Protein AF-A0AB74U335-F1 (afdb_monomer_lite)

Sequence (495 aa):
MAEVTFPAAYGGDGQTYSDDADPNTGLDGIGYMTRFVPCLSGAVSMAAYAKGRADAAQQFAAACETLRDEAAASRNAAATSANRAASSQQATADALAEANARIGSSQALIDARDSAAADAQATAADRVQTGQDATAASDSAAAAKASEDAAKASETSAADSADSATSAKDLAVNSASAAARSADLSKGSETKAVNSADAARDSHTAAQASATSAGNSASAAADSASAAANSAAQMNAADIMHRRGSGLPNEVGTAATRNVGTAAGELLEAGAFGIGSAGSQIITEPANLPEYGTFFQFNGANTEGLPGSSNYYGGIALTRKSGSLINAVWIVPDSTALYTLRKTADGGIEALTFVNNKNMVGSVGAGLPGVIESGENSNGRYIKYADGSLVMTFEAMAVRSSSSERYLQFRWTYPHAVINPRPLATMEYANNYVPGGSDKKLYPSYDKDGVQVALISKSSNQHVFVDIFKTDISAPFFEENAAAYVFLQAIGRWK

Radius of gyration: 90.97 Å; chains: 1; bounding box: 190×61×277 Å

Foldseek 3Di:
DDKDAQCVVLQAPRDIADCDPPPPRHCPDCNVVPCVVSVVVSVVRSVVSVVVVVVVVVVVVVVVVVVVVVVVVVVVVVVVVVVVVVVVVVVVVVVVVVVVVVVVVVVVVVVVVVVVVVVVVVVVVVVVVVVVVVVVVVVVVVVVVVVVVVVVVVVVVVVVVVVVVVVVVVVVVVVVVVVVVVVVVVVVVVVVVVVVVVVVVVVVVVVVVVVVVVVVVVVVVVVVVVVVVVVVVPDDPQPDADDPPPPGHHHDDPLVPAAEDDDPRHNDDPDPDDDDDPDQDADAEPLDDDPDDDWHKYPQPDYDPDPDHDDIFGWDWDWDDDPLWIFTQIAGDDVAWGWGWTQDSVRDIDIDTDDDPRHFDADPDDPGFGFPDWDADPLFIWTATNVQKIKTKDKDWFWDDPPDQWKGKDKRFTPDFFDDDFWFKWKDWPPWTDTRDQDQDFDFDADPVRWTKTWGWHTDRTIIIIMIGTPDPPDGPDDPDDIIIMMMMIMGGPD

Organism: NCBI:txid1949083

pLDDT: mean 77.33, std 16.09, range [42.56, 98.25]

Structure (mmCIF, N/CA/C/O backbone):
data_AF-A0AB74U335-F1
#
_entry.id   AF-A0AB74U335-F1
#
loop_
_atom_site.group_PDB
_atom_site.id
_atom_site.type_symbol
_atom_site.label_atom_id
_atom_site.label_alt_id
_atom_site.label_comp_id
_atom_site.label_asym_id
_atom_site.label_entity_id
_atom_site.label_seq_id
_atom_site.pdbx_PDB_ins_code
_atom_site.Cartn_x
_atom_site.Cartn_y
_atom_site.Cartn_z
_atom_site.occupancy
_atom_site.B_iso_or_equiv
_atom_site.auth_seq_id
_atom_site.auth_comp_id
_atom_site.auth_asym_id
_atom_site.auth_atom_id
_atom_site.pdbx_PDB_model_num
ATOM 1 N N . MET A 1 1 ? -99.202 -9.672 163.070 1.00 60.38 1 MET A N 1
ATOM 2 C CA . MET A 1 1 ? -99.272 -11.019 162.477 1.00 60.38 1 MET A CA 1
ATOM 3 C C . MET A 1 1 ? -98.424 -11.020 161.227 1.00 60.38 1 MET A C 1
ATOM 5 O O . MET A 1 1 ? -98.439 -10.018 160.522 1.00 60.38 1 MET A O 1
ATOM 9 N N . ALA A 1 2 ? -97.634 -12.070 161.016 1.00 78.19 2 ALA A N 1
ATOM 10 C CA . ALA A 1 2 ? -96.881 -12.247 159.783 1.00 78.19 2 ALA A CA 1
ATOM 11 C C . ALA A 1 2 ? -97.725 -13.076 158.810 1.00 78.19 2 ALA A C 1
ATOM 13 O O . ALA A 1 2 ? -98.287 -14.101 159.194 1.00 78.19 2 ALA A O 1
ATOM 14 N N . GLU A 1 3 ? -97.817 -12.611 157.570 1.00 83.81 3 GLU A N 1
ATOM 15 C CA . GLU A 1 3 ? -98.563 -13.259 156.496 1.00 83.81 3 GLU A CA 1
ATOM 16 C C . GLU A 1 3 ? -97.631 -13.383 155.293 1.00 83.81 3 GLU A C 1
ATOM 18 O O . GLU A 1 3 ? -96.910 -12.437 154.959 1.00 83.81 3 GLU A O 1
ATOM 23 N N . VAL A 1 4 ? -97.632 -14.539 154.637 1.00 84.44 4 VAL A N 1
ATOM 24 C CA . VAL A 1 4 ? -96.861 -14.763 153.413 1.00 84.44 4 VAL A CA 1
ATOM 25 C C . VAL A 1 4 ? -97.810 -15.212 152.322 1.00 84.44 4 VAL A C 1
ATOM 27 O O . VAL A 1 4 ? -98.487 -16.226 152.451 1.00 84.44 4 VAL A O 1
ATOM 30 N N . THR A 1 5 ? -97.842 -14.450 151.234 1.00 86.69 5 THR A N 1
ATOM 31 C CA . THR A 1 5 ? -98.558 -14.824 150.014 1.00 86.69 5 THR A CA 1
ATOM 32 C C . THR A 1 5 ? -97.554 -15.323 148.989 1.00 86.69 5 THR A C 1
ATOM 34 O O . THR A 1 5 ? -96.511 -14.690 148.819 1.00 86.69 5 THR A O 1
ATOM 37 N N . PHE A 1 6 ? -97.870 -16.405 148.277 1.00 88.25 6 PHE A N 1
ATOM 38 C CA . PHE A 1 6 ? -97.052 -16.916 147.173 1.00 88.25 6 PHE A CA 1
ATOM 39 C C . PHE A 1 6 ? -97.757 -16.661 145.835 1.00 88.25 6 PHE A C 1
ATOM 41 O O . PHE A 1 6 ? -98.544 -17.492 145.390 1.00 88.25 6 PHE A O 1
ATOM 48 N N . PRO A 1 7 ? -97.518 -15.527 145.149 1.00 87.56 7 PRO A N 1
ATOM 49 C CA . PRO A 1 7 ? -98.260 -15.178 143.943 1.00 87.56 7 PRO A CA 1
ATOM 50 C C . PRO A 1 7 ? -97.983 -16.145 142.786 1.00 87.56 7 PRO A C 1
ATOM 52 O O . PRO A 1 7 ? -96.826 -16.422 142.456 1.00 87.56 7 PRO A O 1
ATOM 55 N N . ALA A 1 8 ? -99.035 -16.562 142.078 1.00 83.56 8 ALA A N 1
ATOM 56 C CA . ALA A 1 8 ? -98.912 -17.430 140.904 1.00 83.56 8 ALA A CA 1
ATOM 57 C C . ALA A 1 8 ? -98.053 -16.822 139.777 1.00 83.56 8 ALA A C 1
ATOM 59 O O . ALA A 1 8 ? -97.349 -17.542 139.071 1.00 83.56 8 ALA A O 1
ATOM 60 N N . ALA A 1 9 ? -98.026 -15.488 139.650 1.00 83.81 9 ALA A N 1
ATOM 61 C CA . ALA A 1 9 ? -97.194 -14.777 138.671 1.00 83.81 9 ALA A CA 1
ATOM 62 C C . ALA A 1 9 ? -95.677 -15.001 138.857 1.00 83.81 9 ALA A C 1
ATOM 64 O O . ALA A 1 9 ? -94.902 -14.766 137.927 1.00 83.81 9 ALA A O 1
ATOM 65 N N . TYR A 1 10 ? -95.259 -15.467 140.038 1.00 84.25 10 TYR A N 1
ATOM 66 C CA . TYR A 1 10 ? -93.872 -15.807 140.359 1.00 84.25 10 TYR A CA 1
ATOM 67 C C . TYR A 1 10 ? -93.677 -17.302 140.629 1.00 84.25 10 TYR A C 1
ATOM 69 O O . TYR A 1 10 ? -92.677 -17.682 141.224 1.00 84.25 10 TYR A O 1
ATOM 77 N N . GLY A 1 11 ? -94.619 -18.148 140.199 1.00 82.94 11 GLY A N 1
ATOM 78 C CA . GLY A 1 11 ? -94.564 -19.598 140.383 1.00 82.94 11 GLY A CA 1
ATOM 79 C C . GLY A 1 11 ? -95.116 -20.103 141.718 1.00 82.94 11 GLY A C 1
ATOM 80 O O . GLY A 1 11 ? -94.989 -21.290 141.985 1.00 82.94 11 GLY A O 1
ATOM 81 N N . GLY A 1 12 ? -95.713 -19.246 142.553 1.00 83.25 12 GLY A N 1
ATOM 82 C CA . GLY A 1 12 ? -96.417 -19.663 143.772 1.00 83.25 12 GLY A CA 1
ATOM 83 C C . GLY A 1 12 ? -97.785 -20.310 143.505 1.00 83.25 12 GLY A C 1
ATOM 84 O O . GLY A 1 12 ? -98.243 -20.378 142.367 1.00 83.25 12 GLY A O 1
ATOM 85 N N . ASP A 1 13 ? -98.466 -20.764 144.557 1.00 84.69 13 ASP A N 1
ATOM 86 C CA . ASP A 1 13 ? -99.792 -21.406 144.485 1.00 84.69 13 ASP A CA 1
ATOM 87 C C . ASP A 1 13 ? -100.972 -20.412 144.555 1.00 84.69 13 ASP A C 1
ATOM 89 O O . ASP A 1 13 ? -102.130 -20.798 144.401 1.00 84.69 13 ASP A O 1
ATOM 93 N N . GLY A 1 14 ? -100.683 -19.125 144.760 1.00 84.81 14 GLY A N 1
ATOM 94 C CA . GLY A 1 14 ? -101.657 -18.046 144.905 1.00 84.81 14 GLY A CA 1
ATOM 95 C C . GLY A 1 14 ? -102.245 -17.908 146.309 1.00 84.81 14 GLY A C 1
ATOM 96 O O . GLY A 1 14 ? -103.117 -17.063 146.494 1.00 84.81 14 GLY A O 1
ATOM 97 N N . GLN A 1 15 ? -101.792 -18.708 147.278 1.00 83.25 15 GLN A N 1
ATOM 98 C CA . GLN A 1 15 ? -102.355 -18.740 148.626 1.00 83.25 15 GLN A CA 1
ATOM 99 C C . GLN A 1 15 ? -101.598 -17.830 149.596 1.00 83.25 15 GLN A C 1
ATOM 101 O O . GLN A 1 15 ? -100.414 -17.527 149.405 1.00 83.25 15 GLN A O 1
ATOM 106 N N . THR A 1 16 ? -102.300 -17.420 150.656 1.00 85.38 16 THR A N 1
ATOM 107 C CA . THR A 1 16 ? -101.764 -16.640 151.777 1.00 85.38 16 THR A CA 1
ATOM 108 C C . THR A 1 16 ? -101.793 -17.485 153.044 1.00 85.38 16 THR A C 1
ATOM 110 O O . THR A 1 16 ? -102.834 -18.016 153.422 1.00 85.38 16 THR A O 1
ATOM 113 N N . TYR A 1 17 ? -100.643 -17.600 153.699 1.00 86.06 17 TYR A N 1
ATOM 114 C CA . TYR A 1 17 ? -100.459 -18.349 154.937 1.00 86.06 17 TYR A CA 1
ATOM 115 C C . TYR A 1 17 ? -100.149 -17.367 156.073 1.00 86.06 17 TYR A C 1
ATOM 117 O O . TYR A 1 17 ? -99.249 -16.534 155.931 1.00 86.06 17 TYR A O 1
ATOM 125 N N . SER A 1 18 ? -100.890 -17.452 157.179 1.00 83.94 18 SER A N 1
ATOM 126 C CA . SER A 1 18 ? -100.785 -16.564 158.346 1.00 83.94 18 SER A CA 1
ATOM 127 C C . SER A 1 18 ? -100.329 -17.323 159.596 1.00 83.94 18 SER A C 1
ATOM 129 O O . SER A 1 18 ? -100.589 -18.513 159.754 1.00 83.94 18 SER A O 1
ATOM 131 N N . ASP A 1 19 ? -99.623 -16.644 160.499 1.00 83.62 19 ASP A N 1
ATOM 132 C CA . ASP A 1 19 ? -99.144 -17.203 161.777 1.00 83.62 19 ASP A CA 1
ATOM 133 C C . ASP A 1 19 ? -100.174 -17.038 162.916 1.00 83.62 19 ASP A C 1
ATOM 135 O O . ASP A 1 19 ? -99.876 -16.504 163.981 1.00 83.62 19 ASP A O 1
ATOM 139 N N . ASP A 1 20 ? -101.434 -17.389 162.661 1.00 79.12 20 ASP A N 1
ATOM 140 C CA . ASP A 1 20 ? -102.535 -17.279 163.623 1.00 79.12 20 ASP A CA 1
ATOM 141 C C . ASP A 1 20 ? -103.398 -18.543 163.671 1.00 79.12 20 ASP A C 1
ATOM 143 O O . ASP A 1 20 ? -103.112 -19.541 163.008 1.00 79.12 20 ASP A O 1
ATOM 147 N N . ALA A 1 21 ? -104.443 -18.521 164.502 1.00 77.69 21 ALA A N 1
ATOM 148 C CA . ALA A 1 21 ? -105.369 -19.637 164.673 1.00 77.69 21 ALA A CA 1
ATOM 149 C C . ALA A 1 21 ? -106.510 -19.640 163.634 1.00 77.69 21 ALA A C 1
ATOM 151 O O . ALA A 1 21 ? -107.509 -20.338 163.841 1.00 77.69 21 ALA A O 1
ATOM 152 N N . ASP A 1 22 ? -106.405 -18.857 162.546 1.00 77.62 22 ASP A N 1
ATOM 153 C CA . ASP A 1 22 ? -107.438 -18.824 161.510 1.00 77.62 22 ASP A CA 1
ATOM 154 C C . ASP A 1 22 ? -107.608 -20.231 160.905 1.00 77.62 22 ASP A C 1
ATOM 156 O O . ASP A 1 22 ? -106.649 -20.846 160.420 1.00 77.62 22 ASP A O 1
ATOM 160 N N . PRO A 1 23 ? -108.830 -20.785 160.917 1.00 76.88 23 PRO A N 1
ATOM 161 C CA . PRO A 1 23 ? -109.058 -22.151 160.489 1.00 76.88 23 PRO A CA 1
ATOM 162 C C . PRO A 1 23 ? -108.873 -22.366 158.987 1.00 76.88 23 PRO A C 1
ATOM 164 O O . PRO A 1 23 ? -108.931 -23.524 158.595 1.00 76.88 23 PRO A O 1
ATOM 167 N N . ASN A 1 24 ? -108.636 -21.339 158.164 1.00 76.19 24 ASN A N 1
ATOM 168 C CA . ASN A 1 24 ? -108.422 -21.409 156.716 1.00 76.19 24 ASN A CA 1
ATOM 169 C C . ASN A 1 24 ? -107.001 -21.008 156.280 1.00 76.19 24 ASN A C 1
ATOM 171 O O . ASN A 1 24 ? -106.484 -21.630 155.351 1.00 76.19 24 ASN A O 1
ATOM 175 N N . THR A 1 25 ? -106.358 -20.042 156.942 1.00 80.44 25 THR A N 1
ATOM 176 C CA . THR A 1 25 ? -105.018 -19.531 156.558 1.00 80.44 25 THR A CA 1
ATOM 177 C C . THR A 1 25 ? -103.939 -19.748 157.621 1.00 80.44 25 THR A C 1
ATOM 179 O O . THR A 1 25 ? -102.750 -19.749 157.293 1.00 80.44 25 THR A O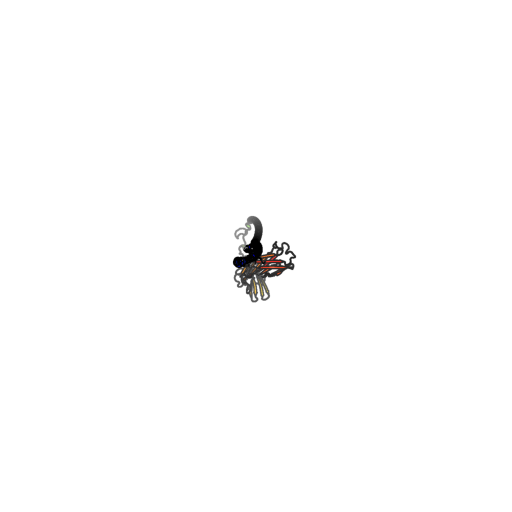 1
ATOM 182 N N . GLY A 1 26 ? -104.355 -19.984 158.867 1.00 78.06 26 GLY A N 1
ATOM 183 C CA . GLY A 1 26 ? -103.516 -20.021 160.055 1.00 78.06 26 GLY A CA 1
ATOM 184 C C . GLY A 1 26 ? -102.658 -21.278 160.201 1.00 78.06 26 GLY A C 1
ATOM 185 O O . GLY A 1 26 ? -103.105 -22.400 159.914 1.00 78.06 26 GLY A O 1
ATOM 186 N N . LEU A 1 27 ? -101.417 -21.085 160.654 1.00 80.62 27 LEU A N 1
ATOM 187 C CA . LEU A 1 27 ? -100.448 -22.134 160.980 1.00 80.62 27 LEU A CA 1
ATOM 188 C C . LEU A 1 27 ? -100.419 -22.491 162.479 1.00 80.62 27 LEU A C 1
ATOM 190 O O . LEU A 1 27 ? -99.893 -23.553 162.815 1.00 80.62 27 LEU A O 1
ATOM 194 N N . ASP A 1 28 ? -101.007 -21.683 163.365 1.00 78.00 28 ASP A N 1
ATOM 195 C CA . ASP A 1 28 ? -101.027 -21.940 164.813 1.00 78.00 28 ASP A CA 1
ATOM 196 C C . ASP A 1 28 ? -101.974 -23.111 165.187 1.00 78.00 28 ASP A C 1
ATOM 198 O O . ASP A 1 28 ? -102.777 -23.607 164.384 1.00 78.00 28 ASP A O 1
ATOM 202 N N . GLY A 1 29 ? -101.875 -23.613 166.420 1.00 77.81 29 GLY A N 1
ATOM 203 C CA . GLY A 1 29 ? -102.682 -24.724 166.926 1.00 77.81 29 GLY A CA 1
ATOM 204 C C . GLY A 1 29 ? -102.400 -26.033 166.185 1.00 77.81 29 GLY A C 1
ATOM 205 O O . GLY A 1 29 ? -101.328 -26.603 166.330 1.00 77.81 29 GLY A O 1
ATOM 206 N N . ILE A 1 30 ? -103.370 -26.541 165.415 1.00 76.94 30 ILE A N 1
ATOM 207 C CA . ILE A 1 30 ? -103.226 -27.748 164.568 1.00 76.94 30 ILE A CA 1
ATOM 208 C C . ILE A 1 30 ? -103.064 -27.420 163.071 1.00 76.94 30 ILE A C 1
ATOM 210 O O . ILE A 1 30 ? -102.882 -28.329 162.258 1.00 76.94 30 ILE A O 1
ATOM 214 N N . GLY A 1 31 ? -103.119 -26.137 162.688 1.00 74.25 31 GLY A N 1
ATOM 215 C CA . GLY A 1 31 ? -103.066 -25.687 161.292 1.00 74.25 31 GLY A CA 1
ATOM 216 C C . GLY A 1 31 ? -101.763 -26.066 160.578 1.00 74.25 31 GLY A C 1
ATOM 217 O O . GLY A 1 31 ? -101.796 -26.515 159.426 1.00 74.25 31 GLY A O 1
ATOM 218 N N . TYR A 1 32 ? -100.622 -26.008 161.280 1.00 78.12 32 TYR A N 1
ATOM 219 C CA . TYR A 1 32 ? -99.311 -26.396 160.742 1.00 78.12 32 TYR A CA 1
ATOM 220 C C . TYR A 1 32 ? -99.279 -27.828 160.185 1.00 78.12 32 TYR A C 1
ATOM 222 O O . TYR A 1 32 ? -98.589 -28.074 159.196 1.00 78.12 32 TYR A O 1
ATOM 230 N N . MET A 1 33 ? -100.057 -28.765 160.749 1.00 77.81 33 MET A N 1
ATOM 231 C CA . MET A 1 33 ? -100.074 -30.166 160.298 1.00 77.81 33 MET A CA 1
ATOM 232 C C . MET A 1 33 ? -100.620 -30.322 158.874 1.00 77.81 33 MET A C 1
ATOM 234 O O . MET A 1 33 ? -100.313 -31.306 158.207 1.00 77.81 33 MET A O 1
ATOM 238 N N . THR A 1 34 ? -101.419 -29.362 158.399 1.00 80.12 34 THR A N 1
ATOM 239 C CA . THR A 1 34 ? -102.059 -29.422 157.074 1.00 80.12 34 THR A CA 1
ATOM 240 C C . THR A 1 34 ? -101.534 -28.371 156.098 1.00 80.12 34 THR A C 1
ATOM 242 O O . THR A 1 34 ? -101.546 -28.612 154.893 1.00 80.12 34 THR A O 1
ATOM 245 N N . ARG A 1 35 ? -101.032 -27.228 156.588 1.00 83.94 35 ARG A N 1
ATOM 246 C CA . ARG A 1 35 ? -100.689 -26.060 155.750 1.00 83.94 35 ARG A CA 1
ATOM 247 C C . ARG A 1 35 ? -99.210 -25.701 155.694 1.00 83.94 35 ARG A C 1
ATOM 249 O O . ARG A 1 35 ? -98.803 -24.993 154.777 1.00 83.94 35 ARG A O 1
ATOM 256 N N . PHE A 1 36 ? -98.386 -26.221 156.606 1.00 82.94 36 PHE A N 1
ATOM 257 C CA . PHE A 1 36 ? -96.951 -25.927 156.598 1.00 82.94 36 PHE A CA 1
ATOM 258 C C . PHE A 1 36 ? -96.256 -26.463 155.337 1.00 82.94 36 PHE A C 1
ATOM 260 O O . PHE A 1 36 ? -95.443 -25.771 154.729 1.00 82.94 36 PHE A O 1
ATOM 267 N N . VAL A 1 37 ? -96.615 -27.674 154.899 1.00 83.25 37 VAL A N 1
ATOM 268 C CA . VAL A 1 37 ? -96.046 -28.294 153.691 1.00 83.25 37 VAL A CA 1
ATOM 269 C C . VAL A 1 37 ? -96.441 -27.534 152.409 1.00 83.25 37 VAL A C 1
ATOM 271 O O . VAL A 1 37 ? -95.541 -27.226 151.627 1.00 83.25 37 VAL A O 1
ATOM 274 N N . PRO A 1 38 ? -97.720 -27.158 152.189 1.00 83.75 38 PRO A N 1
ATOM 275 C CA . PRO A 1 38 ? -98.105 -26.246 151.106 1.00 83.75 38 PRO A CA 1
ATOM 276 C C . PRO A 1 38 ? -97.355 -24.904 151.113 1.00 83.75 38 PRO A C 1
ATOM 278 O O . PRO A 1 38 ? -96.822 -24.503 150.079 1.00 83.75 38 PRO A O 1
ATOM 281 N N . CYS A 1 39 ? -97.211 -24.264 152.280 1.00 83.06 39 CYS A N 1
ATOM 282 C CA . CYS A 1 39 ? -96.441 -23.024 152.431 1.00 83.06 39 CYS A CA 1
ATOM 283 C C . CYS A 1 39 ? -94.970 -23.203 151.999 1.00 83.06 39 CYS A C 1
ATOM 285 O O . CYS A 1 39 ? -94.444 -22.426 151.199 1.00 83.06 39 CYS A O 1
ATOM 287 N N . LEU A 1 40 ? -94.315 -24.287 152.438 1.00 84.44 40 LEU A N 1
ATOM 288 C CA . LEU A 1 40 ? -92.947 -24.617 152.023 1.00 84.44 40 LEU A CA 1
ATOM 289 C C . LEU A 1 40 ? -92.853 -24.879 150.506 1.00 84.44 40 LEU A C 1
ATOM 291 O O . LEU A 1 40 ? -91.899 -24.453 149.854 1.00 84.44 40 LEU A O 1
ATOM 295 N N . SER A 1 41 ? -93.857 -25.543 149.928 1.00 85.19 41 SER A N 1
ATOM 296 C CA . SER A 1 41 ? -93.950 -25.803 148.486 1.00 85.19 41 SER A CA 1
ATOM 297 C C . SER A 1 41 ? -94.076 -24.512 147.669 1.00 85.19 41 SER A C 1
ATOM 299 O O . SER A 1 41 ? -93.460 -24.399 146.605 1.00 85.19 41 SER A O 1
ATOM 301 N N . GLY A 1 42 ? -94.818 -23.516 148.165 1.00 82.00 42 GLY A N 1
ATOM 302 C CA . GLY A 1 42 ? -94.915 -22.187 147.552 1.00 82.00 42 GLY A CA 1
ATOM 303 C C . GLY A 1 42 ? -93.558 -21.480 147.477 1.00 82.00 42 GLY A C 1
ATOM 304 O O . GLY A 1 42 ? -93.179 -20.974 146.417 1.00 82.00 42 GLY A O 1
ATOM 305 N N . ALA A 1 43 ? -92.770 -21.535 148.557 1.00 83.19 43 ALA A N 1
ATOM 306 C CA . ALA A 1 43 ? -91.421 -20.965 148.595 1.00 83.19 43 ALA A CA 1
ATOM 307 C C . ALA A 1 43 ? -90.461 -21.653 147.607 1.00 83.19 43 ALA A C 1
ATOM 309 O O . ALA A 1 43 ? -89.727 -20.981 146.878 1.00 83.19 43 ALA A O 1
ATOM 310 N N . VAL A 1 44 ? -90.493 -22.990 147.534 1.00 85.81 44 VAL A N 1
ATOM 311 C CA . VAL A 1 44 ? -89.678 -23.768 146.583 1.00 85.81 44 VAL A CA 1
ATOM 312 C C . VAL A 1 44 ? -90.070 -23.465 145.136 1.00 85.81 44 VAL A C 1
ATOM 314 O O . VAL A 1 44 ? -89.197 -23.304 144.282 1.00 85.81 44 VAL A O 1
ATOM 317 N N . SER A 1 45 ? -91.364 -23.329 144.854 1.00 84.50 45 SER A N 1
ATOM 318 C CA . SER A 1 45 ? -91.853 -23.055 143.498 1.00 84.50 45 SER A CA 1
ATOM 319 C C . SER A 1 45 ? -91.460 -21.651 143.025 1.00 84.50 45 SER A C 1
ATOM 321 O O . SER A 1 45 ? -91.026 -21.475 141.885 1.00 84.50 45 SER A O 1
ATOM 323 N N . MET A 1 46 ? -91.478 -20.665 143.927 1.00 82.81 46 MET A N 1
ATOM 324 C CA . MET A 1 46 ? -90.948 -19.331 143.643 1.00 82.81 46 MET A CA 1
ATOM 325 C C . MET A 1 46 ? -89.427 -19.314 143.425 1.00 82.81 46 MET A C 1
ATOM 327 O O . MET A 1 46 ? -88.941 -18.629 142.521 1.00 82.81 46 MET A O 1
ATOM 331 N N . ALA A 1 47 ? -88.662 -20.095 144.194 1.00 84.06 47 ALA A N 1
ATOM 332 C CA . ALA A 1 47 ? -87.224 -20.249 143.970 1.00 84.06 47 ALA A CA 1
ATOM 333 C C . ALA A 1 47 ? -86.923 -20.918 142.613 1.00 84.06 47 ALA A C 1
ATOM 335 O O . ALA A 1 47 ? -86.016 -20.491 141.895 1.00 84.06 47 ALA A O 1
ATOM 336 N N . ALA A 1 48 ? -87.718 -21.918 142.221 1.00 84.75 48 ALA A N 1
ATOM 337 C CA . ALA A 1 48 ? -87.618 -22.565 140.915 1.00 84.75 48 ALA A CA 1
ATOM 338 C C . ALA A 1 48 ? -87.940 -21.598 139.762 1.00 84.75 48 ALA A C 1
ATOM 340 O O . ALA A 1 48 ? -87.234 -21.592 138.753 1.00 84.75 48 ALA A O 1
ATOM 341 N N . TYR A 1 49 ? -88.943 -20.730 139.920 1.00 87.38 49 TYR A N 1
ATOM 342 C CA . TYR A 1 49 ? -89.264 -19.687 138.942 1.00 87.38 49 TYR A CA 1
ATOM 343 C C . TYR A 1 49 ? -88.140 -18.652 138.803 1.00 87.38 49 TYR A C 1
ATOM 345 O O . TYR A 1 49 ? -87.739 -18.322 137.684 1.00 87.38 49 TYR A O 1
ATOM 353 N N . ALA A 1 50 ? -87.587 -18.171 139.922 1.00 85.38 50 ALA A N 1
ATOM 354 C CA . ALA A 1 50 ? -86.456 -17.244 139.919 1.00 85.38 50 ALA A CA 1
ATOM 355 C C . ALA A 1 50 ? -85.224 -17.859 139.234 1.00 85.38 50 ALA A C 1
ATOM 357 O O . ALA A 1 50 ? -84.601 -17.208 138.393 1.00 85.38 50 ALA A O 1
ATOM 358 N N . LYS A 1 51 ? -84.930 -19.137 139.513 1.00 86.88 51 LYS A N 1
ATOM 359 C CA . LYS A 1 51 ? -83.890 -19.894 138.806 1.00 86.88 51 LYS A CA 1
ATOM 360 C C . LYS A 1 51 ? -84.186 -19.988 137.307 1.00 86.88 51 LYS A C 1
ATOM 362 O O . LYS A 1 51 ? -83.311 -19.686 136.508 1.00 86.88 51 LYS A O 1
ATOM 367 N N . GLY A 1 52 ? -85.414 -20.330 136.913 1.00 85.31 52 GLY A N 1
ATOM 368 C CA . GLY A 1 52 ? -85.805 -20.407 135.501 1.00 85.31 52 GLY A CA 1
ATOM 369 C C . GLY A 1 52 ? -85.662 -19.073 134.759 1.00 85.31 52 GLY A C 1
ATOM 370 O O . GLY A 1 52 ? -85.250 -19.045 133.601 1.00 85.31 52 GLY A O 1
ATOM 371 N N . ARG A 1 53 ? -85.937 -17.945 135.427 1.00 87.12 53 ARG A N 1
ATOM 372 C CA . ARG A 1 53 ? -85.711 -16.602 134.868 1.00 87.12 53 ARG A CA 1
ATOM 373 C C . ARG A 1 53 ? -84.230 -16.246 134.763 1.00 87.12 53 ARG A C 1
ATOM 375 O O . ARG A 1 53 ? -83.844 -15.638 133.768 1.00 87.12 53 ARG A O 1
ATOM 382 N N . ALA A 1 54 ? -83.412 -16.643 135.736 1.00 85.12 54 ALA A N 1
ATOM 383 C CA . ALA A 1 54 ? -81.961 -16.482 135.668 1.00 85.12 54 ALA A CA 1
ATOM 384 C C . ALA A 1 54 ? -81.347 -17.331 134.538 1.00 85.12 54 ALA A C 1
ATOM 386 O O . ALA A 1 54 ? -80.559 -16.810 133.751 1.00 85.12 54 ALA A O 1
ATOM 387 N N . ASP A 1 55 ? -81.784 -18.586 134.388 1.00 86.81 55 ASP A N 1
ATOM 388 C CA . ASP A 1 55 ? -81.366 -19.477 133.298 1.00 86.81 55 ASP A CA 1
ATOM 389 C C . ASP A 1 55 ? -81.758 -18.885 131.926 1.00 86.81 55 ASP A C 1
ATOM 391 O O . ASP A 1 55 ? -80.948 -18.864 130.998 1.00 86.81 55 ASP A O 1
ATOM 395 N N . ALA A 1 56 ? -82.968 -18.323 131.797 1.00 84.31 56 ALA A N 1
ATOM 396 C CA . ALA A 1 56 ? -83.411 -17.648 130.573 1.00 84.31 56 ALA A CA 1
ATOM 397 C C . ALA A 1 56 ? -82.596 -16.377 130.262 1.00 84.31 56 ALA A C 1
ATOM 399 O O . ALA A 1 56 ? -82.264 -16.124 129.103 1.00 84.31 56 ALA A O 1
ATOM 400 N N . ALA A 1 57 ? -82.237 -15.588 131.279 1.00 84.38 57 ALA A N 1
ATOM 401 C CA . ALA A 1 57 ? -81.374 -14.419 131.110 1.00 84.38 57 ALA A CA 1
ATOM 402 C C . ALA A 1 57 ? -79.948 -14.815 130.685 1.00 84.38 57 ALA A C 1
ATOM 404 O O . ALA A 1 57 ? -79.364 -14.158 129.824 1.00 84.38 57 ALA A O 1
ATOM 405 N N . GLN A 1 58 ? -79.411 -15.915 131.225 1.00 87.69 58 GLN A N 1
ATOM 406 C CA . GLN A 1 58 ? -78.115 -16.460 130.817 1.00 87.69 58 GLN A CA 1
ATOM 407 C C . GLN A 1 58 ? -78.140 -16.962 129.364 1.00 87.69 58 GLN A C 1
ATOM 409 O O . GLN A 1 58 ? -77.218 -16.673 128.603 1.00 87.69 58 GLN A O 1
ATOM 414 N N . GLN A 1 59 ? -79.207 -17.653 128.948 1.00 88.06 59 GLN A N 1
ATOM 415 C CA . GLN A 1 59 ? -79.387 -18.076 127.553 1.00 88.06 59 GLN A CA 1
ATOM 416 C C . GLN A 1 59 ? -79.485 -16.881 126.598 1.00 88.06 59 GLN A C 1
ATOM 418 O O . GLN A 1 59 ? -78.890 -16.900 125.523 1.00 88.06 59 GLN A O 1
ATOM 423 N N . PHE A 1 60 ? -80.190 -15.820 126.997 1.00 87.94 60 PHE A N 1
ATOM 424 C CA . PHE A 1 60 ? -80.283 -14.599 126.200 1.00 87.94 60 PHE A CA 1
ATOM 425 C C . PHE A 1 60 ? -78.928 -13.886 126.071 1.00 87.94 60 PHE A C 1
ATOM 427 O O . PHE A 1 60 ? -78.559 -13.460 124.978 1.00 87.94 60 PHE A O 1
ATOM 434 N N . ALA A 1 61 ? -78.148 -13.809 127.154 1.00 85.19 61 ALA A N 1
ATOM 435 C CA . ALA A 1 61 ? -76.791 -13.266 127.110 1.00 85.19 61 ALA A CA 1
ATOM 436 C C . ALA A 1 61 ? -75.875 -14.076 126.170 1.00 85.19 61 ALA A C 1
ATOM 438 O O . ALA A 1 61 ? -75.188 -13.485 125.338 1.00 85.19 61 ALA A O 1
ATOM 439 N N . ALA A 1 62 ? -75.938 -15.411 126.226 1.00 86.25 62 ALA A N 1
ATOM 440 C CA . ALA A 1 62 ? -75.187 -16.290 125.325 1.00 86.25 62 ALA A CA 1
ATOM 441 C C . ALA A 1 62 ? -75.597 -16.120 123.845 1.00 86.25 62 ALA A C 1
ATOM 443 O O . ALA A 1 62 ? -74.747 -16.129 122.950 1.00 86.25 62 ALA A O 1
ATOM 444 N N . ALA A 1 63 ? -76.889 -15.908 123.571 1.00 85.94 63 ALA A N 1
ATOM 445 C CA . ALA A 1 63 ? -77.376 -15.619 122.221 1.00 85.94 63 ALA A CA 1
ATOM 446 C C . ALA A 1 63 ? -76.849 -14.271 121.692 1.00 85.94 63 ALA A C 1
ATOM 448 O O . ALA A 1 63 ? -76.436 -14.174 120.536 1.00 85.94 63 ALA A O 1
ATOM 449 N N . CYS A 1 64 ? -76.802 -13.240 122.541 1.00 85.12 64 CYS A N 1
ATOM 450 C CA . CYS A 1 64 ? -76.233 -11.938 122.186 1.00 85.12 64 CYS A CA 1
ATOM 451 C C . CYS A 1 64 ? -74.722 -12.002 121.909 1.00 85.12 64 CYS A C 1
ATOM 453 O O . CYS A 1 64 ? -74.246 -11.325 120.997 1.00 85.12 64 CYS A O 1
ATOM 455 N N . GLU A 1 65 ? -73.963 -12.812 122.655 1.00 88.00 65 GLU A N 1
ATOM 456 C CA . GLU A 1 65 ? -72.539 -13.044 122.369 1.00 88.00 65 GLU A CA 1
ATOM 457 C C . GLU A 1 65 ? -72.340 -13.739 121.018 1.00 88.00 65 GLU A C 1
ATOM 459 O O . GLU A 1 65 ? -71.541 -13.269 120.209 1.00 88.00 65 GLU A O 1
ATOM 464 N N . THR A 1 66 ? -73.143 -14.766 120.729 1.00 88.75 66 THR A N 1
ATOM 465 C CA . THR A 1 66 ? -73.106 -15.484 119.443 1.00 88.75 66 THR A CA 1
ATOM 466 C C . THR A 1 66 ? -73.361 -14.536 118.265 1.00 88.75 66 THR A C 1
ATOM 468 O O . THR A 1 66 ? -72.577 -14.493 117.320 1.00 88.75 66 THR A O 1
ATOM 471 N N . LEU A 1 67 ? -74.400 -13.697 118.348 1.00 88.81 67 LEU A N 1
ATOM 472 C CA . LEU A 1 67 ? -74.719 -12.711 117.305 1.00 88.81 67 LEU A CA 1
ATOM 473 C C . LEU A 1 67 ? -73.606 -11.673 117.106 1.00 88.81 67 LEU A C 1
ATOM 475 O O . LEU A 1 67 ? -73.353 -11.225 115.985 1.00 88.81 67 LEU A O 1
ATOM 479 N N . ARG A 1 68 ? -72.925 -11.273 118.186 1.00 87.75 68 ARG A N 1
ATOM 480 C CA . ARG A 1 68 ? -71.789 -10.349 118.102 1.00 87.75 68 ARG A CA 1
ATOM 481 C C . ARG A 1 68 ? -70.612 -10.986 117.361 1.00 87.75 68 ARG A C 1
ATOM 483 O O . ARG A 1 68 ? -69.984 -10.313 116.539 1.00 87.75 68 ARG A O 1
ATOM 490 N N . ASP A 1 69 ? -70.337 -12.259 117.622 1.00 88.12 69 ASP A N 1
ATOM 491 C CA . ASP A 1 69 ? -69.261 -13.001 116.965 1.00 88.12 69 ASP A CA 1
ATOM 492 C C . ASP A 1 69 ? -69.576 -13.248 115.478 1.00 88.12 69 ASP A C 1
ATOM 494 O O . ASP A 1 69 ? -68.716 -13.037 114.618 1.00 88.12 69 ASP A O 1
ATOM 498 N N . GLU A 1 70 ? -70.829 -13.568 115.143 1.00 88.88 70 GLU A N 1
ATOM 499 C CA . GLU A 1 70 ? -71.307 -13.685 113.758 1.00 88.88 70 GLU A CA 1
ATOM 500 C C . GLU A 1 70 ? -71.189 -12.360 112.985 1.00 88.88 70 GLU A C 1
ATOM 502 O O . GLU A 1 70 ? -70.705 -12.329 111.847 1.00 88.88 70 GLU A O 1
ATOM 507 N N . ALA A 1 71 ? -71.559 -11.236 113.607 1.00 87.88 71 ALA A N 1
ATOM 508 C CA . ALA A 1 71 ? -71.409 -9.913 113.005 1.00 87.88 71 ALA A CA 1
ATOM 509 C C . ALA A 1 71 ? -69.930 -9.554 112.756 1.00 87.88 71 ALA A C 1
ATOM 511 O O . ALA A 1 71 ? -69.586 -8.986 111.712 1.00 87.88 71 ALA A O 1
ATOM 512 N N . ALA A 1 72 ? -69.034 -9.916 113.680 1.00 90.12 72 ALA A N 1
ATOM 513 C CA . ALA A 1 72 ? -67.595 -9.728 113.509 1.00 90.12 72 ALA A CA 1
ATOM 514 C C . ALA A 1 72 ? -67.031 -10.597 112.369 1.00 90.12 72 ALA A C 1
ATOM 516 O O . ALA A 1 72 ? -66.235 -10.106 111.561 1.00 90.12 72 ALA A O 1
ATOM 517 N N . ALA A 1 73 ? -67.476 -11.852 112.259 1.00 89.88 73 ALA A N 1
ATOM 518 C CA . ALA A 1 73 ? -67.097 -12.755 111.175 1.00 89.88 73 ALA A CA 1
ATOM 519 C C . ALA A 1 73 ? -67.559 -12.235 109.801 1.00 89.88 73 ALA A C 1
ATOM 521 O O . ALA A 1 73 ? -66.761 -12.183 108.862 1.00 89.88 73 ALA A O 1
ATOM 522 N N . SER A 1 74 ? -68.806 -11.763 109.697 1.00 92.00 74 SER A N 1
ATOM 523 C CA . SER A 1 74 ? -69.356 -11.168 108.469 1.00 92.00 74 SER A CA 1
ATOM 524 C C . SER A 1 74 ? -68.546 -9.951 108.006 1.00 92.00 74 SER A C 1
ATOM 526 O O . SER A 1 74 ? -68.148 -9.858 106.841 1.00 92.00 74 SER A O 1
ATOM 528 N N . ARG A 1 75 ? -68.190 -9.052 108.935 1.00 90.75 75 ARG A N 1
ATOM 529 C CA . ARG A 1 75 ? -67.338 -7.890 108.637 1.00 90.75 75 ARG A CA 1
ATOM 530 C C . ARG A 1 75 ? -65.971 -8.307 108.080 1.00 90.75 75 ARG A C 1
ATOM 532 O O . ARG A 1 75 ? -65.499 -7.713 107.111 1.00 90.75 75 ARG A O 1
ATOM 539 N N . ASN A 1 76 ? -65.346 -9.335 108.654 1.00 91.31 76 ASN A N 1
ATOM 540 C CA . ASN A 1 76 ? -64.051 -9.840 108.185 1.00 91.31 76 ASN A CA 1
ATOM 541 C C . ASN A 1 76 ? -64.154 -10.503 106.795 1.00 91.31 76 ASN A C 1
ATOM 543 O O . ASN A 1 76 ? -63.253 -10.347 105.963 1.00 91.31 76 ASN A O 1
ATOM 547 N N . ALA A 1 77 ? -65.262 -11.189 106.502 1.00 89.12 77 ALA A N 1
ATOM 548 C CA . ALA A 1 77 ? -65.527 -11.770 105.184 1.00 89.12 77 ALA A CA 1
ATOM 549 C C . ALA A 1 77 ? -65.733 -10.691 104.103 1.00 89.12 77 ALA A C 1
ATOM 551 O O . ALA A 1 77 ? -65.199 -10.806 102.993 1.00 89.12 77 ALA A O 1
ATOM 552 N N . ALA A 1 78 ? -66.437 -9.606 104.438 1.00 89.19 78 ALA A N 1
ATOM 553 C CA . ALA A 1 78 ? -66.612 -8.454 103.555 1.00 89.19 78 ALA A CA 1
ATOM 554 C C . ALA A 1 78 ? -65.274 -7.753 103.254 1.00 89.19 78 ALA A C 1
ATOM 556 O O . ALA A 1 78 ? -64.961 -7.504 102.090 1.00 89.19 78 ALA A O 1
ATOM 557 N N . ALA A 1 79 ? -64.437 -7.524 104.274 1.00 91.69 79 ALA A N 1
ATOM 558 C CA . ALA A 1 79 ? -63.095 -6.960 104.099 1.00 91.69 79 ALA A CA 1
ATOM 559 C C . ALA A 1 79 ? -62.202 -7.842 103.205 1.00 91.69 79 ALA A C 1
ATOM 561 O O . ALA A 1 79 ? -61.525 -7.351 102.303 1.00 91.69 79 ALA A O 1
ATOM 562 N N . THR A 1 80 ? -62.253 -9.163 103.396 1.00 92.12 80 THR A N 1
ATOM 563 C CA . THR A 1 80 ? -61.525 -10.122 102.548 1.00 92.12 80 THR A CA 1
ATOM 564 C C . THR A 1 80 ? -61.976 -10.049 101.087 1.00 92.12 80 THR A C 1
ATOM 566 O O . THR A 1 80 ? -61.148 -10.078 100.175 1.00 92.12 80 THR A O 1
ATOM 569 N N . SER A 1 81 ? -63.283 -9.928 100.851 1.00 91.56 81 SER A N 1
ATOM 570 C CA . SER A 1 81 ? -63.852 -9.841 99.502 1.00 91.56 81 SER A CA 1
ATOM 571 C C . SER A 1 81 ? -63.456 -8.543 98.794 1.00 91.56 81 SER A C 1
ATOM 573 O O . SER A 1 81 ? -63.087 -8.579 97.621 1.00 91.56 81 SER A O 1
ATOM 575 N N . ALA A 1 82 ? -63.443 -7.419 99.516 1.00 91.19 82 ALA A N 1
ATOM 576 C CA . ALA A 1 82 ? -62.960 -6.141 98.999 1.00 91.19 82 ALA A CA 1
ATOM 577 C C . ALA A 1 82 ? -61.478 -6.213 98.582 1.00 91.19 82 ALA A C 1
ATOM 579 O O . ALA A 1 82 ? -61.124 -5.789 97.482 1.00 91.19 82 ALA A O 1
ATOM 580 N N . ASN A 1 83 ? -60.628 -6.837 99.404 1.00 91.56 83 ASN A N 1
ATOM 581 C CA . ASN A 1 83 ? -59.212 -7.025 99.075 1.00 91.56 83 ASN A CA 1
ATOM 582 C C . ASN A 1 83 ? -59.017 -7.902 97.826 1.00 91.56 83 ASN A C 1
ATOM 584 O O . ASN A 1 83 ? -58.209 -7.569 96.964 1.00 91.56 83 ASN A O 1
ATOM 588 N N . ARG A 1 84 ? -59.793 -8.986 97.676 1.00 91.69 84 ARG A N 1
ATOM 589 C CA . ARG A 1 84 ? -59.750 -9.840 96.471 1.00 91.69 84 ARG A CA 1
ATOM 590 C C . ARG A 1 84 ? -60.162 -9.091 95.203 1.00 91.69 84 ARG A C 1
ATOM 592 O O . ARG A 1 84 ? -59.550 -9.295 94.154 1.00 91.69 84 ARG A O 1
ATOM 599 N N . ALA A 1 85 ? -61.174 -8.229 95.293 1.00 89.81 85 ALA A N 1
ATOM 600 C CA . ALA A 1 85 ? -61.604 -7.396 94.173 1.00 89.81 85 ALA A CA 1
ATOM 601 C C . ALA A 1 85 ? -60.501 -6.406 93.757 1.00 89.81 85 ALA A C 1
ATOM 603 O O . ALA A 1 85 ? -60.177 -6.323 92.573 1.00 89.81 85 ALA A O 1
ATOM 604 N N . ALA A 1 86 ? -59.856 -5.744 94.724 1.00 90.56 86 ALA A N 1
ATOM 605 C CA . ALA A 1 86 ? -58.733 -4.842 94.465 1.00 90.56 86 ALA A CA 1
ATOM 606 C C . ALA A 1 86 ? -57.537 -5.566 93.816 1.00 90.56 86 ALA A C 1
ATOM 608 O O . ALA A 1 86 ? -56.995 -5.093 92.818 1.00 90.56 86 ALA A O 1
ATOM 609 N N . SER A 1 87 ? -57.164 -6.753 94.311 1.00 91.38 87 SER A N 1
ATOM 610 C CA . SER A 1 87 ? -56.096 -7.562 93.700 1.00 91.38 87 SER A CA 1
ATOM 611 C C . SER A 1 87 ? -56.430 -8.006 92.272 1.00 91.38 87 SER A C 1
ATOM 613 O O . SER A 1 87 ? -55.554 -8.011 91.411 1.00 91.38 87 SER A O 1
ATOM 615 N N . SER A 1 88 ? -57.692 -8.345 91.998 1.00 92.06 88 SER A N 1
ATOM 616 C CA . SER A 1 88 ? -58.134 -8.748 90.654 1.00 92.06 88 SER A CA 1
ATOM 617 C C . SER A 1 88 ? -58.091 -7.581 89.662 1.00 92.06 88 SER A C 1
ATOM 619 O O . SER A 1 88 ? -57.705 -7.755 88.504 1.00 92.06 88 SER A O 1
ATOM 621 N N . GLN A 1 89 ? -58.443 -6.377 90.121 1.00 93.19 89 GLN A N 1
ATOM 622 C CA . GLN A 1 89 ? -58.338 -5.159 89.322 1.00 93.19 89 GLN A CA 1
ATOM 623 C C . GLN A 1 89 ? -56.876 -4.843 88.976 1.00 93.19 89 GLN A C 1
ATOM 625 O O . GLN A 1 89 ? -56.581 -4.562 87.814 1.00 93.19 89 GLN A O 1
ATOM 630 N N . GLN A 1 90 ? -55.961 -4.965 89.944 1.00 93.31 90 GLN A N 1
ATOM 631 C CA . GLN A 1 90 ? -54.529 -4.767 89.709 1.00 93.31 90 GLN A CA 1
ATOM 632 C C . GLN A 1 90 ? -53.967 -5.785 88.705 1.00 93.31 90 GLN A C 1
ATOM 634 O O . GLN A 1 90 ? -53.329 -5.389 87.737 1.00 93.31 90 GLN A O 1
ATOM 639 N N . ALA A 1 91 ? -54.284 -7.076 88.857 1.00 91.19 91 ALA A N 1
ATOM 640 C CA . ALA A 1 91 ? -53.825 -8.115 87.929 1.00 91.19 91 ALA A CA 1
ATOM 641 C C . ALA A 1 91 ? -54.311 -7.883 86.485 1.00 91.19 91 ALA A C 1
ATOM 643 O O . ALA A 1 91 ? -53.591 -8.154 85.525 1.00 91.19 91 ALA A O 1
ATOM 644 N N . THR A 1 92 ? -55.526 -7.350 86.323 1.00 91.56 92 THR A N 1
ATOM 645 C CA . THR A 1 92 ? -56.071 -6.993 85.005 1.00 91.56 92 THR A CA 1
ATOM 646 C C . THR A 1 92 ? -55.333 -5.796 84.401 1.00 91.56 92 THR A C 1
ATOM 648 O O . THR A 1 92 ? -55.031 -5.801 83.207 1.00 91.56 92 THR A O 1
ATOM 651 N N . ALA A 1 93 ? -55.013 -4.785 85.214 1.00 92.06 93 ALA A N 1
ATOM 652 C CA . ALA A 1 93 ? -54.236 -3.628 84.777 1.00 92.06 93 ALA A CA 1
ATOM 653 C C . ALA A 1 93 ? -52.813 -4.026 84.349 1.00 92.06 93 ALA A C 1
ATOM 655 O O . ALA A 1 93 ? -52.353 -3.594 83.291 1.00 92.06 93 ALA A O 1
ATOM 656 N N . ASP A 1 94 ? -52.158 -4.906 85.109 1.00 92.31 94 ASP A N 1
ATOM 657 C CA . ASP A 1 94 ? -50.817 -5.410 84.797 1.00 92.31 94 ASP A CA 1
ATOM 658 C C . ASP A 1 94 ? -50.817 -6.232 83.495 1.00 92.31 94 ASP A C 1
ATOM 660 O O . ASP A 1 94 ? -49.966 -6.034 82.627 1.00 92.31 94 ASP A O 1
ATOM 664 N N . ALA A 1 95 ? -51.816 -7.103 83.304 1.00 90.50 95 ALA A N 1
ATOM 665 C CA . ALA A 1 95 ? -51.967 -7.882 82.074 1.00 90.50 95 ALA A CA 1
ATOM 666 C C . ALA A 1 95 ? -52.206 -6.993 80.841 1.00 90.50 95 ALA A C 1
ATOM 668 O O . ALA A 1 95 ? -51.686 -7.275 79.760 1.00 90.50 95 ALA A O 1
ATOM 669 N N . LEU A 1 96 ? -52.967 -5.906 80.997 1.00 91.62 96 LEU A N 1
ATOM 670 C CA . LEU A 1 96 ? -53.204 -4.940 79.926 1.00 91.62 96 LEU A CA 1
ATOM 671 C C . LEU A 1 96 ? -51.936 -4.143 79.585 1.00 91.62 96 LEU A C 1
ATOM 673 O O . LEU A 1 96 ? -51.653 -3.915 78.409 1.00 91.62 96 LEU A O 1
ATOM 677 N N . ALA A 1 97 ? -51.154 -3.745 80.593 1.00 90.12 97 ALA A N 1
ATOM 678 C CA . ALA A 1 97 ? -49.875 -3.067 80.391 1.00 90.12 97 ALA A CA 1
ATOM 679 C C . ALA A 1 97 ? -48.871 -3.963 79.644 1.00 90.12 97 ALA A C 1
ATOM 681 O O . ALA A 1 97 ? -48.260 -3.524 78.669 1.00 90.12 97 ALA A O 1
ATOM 682 N N . GLU A 1 98 ? -48.770 -5.233 80.038 1.00 90.50 98 GLU A N 1
ATOM 683 C CA . GLU A 1 98 ? -47.939 -6.241 79.369 1.00 90.50 98 GLU A CA 1
ATOM 684 C C . GLU A 1 98 ? -48.386 -6.481 77.916 1.00 90.50 98 GLU A C 1
ATOM 686 O O . GLU A 1 98 ? -47.559 -6.535 77.003 1.00 90.50 98 GLU A O 1
ATOM 691 N N . ALA A 1 99 ? -49.697 -6.575 77.665 1.00 85.62 99 ALA A N 1
ATOM 692 C CA . ALA A 1 99 ? -50.229 -6.732 76.311 1.00 85.62 99 ALA A CA 1
ATOM 693 C C . ALA A 1 99 ? -49.874 -5.534 75.412 1.00 85.62 99 ALA A C 1
ATOM 695 O O . ALA A 1 99 ? -49.416 -5.721 74.283 1.00 85.62 99 ALA A O 1
ATOM 696 N N . ASN A 1 100 ? -50.009 -4.308 75.925 1.00 86.00 100 ASN A N 1
ATOM 697 C CA . ASN A 1 100 ? -49.631 -3.094 75.200 1.00 86.00 100 ASN A CA 1
ATOM 698 C C . ASN A 1 100 ? -48.119 -3.025 74.927 1.00 86.00 100 ASN A C 1
ATOM 700 O O . ASN A 1 100 ? -47.714 -2.639 73.829 1.00 86.00 100 ASN A O 1
ATOM 704 N N . ALA A 1 101 ? -47.279 -3.455 75.874 1.00 85.06 101 ALA A N 1
ATOM 705 C CA . ALA A 1 101 ? -45.830 -3.524 75.681 1.00 85.06 101 ALA A CA 1
ATOM 706 C C . ALA A 1 101 ? -45.436 -4.512 74.564 1.00 85.06 101 ALA A C 1
ATOM 708 O O . ALA A 1 101 ? -44.582 -4.201 73.731 1.00 85.06 101 ALA A O 1
ATOM 709 N N . ARG A 1 102 ? -46.102 -5.674 74.487 1.00 84.81 102 ARG A N 1
ATOM 710 C CA . ARG A 1 102 ? -45.891 -6.669 73.415 1.00 84.81 102 ARG A CA 1
ATOM 711 C C . ARG A 1 102 ? -46.343 -6.184 72.041 1.00 84.81 102 ARG A C 1
ATOM 713 O O . ARG A 1 102 ? -45.696 -6.494 71.041 1.00 84.81 102 ARG A O 1
ATOM 720 N N . ILE A 1 103 ? -47.439 -5.429 71.975 1.00 85.50 103 ILE A N 1
ATOM 721 C CA . ILE A 1 103 ? -47.890 -4.803 70.724 1.00 85.50 103 ILE A CA 1
ATOM 722 C C . ILE A 1 103 ? -46.845 -3.784 70.248 1.00 85.50 103 ILE A C 1
ATOM 724 O O . ILE A 1 103 ? -46.453 -3.815 69.083 1.00 85.50 103 ILE A O 1
ATOM 728 N N . GLY A 1 104 ? -46.325 -2.948 71.156 1.00 86.44 104 GLY A N 1
ATOM 729 C CA . GLY A 1 104 ? -45.264 -1.988 70.843 1.00 86.44 104 GLY A CA 1
ATOM 730 C C . GLY A 1 104 ? -43.978 -2.646 70.329 1.00 86.44 104 GLY A C 1
ATOM 731 O O . GLY A 1 104 ? -43.419 -2.200 69.328 1.00 86.44 104 GLY A O 1
ATOM 732 N N . SER A 1 105 ? -43.533 -3.745 70.951 1.00 84.56 105 SER A N 1
ATOM 733 C CA . SER A 1 105 ? -42.348 -4.474 70.474 1.00 84.56 105 SER A CA 1
ATOM 734 C C . SER A 1 105 ? -42.575 -5.147 69.117 1.00 84.56 105 SER A C 1
ATOM 736 O O . SER A 1 105 ? -41.673 -5.162 68.281 1.00 84.56 105 SER A O 1
ATOM 738 N N . SER A 1 106 ? -43.787 -5.646 68.860 1.00 86.00 106 SER A N 1
ATOM 739 C CA . SER A 1 106 ? -44.147 -6.257 67.576 1.00 86.00 106 SER A CA 1
ATOM 740 C C . SER A 1 106 ? -44.139 -5.237 66.435 1.00 86.00 106 SER A C 1
ATOM 742 O O . SER A 1 106 ? -43.645 -5.549 65.354 1.00 86.00 106 SER A O 1
ATOM 744 N N . GLN A 1 107 ? -44.618 -4.011 66.676 1.00 87.81 107 GLN A N 1
ATOM 745 C CA . GLN A 1 107 ? -44.563 -2.936 65.681 1.00 87.81 107 GLN A CA 1
ATOM 746 C C . GLN A 1 107 ? -43.115 -2.549 65.349 1.00 87.81 107 GLN A C 1
ATOM 748 O O . GLN A 1 107 ? -42.758 -2.474 64.178 1.00 87.81 107 GLN A O 1
ATOM 753 N N . ALA A 1 108 ? -42.251 -2.414 66.361 1.00 85.81 108 ALA A N 1
ATOM 754 C CA . ALA A 1 108 ? -40.835 -2.114 66.144 1.00 85.81 108 ALA A CA 1
ATOM 755 C C . ALA A 1 108 ? -40.116 -3.197 65.312 1.00 85.81 108 ALA A C 1
ATOM 757 O O . ALA A 1 108 ? -39.257 -2.888 64.487 1.00 85.81 108 ALA A O 1
ATOM 758 N N . LEU A 1 109 ? -40.481 -4.472 65.497 1.00 86.19 109 LEU A N 1
ATOM 759 C CA . LEU A 1 109 ? -39.950 -5.578 64.693 1.00 86.19 109 LEU A CA 1
ATOM 760 C C . LEU A 1 109 ? -40.440 -5.540 63.236 1.00 86.19 109 LEU A C 1
ATOM 762 O O . LEU A 1 109 ? -39.678 -5.888 62.334 1.00 86.19 109 LEU A O 1
ATOM 766 N N . ILE A 1 110 ? -41.685 -5.118 62.996 1.00 87.94 110 ILE A N 1
ATOM 767 C CA . ILE A 1 110 ? -42.233 -4.930 61.644 1.00 87.94 110 ILE A CA 1
ATOM 768 C C . ILE A 1 110 ? -41.495 -3.795 60.926 1.00 87.94 110 ILE A C 1
ATOM 770 O O . ILE A 1 110 ? -41.014 -3.998 59.813 1.00 87.94 110 ILE A O 1
ATOM 774 N N . ASP A 1 111 ? -41.318 -2.652 61.590 1.00 87.31 111 ASP A N 1
ATOM 775 C CA . ASP A 1 111 ? -40.634 -1.487 61.018 1.00 87.31 111 ASP A CA 1
ATOM 776 C C . ASP A 1 111 ? -39.161 -1.804 60.685 1.00 87.31 111 ASP A C 1
ATOM 778 O O . ASP A 1 111 ? -38.645 -1.419 59.630 1.00 87.31 111 ASP A O 1
ATOM 782 N N . ALA A 1 112 ? -38.485 -2.570 61.551 1.00 84.62 112 ALA A N 1
ATOM 783 C CA . ALA A 1 112 ? -37.119 -3.035 61.316 1.00 84.62 112 ALA A CA 1
ATOM 784 C C . ALA A 1 112 ? -37.024 -3.998 60.119 1.00 84.62 112 ALA A C 1
ATOM 786 O O . ALA A 1 112 ? -36.100 -3.894 59.310 1.00 84.62 112 ALA A O 1
ATOM 787 N N . ARG A 1 113 ? -37.986 -4.921 59.975 1.00 89.69 113 ARG A N 1
ATOM 788 C CA . ARG A 1 113 ? -38.060 -5.834 58.824 1.00 89.69 113 ARG A CA 1
ATOM 789 C C . ARG A 1 113 ? -38.259 -5.064 57.521 1.00 89.69 113 ARG A C 1
ATOM 791 O O . ARG A 1 113 ? -37.582 -5.361 56.540 1.00 89.69 113 ARG A O 1
ATOM 798 N N . ASP A 1 114 ? -39.179 -4.107 57.506 1.00 90.81 114 ASP A N 1
ATOM 799 C CA . ASP A 1 114 ? -39.519 -3.358 56.295 1.00 90.81 114 ASP A CA 1
ATOM 800 C C . ASP A 1 114 ? -38.357 -2.454 55.860 1.00 90.81 114 ASP A C 1
ATOM 802 O O . ASP A 1 114 ? -38.048 -2.382 54.670 1.00 90.81 114 ASP A O 1
ATOM 806 N N . SER A 1 115 ? -37.628 -1.880 56.823 1.00 88.88 115 SER A N 1
ATOM 807 C CA . SER A 1 115 ? -36.379 -1.151 56.563 1.00 88.88 115 SER A CA 1
ATOM 808 C C . SER A 1 115 ? -35.306 -2.063 55.951 1.00 88.88 115 SER A C 1
ATOM 810 O O . SER A 1 115 ? -34.735 -1.739 54.913 1.00 88.88 115 SER A O 1
ATOM 812 N N . ALA A 1 116 ? -35.090 -3.255 56.518 1.00 86.56 116 ALA A N 1
ATOM 813 C CA . ALA A 1 116 ? -34.121 -4.215 55.982 1.00 86.56 116 ALA A CA 1
ATOM 814 C C . ALA A 1 116 ? -34.497 -4.725 54.575 1.00 86.56 116 ALA A C 1
ATOM 816 O O . ALA A 1 116 ? -33.623 -4.970 53.741 1.00 86.56 116 ALA A O 1
ATOM 817 N N . ALA A 1 117 ? -35.793 -4.881 54.289 1.00 89.50 117 ALA A N 1
ATOM 818 C CA . ALA A 1 117 ? -36.274 -5.259 52.964 1.00 89.50 117 ALA A CA 1
ATOM 819 C C . ALA A 1 117 ? -36.033 -4.149 51.924 1.00 89.50 117 ALA A C 1
ATOM 821 O O . ALA A 1 117 ? -35.647 -4.452 50.792 1.00 89.50 117 ALA A O 1
ATOM 822 N N . ALA A 1 118 ? -36.210 -2.881 52.308 1.00 89.69 118 ALA A N 1
ATOM 823 C CA . ALA A 1 118 ? -35.907 -1.735 51.456 1.00 89.69 118 ALA A CA 1
ATOM 824 C C . ALA A 1 118 ? -34.405 -1.651 51.128 1.00 89.69 118 ALA A C 1
ATOM 826 O O . ALA A 1 118 ? -34.039 -1.520 49.958 1.00 89.69 118 ALA A O 1
ATOM 827 N N . ASP A 1 119 ? -33.536 -1.831 52.126 1.00 90.12 119 ASP A N 1
ATOM 828 C CA . ASP A 1 119 ? -32.079 -1.836 51.934 1.00 90.12 119 ASP A CA 1
ATOM 829 C C . ASP A 1 119 ? -31.622 -2.973 51.004 1.00 90.12 119 ASP A C 1
ATOM 831 O O . ASP A 1 119 ? -30.762 -2.789 50.133 1.00 90.12 119 ASP A O 1
ATOM 835 N N . ALA A 1 120 ? -32.230 -4.157 51.136 1.00 87.81 120 ALA A N 1
ATOM 836 C CA . ALA A 1 120 ? -31.955 -5.292 50.261 1.00 87.81 120 ALA A CA 1
ATOM 837 C C . ALA A 1 120 ? -32.374 -5.018 48.805 1.00 87.81 120 ALA A C 1
ATOM 839 O O . ALA A 1 120 ? -31.633 -5.360 47.879 1.00 87.81 120 ALA A O 1
ATOM 840 N N . GLN A 1 121 ? -33.528 -4.376 48.589 1.00 91.25 121 GLN A N 1
ATOM 841 C CA . G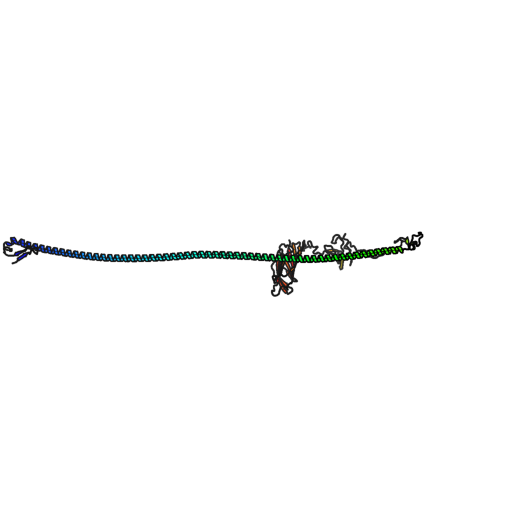LN A 1 121 ? -33.978 -3.968 47.254 1.00 91.25 121 GLN A CA 1
ATOM 842 C C . GLN A 1 121 ? -33.055 -2.911 46.637 1.00 91.25 121 GLN A C 1
ATOM 844 O O . GLN A 1 121 ? -32.685 -3.046 45.469 1.00 91.25 121 GLN A O 1
ATOM 849 N N . ALA A 1 122 ? -32.627 -1.911 47.413 1.00 90.69 122 ALA A N 1
ATOM 850 C CA . ALA A 1 122 ? -31.680 -0.895 46.956 1.00 90.69 122 ALA A CA 1
ATOM 851 C C . ALA A 1 122 ? -30.333 -1.518 46.547 1.00 90.69 122 ALA A C 1
ATOM 853 O O . ALA A 1 122 ? -29.819 -1.241 45.465 1.00 90.69 122 ALA A O 1
ATOM 854 N N . THR A 1 123 ? -29.813 -2.443 47.359 1.00 92.44 123 THR A N 1
ATOM 855 C CA . THR A 1 123 ? -28.572 -3.178 47.060 1.00 92.44 123 THR A CA 1
ATOM 856 C C . THR A 1 123 ? -28.699 -4.028 45.792 1.00 92.44 123 THR A C 1
ATOM 858 O O . THR A 1 123 ? -27.764 -4.120 44.995 1.00 92.44 123 THR A O 1
ATOM 861 N N . ALA A 1 124 ? -29.850 -4.673 45.581 1.00 90.44 124 ALA A N 1
ATOM 862 C CA . ALA A 1 124 ? -30.098 -5.451 44.371 1.00 90.44 124 ALA A CA 1
ATOM 863 C C . ALA A 1 124 ? -30.134 -4.561 43.117 1.00 90.44 124 ALA A C 1
ATOM 865 O O . ALA A 1 124 ? -29.544 -4.930 42.102 1.00 90.44 124 ALA A O 1
ATOM 866 N N . ALA A 1 125 ? -30.772 -3.389 43.195 1.00 90.50 125 ALA A N 1
ATOM 867 C CA . ALA A 1 125 ? -30.810 -2.422 42.100 1.00 90.50 125 ALA A CA 1
ATOM 868 C C . ALA A 1 125 ? -29.407 -1.898 41.742 1.00 90.50 125 ALA A C 1
ATOM 870 O O . ALA A 1 125 ? -29.044 -1.875 40.567 1.00 90.50 125 ALA A O 1
ATOM 871 N N . ASP A 1 126 ? -28.592 -1.570 42.746 1.00 94.56 126 ASP A N 1
ATOM 872 C CA . ASP A 1 126 ? -27.216 -1.093 42.558 1.00 94.56 126 ASP A CA 1
ATOM 873 C C . ASP A 1 126 ? -26.320 -2.137 41.864 1.00 94.56 126 ASP A C 1
ATOM 875 O O . ASP A 1 126 ? -25.577 -1.838 40.924 1.00 94.56 126 ASP A O 1
ATOM 879 N N . ARG A 1 127 ? -26.457 -3.415 42.241 1.00 92.69 127 ARG A N 1
ATOM 880 C CA . ARG A 1 127 ? -25.743 -4.520 41.577 1.00 92.69 127 ARG A CA 1
ATOM 881 C C . ARG A 1 127 ? -26.156 -4.704 40.120 1.00 92.69 127 ARG A C 1
ATOM 883 O O . ARG A 1 127 ? -25.301 -5.004 39.287 1.00 92.69 127 ARG A O 1
ATOM 890 N N . VAL A 1 128 ? -27.444 -4.544 39.810 1.00 93.94 128 VAL A N 1
ATOM 891 C CA . VAL A 1 128 ? -27.936 -4.593 38.424 1.00 93.94 128 VAL A CA 1
ATOM 892 C C . VAL A 1 128 ? -27.337 -3.446 37.613 1.00 93.94 128 VAL A C 1
ATOM 894 O O . VAL A 1 128 ? -26.812 -3.700 36.530 1.00 93.94 128 VAL A O 1
ATOM 897 N N . GLN A 1 129 ? -27.343 -2.223 38.152 1.00 94.62 129 GLN A N 1
ATOM 898 C CA . GLN A 1 129 ? -26.748 -1.059 37.492 1.00 94.62 129 GLN A CA 1
ATOM 899 C C . GLN A 1 129 ? -25.249 -1.262 37.238 1.00 94.62 129 GLN A C 1
ATOM 901 O O . GLN A 1 129 ? -24.789 -1.107 36.112 1.00 94.62 129 GLN A O 1
ATOM 906 N N . THR A 1 130 ? -24.506 -1.731 38.244 1.00 94.00 130 THR A N 1
ATOM 907 C CA . THR A 1 130 ? -23.073 -2.040 38.113 1.00 94.00 130 THR A CA 1
ATOM 908 C C . THR A 1 130 ? -22.803 -3.047 36.985 1.00 94.00 130 THR A C 1
ATOM 910 O O . THR A 1 130 ? -21.837 -2.908 36.234 1.00 94.00 130 THR A O 1
ATOM 913 N N . GLY A 1 131 ? -23.658 -4.066 36.828 1.00 93.38 131 GLY A N 1
ATOM 914 C CA . GLY A 1 131 ? -23.549 -5.034 35.733 1.00 93.38 131 GLY A CA 1
ATOM 915 C C . GLY A 1 131 ? -23.817 -4.427 34.349 1.00 93.38 131 GLY A C 1
ATOM 916 O O . GLY A 1 131 ? -23.134 -4.767 33.379 1.00 93.38 131 GLY A O 1
ATOM 917 N N . GLN A 1 132 ? -24.778 -3.506 34.253 1.00 92.19 132 GLN A N 1
ATOM 918 C CA . GLN A 1 132 ? -25.061 -2.765 33.021 1.00 92.19 132 GLN A CA 1
ATOM 919 C C . GLN A 1 132 ? -23.901 -1.834 32.651 1.00 92.19 132 GLN A C 1
ATOM 921 O O . GLN A 1 132 ? -23.468 -1.836 31.499 1.00 92.19 132 GLN A O 1
ATOM 926 N N . ASP A 1 133 ? -23.336 -1.123 33.627 1.00 92.81 133 ASP A N 1
ATOM 927 C CA . ASP A 1 133 ? -22.200 -0.221 33.422 1.00 92.81 133 ASP A CA 1
ATOM 928 C C . ASP A 1 133 ? -20.949 -0.984 32.958 1.00 92.81 133 ASP A C 1
ATOM 930 O O . ASP A 1 133 ? -20.267 -0.566 32.021 1.00 92.81 133 ASP A O 1
ATOM 934 N N . ALA A 1 134 ? -20.674 -2.152 33.551 1.00 93.69 134 ALA A N 1
ATOM 935 C CA . ALA A 1 134 ? -19.580 -3.023 33.119 1.00 93.69 134 ALA A CA 1
ATOM 936 C C . ALA A 1 134 ? -19.765 -3.519 31.674 1.00 93.69 134 ALA A C 1
ATOM 938 O O . ALA A 1 134 ? -18.798 -3.583 30.910 1.00 93.69 134 ALA A O 1
ATOM 939 N N . THR A 1 135 ? -21.005 -3.827 31.284 1.00 95.25 135 THR A N 1
ATOM 940 C CA . THR A 1 135 ? -21.339 -4.219 29.906 1.00 95.25 135 THR A CA 1
ATOM 941 C C . THR A 1 135 ? -21.091 -3.057 28.941 1.00 95.25 135 THR A C 1
ATOM 943 O O . THR A 1 135 ? -20.359 -3.217 27.967 1.00 95.25 135 THR A O 1
ATOM 946 N N . ALA A 1 136 ? -21.588 -1.858 29.261 1.00 94.00 136 ALA A N 1
ATOM 947 C CA . ALA A 1 136 ? -21.385 -0.660 28.447 1.00 94.00 136 ALA A CA 1
ATOM 948 C C . ALA A 1 136 ? -19.897 -0.287 28.289 1.00 94.00 136 ALA A C 1
ATOM 950 O O . ALA A 1 136 ? -19.465 0.142 27.213 1.00 94.00 136 ALA A O 1
ATOM 951 N N . ALA A 1 137 ? -19.091 -0.480 29.339 1.00 94.12 137 ALA A N 1
ATOM 952 C CA . ALA A 1 137 ? -17.645 -0.285 29.285 1.00 94.12 137 ALA A CA 1
ATOM 953 C C . ALA A 1 137 ? -16.955 -1.306 28.360 1.00 94.12 137 ALA A C 1
ATOM 955 O O . ALA A 1 137 ? -16.099 -0.924 27.558 1.00 94.12 137 ALA A O 1
ATOM 956 N N . SER A 1 138 ? -17.347 -2.583 28.431 1.00 95.81 138 SER A N 1
ATOM 957 C CA . SER A 1 138 ? -16.837 -3.644 27.548 1.00 95.81 138 SER A CA 1
ATOM 958 C C . SER A 1 138 ? -17.166 -3.368 26.077 1.00 95.81 138 SER A C 1
ATOM 960 O O . SER A 1 138 ? -16.285 -3.457 25.220 1.00 95.81 138 SER A O 1
ATOM 962 N N . ASP A 1 139 ? -18.404 -2.969 25.784 1.00 95.81 139 ASP A N 1
ATOM 963 C CA . ASP A 1 139 ? -18.840 -2.631 24.425 1.00 95.81 139 ASP A CA 1
ATOM 964 C C . ASP A 1 139 ? -18.086 -1.410 23.879 1.00 95.81 139 ASP A C 1
ATOM 966 O O . ASP A 1 139 ? -17.636 -1.405 22.730 1.00 95.81 139 ASP A O 1
ATOM 970 N N . SER A 1 140 ? -17.863 -0.398 24.724 1.00 96.31 140 SER A N 1
ATOM 971 C CA . SER A 1 140 ? -17.067 0.783 24.367 1.00 96.31 140 SER A CA 1
ATOM 972 C C . SER A 1 140 ? -15.612 0.423 24.050 1.00 96.31 140 SER A C 1
ATOM 974 O O . SER A 1 140 ? -15.045 0.933 23.082 1.00 96.31 140 SER A O 1
ATOM 976 N N . ALA A 1 141 ? -15.003 -0.485 24.819 1.00 96.00 141 ALA A N 1
ATOM 977 C CA . ALA A 1 141 ? -13.650 -0.971 24.552 1.00 96.00 141 ALA A CA 1
ATOM 978 C C . ALA A 1 141 ? -13.567 -1.752 23.228 1.00 96.00 141 ALA A C 1
ATOM 980 O O . ALA A 1 141 ? -12.628 -1.555 22.452 1.00 96.00 141 ALA A O 1
ATOM 981 N N . ALA A 1 142 ? -14.566 -2.590 22.930 1.00 95.75 142 ALA A N 1
ATOM 982 C CA . ALA A 1 142 ? -14.651 -3.306 21.659 1.00 95.75 142 ALA A CA 1
ATOM 983 C C . ALA A 1 142 ? -14.797 -2.344 20.465 1.00 95.75 142 ALA A C 1
ATOM 985 O O . ALA A 1 142 ? -14.100 -2.496 19.460 1.00 95.75 142 ALA A O 1
ATOM 986 N N . ALA A 1 143 ? -15.635 -1.310 20.591 1.00 95.38 143 ALA A N 1
ATOM 987 C CA . ALA A 1 143 ? -15.804 -0.279 19.566 1.00 95.38 143 ALA A CA 1
ATOM 988 C C . ALA A 1 143 ? -14.518 0.535 19.326 1.00 95.38 143 ALA A C 1
ATOM 990 O O . ALA A 1 143 ? -14.161 0.820 18.178 1.00 95.38 143 ALA A O 1
ATOM 991 N N . ALA A 1 144 ? -13.784 0.868 20.393 1.00 95.06 144 ALA A N 1
ATOM 992 C CA . ALA A 1 144 ? -12.483 1.524 20.287 1.00 95.06 144 ALA A CA 1
ATOM 993 C C . ALA A 1 144 ? -11.466 0.637 19.550 1.00 95.06 144 ALA A C 1
ATOM 995 O O . ALA A 1 144 ? -10.765 1.116 18.658 1.00 95.06 144 ALA A O 1
ATOM 996 N N . LYS A 1 145 ? -11.434 -0.667 19.858 1.00 97.31 145 LYS A N 1
ATOM 997 C CA . LYS A 1 145 ? -10.542 -1.616 19.185 1.00 97.31 145 LYS A CA 1
ATOM 998 C C . LYS A 1 145 ? -10.866 -1.769 17.696 1.00 97.31 145 LYS A C 1
ATOM 1000 O O . LYS A 1 145 ? -9.963 -1.712 16.866 1.00 97.31 145 LYS A O 1
ATOM 1005 N N . ALA A 1 146 ? -12.147 -1.878 17.348 1.00 97.12 146 ALA A N 1
ATOM 1006 C CA . ALA A 1 146 ? -12.584 -1.916 15.954 1.00 97.12 146 ALA A CA 1
ATOM 1007 C C . ALA A 1 146 ? -12.197 -0.634 15.191 1.00 97.12 146 ALA A C 1
ATOM 1009 O O . ALA A 1 146 ? -11.792 -0.701 14.030 1.00 97.12 146 ALA A O 1
ATOM 1010 N N . SER A 1 147 ? -12.266 0.526 15.853 1.00 97.31 147 SER A N 1
ATOM 1011 C CA . SER A 1 147 ? -11.842 1.808 15.274 1.00 97.31 147 SER A CA 1
ATOM 1012 C C . SER A 1 147 ? -10.328 1.864 15.033 1.00 97.31 147 SER A C 1
ATOM 1014 O O . SER A 1 147 ? -9.893 2.350 13.991 1.00 97.31 147 SER A O 1
ATOM 1016 N N . GLU A 1 148 ? -9.519 1.331 15.956 1.00 98.00 148 GLU A N 1
ATOM 1017 C CA . GLU A 1 148 ? -8.063 1.202 15.790 1.00 98.00 148 GLU A CA 1
ATOM 1018 C C . GLU A 1 148 ? -7.709 0.325 14.576 1.00 98.00 148 GLU A C 1
ATOM 1020 O O . GLU A 1 148 ? -6.858 0.688 13.763 1.00 98.00 148 GLU A O 1
ATOM 1025 N N . ASP A 1 149 ? -8.378 -0.820 14.429 1.00 97.00 149 ASP A N 1
ATOM 1026 C CA . ASP A 1 149 ? -8.119 -1.751 13.328 1.00 97.00 149 ASP A CA 1
ATOM 1027 C C . ASP A 1 149 ? -8.547 -1.157 11.969 1.00 97.00 149 ASP A C 1
ATOM 1029 O O . ASP A 1 149 ? -7.827 -1.297 10.977 1.00 97.00 149 ASP A O 1
ATOM 1033 N N . ALA A 1 150 ? -9.657 -0.408 11.926 1.00 96.25 150 ALA A N 1
ATOM 1034 C CA . ALA A 1 150 ? -10.092 0.326 10.734 1.00 96.25 150 ALA A CA 1
ATOM 1035 C C . ALA A 1 150 ? -9.114 1.447 10.326 1.00 96.25 150 ALA A C 1
ATOM 1037 O O . ALA A 1 150 ? -8.871 1.661 9.132 1.00 96.25 150 ALA A O 1
ATOM 1038 N N . ALA A 1 151 ? -8.519 2.141 11.302 1.00 95.38 151 ALA A N 1
ATOM 1039 C CA . ALA A 1 151 ? -7.489 3.145 11.045 1.00 95.38 151 ALA A CA 1
ATOM 1040 C C . ALA A 1 151 ? -6.236 2.512 10.418 1.00 95.38 151 ALA A C 1
ATOM 1042 O O . ALA A 1 151 ? -5.768 2.987 9.385 1.00 95.38 151 ALA A O 1
ATOM 1043 N N . LYS A 1 152 ? -5.758 1.380 10.957 1.00 97.12 152 LYS A N 1
ATOM 1044 C CA . LYS A 1 152 ? -4.612 0.640 10.392 1.00 97.12 152 LYS A CA 1
ATOM 1045 C C . LYS A 1 152 ? -4.871 0.151 8.967 1.00 97.12 152 LYS A C 1
ATOM 1047 O O . LYS A 1 152 ? -4.006 0.285 8.106 1.00 97.12 152 LYS A O 1
ATOM 1052 N N . ALA A 1 153 ? -6.067 -0.371 8.687 1.00 95.94 153 ALA A N 1
ATOM 1053 C CA . ALA A 1 153 ? -6.441 -0.777 7.330 1.00 95.94 153 ALA A CA 1
ATOM 1054 C C . ALA A 1 153 ? -6.447 0.410 6.344 1.00 95.94 153 ALA A C 1
ATOM 1056 O O . ALA A 1 153 ? -6.054 0.268 5.181 1.00 95.94 153 ALA A O 1
ATOM 1057 N N . SER A 1 154 ? -6.851 1.595 6.816 1.00 97.00 154 SER A N 1
ATOM 1058 C CA . SER A 1 154 ? -6.806 2.831 6.025 1.00 97.00 154 SER A CA 1
ATOM 1059 C C . SER A 1 154 ? -5.368 3.289 5.757 1.00 97.00 154 SER A C 1
ATOM 1061 O O . SER A 1 154 ? -5.068 3.696 4.636 1.00 97.00 154 SER A O 1
ATOM 1063 N N . GLU A 1 155 ? -4.463 3.169 6.734 1.00 96.56 155 GLU A N 1
ATOM 1064 C CA . GLU A 1 155 ? -3.027 3.441 6.551 1.00 96.56 155 GLU A CA 1
ATOM 1065 C C . GLU A 1 155 ? -2.401 2.520 5.495 1.00 96.56 155 GLU A C 1
ATOM 1067 O O . GLU A 1 155 ? -1.689 2.998 4.611 1.00 96.56 155 GLU A O 1
ATOM 1072 N N . THR A 1 156 ? -2.709 1.217 5.529 1.00 96.44 156 THR A N 1
ATOM 1073 C CA . THR A 1 156 ? -2.256 0.264 4.500 1.00 96.44 156 THR A CA 1
ATOM 1074 C C . THR A 1 156 ? -2.780 0.643 3.114 1.00 96.44 156 THR A C 1
ATOM 1076 O O . THR A 1 156 ? -2.001 0.744 2.172 1.00 96.44 156 THR A O 1
ATOM 1079 N N . SER A 1 157 ? -4.075 0.953 2.996 1.00 96.62 157 SER A N 1
ATOM 1080 C CA . SER A 1 157 ? -4.682 1.347 1.713 1.00 96.62 157 SER A CA 1
ATOM 1081 C C . SER A 1 157 ? -4.066 2.634 1.140 1.00 96.62 157 SER A C 1
ATOM 1083 O O . SER A 1 157 ? -3.921 2.781 -0.078 1.00 96.62 157 SER A O 1
ATOM 1085 N N . ALA A 1 158 ? -3.685 3.577 2.008 1.00 93.31 158 ALA A N 1
ATOM 1086 C CA . ALA A 1 158 ? -2.992 4.799 1.612 1.00 93.31 158 ALA A CA 1
ATOM 1087 C C . ALA A 1 158 ? -1.561 4.518 1.119 1.00 93.31 158 ALA A C 1
ATOM 1089 O O . ALA A 1 158 ? -1.141 5.107 0.121 1.00 93.31 158 ALA A O 1
ATOM 1090 N N . ALA A 1 159 ? -0.836 3.602 1.770 1.00 94.44 159 ALA A N 1
ATOM 1091 C CA . ALA A 1 159 ? 0.490 3.168 1.331 1.00 94.44 159 ALA A CA 1
ATOM 1092 C C . ALA A 1 159 ? 0.437 2.475 -0.045 1.00 94.44 159 ALA A C 1
ATOM 1094 O O . ALA A 1 159 ? 1.155 2.885 -0.957 1.00 94.44 159 ALA A O 1
ATOM 1095 N N . ASP A 1 160 ? -0.491 1.533 -0.241 1.00 95.69 160 ASP A N 1
ATOM 1096 C CA . ASP A 1 160 ? -0.687 0.837 -1.524 1.00 95.69 160 ASP A CA 1
ATOM 1097 C C . ASP A 1 160 ? -1.027 1.816 -2.667 1.00 95.69 160 ASP A C 1
ATOM 1099 O O . ASP A 1 160 ? -0.579 1.672 -3.813 1.00 95.69 160 ASP A O 1
ATOM 1103 N N . SER A 1 161 ? -1.801 2.861 -2.353 1.00 96.75 161 SER A N 1
ATOM 1104 C CA . SER A 1 161 ? -2.131 3.932 -3.299 1.00 96.75 161 SER A CA 1
ATOM 1105 C C . SER A 1 161 ? -0.903 4.772 -3.676 1.00 96.75 161 SER A C 1
ATOM 1107 O O . SER A 1 161 ? -0.750 5.151 -4.840 1.00 96.75 161 SER A O 1
ATOM 1109 N N . ALA A 1 162 ? -0.004 5.045 -2.725 1.00 94.69 162 ALA A N 1
ATOM 1110 C CA . ALA A 1 162 ? 1.241 5.772 -2.975 1.00 94.69 162 ALA A CA 1
ATOM 1111 C C . ALA A 1 162 ? 2.227 4.962 -3.842 1.00 94.69 162 ALA A C 1
ATOM 1113 O O . ALA A 1 162 ? 2.843 5.512 -4.763 1.00 94.69 162 ALA A O 1
ATOM 1114 N N . ASP A 1 163 ? 2.324 3.652 -3.612 1.00 95.44 163 ASP A N 1
ATOM 1115 C CA . ASP A 1 163 ? 3.141 2.740 -4.422 1.00 95.44 163 ASP A CA 1
ATOM 1116 C C . ASP A 1 163 ? 2.605 2.625 -5.857 1.00 95.44 163 ASP A C 1
ATOM 1118 O O . ASP A 1 163 ? 3.367 2.673 -6.833 1.00 95.44 163 ASP A O 1
ATOM 1122 N N . SER A 1 164 ? 1.278 2.568 -6.005 1.00 96.06 164 SER A N 1
ATOM 1123 C CA . SER A 1 164 ? 0.608 2.589 -7.311 1.00 96.06 164 SER A CA 1
ATOM 1124 C C . SER A 1 164 ? 0.881 3.892 -8.072 1.00 96.06 164 SER A C 1
ATOM 1126 O O . SER A 1 164 ? 1.186 3.862 -9.267 1.00 96.06 164 SER A O 1
ATOM 1128 N N . ALA A 1 165 ? 0.841 5.041 -7.388 1.00 93.25 165 ALA A N 1
ATOM 1129 C CA . ALA A 1 165 ? 1.169 6.338 -7.983 1.00 93.25 165 ALA A CA 1
ATOM 1130 C C 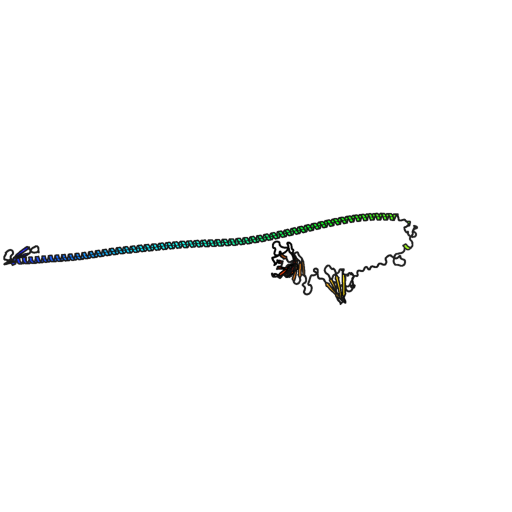. ALA A 1 165 ? 2.643 6.427 -8.420 1.00 93.25 165 ALA A C 1
ATOM 1132 O O . ALA A 1 165 ? 2.942 6.953 -9.495 1.00 93.25 165 ALA A O 1
ATOM 1133 N N . THR A 1 166 ? 3.562 5.871 -7.626 1.00 96.00 166 THR A N 1
ATOM 1134 C CA . THR A 1 166 ? 4.992 5.798 -7.969 1.00 96.00 166 THR A CA 1
ATOM 1135 C C . THR A 1 166 ? 5.218 4.930 -9.207 1.00 96.00 166 THR A C 1
ATOM 1137 O O . THR A 1 166 ? 5.875 5.361 -10.153 1.00 96.00 166 THR A O 1
ATOM 1140 N N . SER A 1 167 ? 4.583 3.758 -9.264 1.00 95.94 167 SER A N 1
ATOM 1141 C CA . SER A 1 167 ? 4.652 2.864 -10.427 1.00 95.94 167 SER A CA 1
ATOM 1142 C C . SER A 1 167 ? 4.104 3.525 -11.700 1.00 95.94 167 SER A C 1
ATOM 1144 O O . SER A 1 167 ? 4.693 3.407 -12.776 1.00 95.94 167 SER A O 1
ATOM 1146 N N . ALA A 1 168 ? 3.002 4.276 -11.588 1.00 94.19 168 ALA A N 1
ATOM 1147 C CA . ALA A 1 168 ? 2.435 5.033 -12.705 1.00 94.19 168 ALA A CA 1
ATOM 1148 C C . ALA A 1 168 ? 3.382 6.141 -13.202 1.00 94.19 168 ALA A C 1
ATOM 1150 O O . ALA A 1 168 ? 3.526 6.337 -14.413 1.00 94.19 168 ALA A O 1
ATOM 1151 N N . LYS A 1 169 ? 4.069 6.836 -12.286 1.00 97.06 169 LYS A N 1
ATOM 1152 C CA . LYS A 1 169 ? 5.097 7.829 -12.624 1.00 97.06 169 LYS A CA 1
ATOM 1153 C C . LYS A 1 169 ? 6.254 7.193 -13.400 1.00 97.06 169 LYS A C 1
ATOM 1155 O O . LYS A 1 169 ? 6.659 7.738 -14.427 1.00 97.06 169 LYS A O 1
ATOM 1160 N N . ASP A 1 170 ? 6.747 6.039 -12.961 1.00 95.69 170 ASP A N 1
ATOM 1161 C CA . ASP A 1 170 ? 7.847 5.337 -13.632 1.00 95.69 170 ASP A CA 1
ATOM 1162 C C . ASP A 1 170 ? 7.453 4.875 -15.042 1.00 95.69 170 ASP A C 1
ATOM 1164 O O . ASP A 1 170 ? 8.217 5.043 -15.997 1.00 95.69 170 ASP A O 1
ATOM 1168 N N . LEU A 1 171 ? 6.229 4.363 -15.211 1.00 94.75 171 LEU A N 1
ATOM 1169 C CA . LEU A 1 171 ? 5.686 4.019 -16.528 1.00 94.75 171 LEU A CA 1
ATOM 1170 C C . LEU A 1 171 ? 5.612 5.238 -17.456 1.00 94.75 171 LEU A C 1
ATOM 1172 O O . LEU A 1 171 ? 5.990 5.135 -18.626 1.00 94.75 171 LEU A O 1
ATOM 1176 N N . ALA A 1 172 ? 5.188 6.398 -16.948 1.00 91.44 172 ALA A N 1
ATOM 1177 C CA . ALA A 1 172 ? 5.145 7.631 -17.730 1.00 91.44 172 ALA A CA 1
ATOM 1178 C C . ALA A 1 172 ? 6.549 8.086 -18.171 1.00 91.44 172 ALA A C 1
ATOM 1180 O O . ALA A 1 172 ? 6.744 8.435 -19.337 1.00 91.44 172 ALA A O 1
ATOM 1181 N N . VAL A 1 173 ? 7.545 8.019 -17.280 1.00 95.88 173 VAL A N 1
ATOM 1182 C CA . VAL A 1 173 ? 8.949 8.349 -17.592 1.00 95.88 173 VAL A CA 1
ATOM 1183 C C . VAL A 1 173 ? 9.527 7.395 -18.641 1.00 95.88 173 VAL A C 1
ATOM 1185 O O . VAL A 1 173 ? 10.180 7.832 -19.595 1.00 95.88 173 VAL A O 1
ATOM 1188 N N . ASN A 1 174 ? 9.254 6.096 -18.513 1.00 94.56 174 ASN A N 1
ATOM 1189 C CA . ASN A 1 174 ? 9.684 5.097 -19.488 1.00 94.56 174 ASN A CA 1
ATOM 1190 C C . ASN A 1 174 ? 9.036 5.332 -20.858 1.00 94.56 174 ASN A C 1
ATOM 1192 O O . ASN A 1 174 ? 9.725 5.286 -21.879 1.00 94.56 174 ASN A O 1
ATOM 1196 N N . SER A 1 175 ? 7.740 5.653 -20.885 1.00 95.56 175 SER A N 1
ATOM 1197 C CA . SER A 1 175 ? 7.021 5.989 -22.116 1.00 95.56 175 SER A CA 1
ATOM 1198 C C . SER A 1 175 ? 7.580 7.252 -22.780 1.00 95.56 175 SER A C 1
ATOM 1200 O O . SER A 1 175 ? 7.781 7.267 -23.995 1.00 95.56 175 SER A O 1
ATOM 1202 N N . ALA A 1 176 ? 7.893 8.294 -22.004 1.00 95.25 176 ALA A N 1
ATOM 1203 C CA . ALA A 1 176 ? 8.516 9.515 -22.517 1.00 95.25 176 ALA A CA 1
ATOM 1204 C C . ALA A 1 176 ? 9.912 9.241 -23.104 1.00 95.25 176 ALA A C 1
ATOM 1206 O O . ALA A 1 176 ? 10.237 9.710 -24.195 1.00 95.25 176 ALA A O 1
ATOM 1207 N N . SER A 1 177 ? 10.712 8.412 -22.429 1.00 96.25 177 SER A N 1
ATOM 1208 C CA . SER A 1 177 ? 12.043 8.010 -22.902 1.00 96.25 177 SER A CA 1
ATOM 1209 C C . SER A 1 177 ? 11.975 7.202 -24.204 1.00 96.25 177 SER A C 1
ATOM 1211 O O . SER A 1 177 ? 12.793 7.393 -25.104 1.00 96.25 177 SER A O 1
ATOM 1213 N N . ALA A 1 178 ? 10.990 6.307 -24.331 1.00 91.19 178 ALA A N 1
ATOM 1214 C CA . ALA A 1 178 ? 10.756 5.542 -25.555 1.00 91.19 178 ALA A CA 1
ATOM 1215 C C . ALA A 1 178 ? 10.327 6.441 -26.729 1.00 91.19 178 ALA A C 1
ATOM 1217 O O . ALA A 1 178 ? 10.802 6.256 -27.854 1.00 91.19 178 ALA A O 1
ATOM 1218 N N . ALA A 1 179 ? 9.484 7.445 -26.467 1.00 93.00 179 ALA A N 1
ATOM 1219 C CA . ALA A 1 179 ? 9.090 8.437 -27.463 1.00 93.00 179 ALA A CA 1
ATOM 1220 C C . ALA A 1 179 ? 10.288 9.284 -27.932 1.00 93.00 179 ALA A C 1
ATOM 1222 O O . ALA A 1 179 ? 10.477 9.447 -29.136 1.00 93.00 179 ALA A O 1
ATOM 1223 N N . ALA A 1 180 ? 11.143 9.740 -27.007 1.00 94.31 180 ALA A N 1
ATOM 1224 C CA . ALA A 1 180 ? 12.357 10.491 -27.336 1.00 94.31 180 ALA A CA 1
ATOM 1225 C C . ALA A 1 180 ? 13.314 9.681 -28.230 1.00 94.31 180 ALA A C 1
ATOM 1227 O O . ALA A 1 180 ? 13.705 10.144 -29.298 1.00 94.31 180 ALA A O 1
ATOM 1228 N N . ARG A 1 181 ? 13.596 8.418 -27.872 1.00 94.56 181 ARG A N 1
ATOM 1229 C CA . ARG A 1 181 ? 14.415 7.519 -28.709 1.00 94.56 181 ARG A CA 1
ATOM 1230 C C . ARG A 1 181 ? 13.816 7.304 -30.098 1.00 94.56 181 ARG A C 1
ATOM 1232 O O . ARG A 1 181 ? 14.549 7.218 -31.079 1.00 94.56 181 ARG A O 1
ATOM 1239 N N . SER A 1 182 ? 12.491 7.209 -30.192 1.00 96.62 182 SER A N 1
ATOM 1240 C CA . SER A 1 182 ? 11.805 7.062 -31.480 1.00 96.62 182 SER A CA 1
ATOM 1241 C C . SER A 1 182 ? 11.972 8.310 -32.353 1.00 96.62 182 SER A C 1
ATOM 1243 O O . SER A 1 182 ? 12.196 8.186 -33.557 1.00 96.62 182 SER A O 1
ATOM 1245 N N . ALA A 1 183 ? 11.933 9.504 -31.752 1.00 95.88 183 ALA A N 1
ATOM 1246 C CA . ALA A 1 183 ? 12.208 10.757 -32.450 1.00 95.88 183 ALA A CA 1
ATOM 1247 C C . ALA A 1 183 ? 13.658 10.820 -32.966 1.00 95.88 183 ALA A C 1
ATOM 1249 O O . ALA A 1 183 ? 13.870 11.139 -34.137 1.00 95.88 183 ALA A O 1
ATOM 1250 N N . ASP A 1 184 ? 14.640 10.424 -32.150 1.00 95.81 184 ASP A N 1
ATOM 1251 C CA . ASP A 1 184 ? 16.054 10.378 -32.553 1.00 95.81 184 ASP A CA 1
ATOM 1252 C C . ASP A 1 184 ? 16.290 9.405 -33.717 1.00 95.81 184 ASP A C 1
ATOM 1254 O O . ASP A 1 184 ? 16.969 9.734 -34.692 1.00 95.81 184 ASP A O 1
ATOM 1258 N N . LEU A 1 185 ? 15.682 8.214 -33.663 1.00 93.56 185 LEU A N 1
ATOM 1259 C CA . LEU A 1 185 ? 15.746 7.228 -34.747 1.00 93.56 185 LEU A CA 1
ATOM 1260 C C . LEU A 1 185 ? 15.100 7.748 -36.038 1.00 93.56 185 LEU A C 1
ATOM 1262 O O . LEU A 1 185 ? 15.625 7.511 -37.132 1.00 93.56 185 LEU A O 1
ATOM 1266 N N . SER A 1 186 ? 13.990 8.482 -35.923 1.00 94.19 186 SER A N 1
ATOM 1267 C CA . SER A 1 186 ? 13.354 9.146 -37.062 1.00 94.19 186 SER A CA 1
ATOM 1268 C C . SER A 1 186 ? 14.280 10.201 -37.667 1.00 94.19 186 SER A C 1
ATOM 1270 O O . SER A 1 186 ? 14.466 10.221 -38.884 1.00 94.19 186 SER A O 1
ATOM 1272 N N . LYS A 1 187 ? 14.936 11.025 -36.838 1.00 96.19 187 LYS A N 1
ATOM 1273 C CA . LYS A 1 187 ? 15.894 12.034 -37.312 1.00 96.19 187 LYS A CA 1
ATOM 1274 C C . LYS A 1 187 ? 17.115 11.398 -37.973 1.00 96.19 187 LYS A C 1
ATOM 1276 O O . LYS A 1 187 ? 17.548 11.839 -39.033 1.00 96.19 187 LYS A O 1
ATOM 1281 N N . GLY A 1 188 ? 17.637 10.315 -37.401 1.00 94.62 188 GLY A N 1
ATOM 1282 C CA . GLY A 1 188 ? 18.715 9.540 -38.014 1.00 94.62 188 GLY A CA 1
ATOM 1283 C C . GLY A 1 188 ? 18.316 8.944 -39.369 1.00 94.62 188 GLY A C 1
ATOM 1284 O O . GLY A 1 188 ? 19.131 8.907 -40.292 1.00 94.62 188 GLY A O 1
ATOM 1285 N N . SER A 1 189 ? 17.062 8.510 -39.513 1.00 96.25 189 SER A N 1
ATOM 1286 C CA . SER A 1 189 ? 16.523 8.004 -40.782 1.00 96.25 189 SER A CA 1
ATOM 1287 C C . SER A 1 189 ? 16.393 9.111 -41.832 1.00 96.25 189 SER A C 1
ATOM 1289 O O . SER A 1 189 ? 16.761 8.893 -42.984 1.00 96.25 189 SER A O 1
ATOM 1291 N N . GLU A 1 190 ? 15.962 10.310 -41.431 1.00 97.69 190 GLU A N 1
ATOM 1292 C CA . GLU A 1 190 ? 15.935 11.503 -42.287 1.00 97.69 190 GLU A CA 1
ATOM 1293 C C . GLU A 1 190 ? 17.338 11.839 -42.819 1.00 97.69 190 GLU A C 1
ATOM 1295 O O . GLU A 1 190 ? 17.523 11.970 -44.028 1.00 97.69 190 GLU A O 1
ATOM 1300 N N . THR A 1 191 ? 18.354 11.872 -41.949 1.00 96.75 191 THR A N 1
ATOM 1301 C CA . THR A 1 191 ? 19.750 12.112 -42.355 1.00 96.75 191 THR A CA 1
ATOM 1302 C C . THR A 1 191 ? 20.247 11.063 -43.354 1.00 96.75 191 THR A C 1
ATOM 1304 O O . THR A 1 191 ? 20.866 11.404 -44.361 1.00 96.75 191 THR A O 1
ATOM 1307 N N . LYS A 1 192 ? 19.957 9.775 -43.123 1.00 95.25 192 LYS A N 1
ATOM 1308 C CA . LYS A 1 192 ? 20.333 8.698 -44.058 1.00 95.25 192 LYS A CA 1
ATOM 1309 C C . LYS A 1 192 ? 19.653 8.852 -45.421 1.00 95.25 192 LYS A C 1
ATOM 1311 O O . LYS A 1 192 ? 20.285 8.578 -46.442 1.00 95.25 192 LYS A O 1
ATOM 1316 N N . ALA A 1 193 ? 18.394 9.288 -45.445 1.00 94.81 193 ALA A N 1
ATOM 1317 C CA . ALA A 1 193 ? 17.670 9.549 -46.684 1.00 94.81 193 ALA A CA 1
ATOM 1318 C C . ALA A 1 193 ? 18.289 10.720 -47.464 1.00 94.81 193 ALA A C 1
ATOM 1320 O O . ALA A 1 193 ? 18.501 10.592 -48.669 1.00 94.81 193 ALA A O 1
ATOM 1321 N N . VAL A 1 194 ? 18.657 11.811 -46.779 1.00 96.56 194 VAL A N 1
ATOM 1322 C CA . VAL A 1 194 ? 19.369 12.952 -47.386 1.00 96.56 194 VAL A CA 1
ATOM 1323 C C . VAL A 1 194 ? 20.700 12.505 -47.994 1.00 96.56 194 VAL A C 1
ATOM 1325 O O . VAL A 1 194 ? 20.912 12.711 -49.186 1.00 96.56 194 VAL A O 1
ATOM 1328 N N . ASN A 1 195 ? 21.535 11.792 -47.232 1.00 95.88 195 ASN A N 1
ATOM 1329 C CA . ASN A 1 195 ? 22.822 11.288 -47.727 1.00 95.88 195 ASN A CA 1
ATOM 1330 C C . ASN A 1 195 ? 22.656 10.363 -48.946 1.00 95.88 195 ASN A C 1
ATOM 1332 O O . ASN A 1 195 ? 23.460 10.396 -49.875 1.00 95.88 195 ASN A O 1
ATOM 1336 N N . SER A 1 196 ? 21.604 9.537 -48.959 1.00 97.19 196 SER A N 1
ATOM 1337 C CA . SER A 1 196 ? 21.296 8.666 -50.102 1.00 97.19 196 SER A CA 1
ATOM 1338 C C . SER A 1 196 ? 20.892 9.476 -51.338 1.00 97.19 196 SER A C 1
ATOM 1340 O O . SER A 1 196 ? 21.276 9.133 -52.455 1.00 97.19 196 SER A O 1
ATOM 1342 N N . ALA A 1 197 ? 20.146 10.569 -51.149 1.00 97.19 197 ALA A N 1
ATOM 1343 C CA . ALA A 1 197 ? 19.775 11.481 -52.225 1.00 97.19 197 ALA A CA 1
ATOM 1344 C C . ALA A 1 197 ? 20.983 12.264 -52.775 1.00 97.19 197 ALA A C 1
ATOM 1346 O O . ALA A 1 197 ? 21.062 12.471 -53.986 1.00 97.19 197 ALA A O 1
ATOM 1347 N N . ASP A 1 198 ? 21.925 12.676 -51.918 1.00 96.81 198 ASP A N 1
ATOM 1348 C CA . ASP A 1 198 ? 23.201 13.277 -52.338 1.00 96.81 198 ASP A CA 1
ATOM 1349 C C . ASP A 1 198 ? 24.029 12.289 -53.171 1.00 96.81 198 ASP A C 1
ATOM 1351 O O . ASP A 1 198 ? 24.393 12.596 -54.304 1.00 96.81 198 ASP A O 1
ATOM 1355 N N . ALA A 1 199 ? 24.224 11.062 -52.677 1.00 94.56 199 ALA A N 1
ATOM 1356 C CA . ALA A 1 199 ? 24.964 10.025 -53.399 1.00 94.56 199 ALA A CA 1
ATOM 1357 C C . ALA A 1 199 ? 24.351 9.711 -54.778 1.00 94.56 199 ALA A C 1
ATOM 1359 O O . ALA A 1 199 ? 25.072 9.493 -55.755 1.00 94.56 199 ALA A O 1
ATOM 1360 N N . ALA A 1 200 ? 23.018 9.725 -54.888 1.00 95.69 200 ALA A N 1
ATOM 1361 C CA . ALA A 1 200 ? 22.331 9.568 -56.167 1.00 95.69 200 ALA A CA 1
ATOM 1362 C C . ALA A 1 200 ? 22.602 10.743 -57.129 1.00 95.69 200 ALA A C 1
ATOM 1364 O O . ALA A 1 200 ? 22.817 10.519 -58.323 1.00 95.69 200 ALA A O 1
ATOM 1365 N N . ARG A 1 201 ? 22.634 11.988 -56.626 1.00 97.50 201 ARG A N 1
ATOM 1366 C CA . ARG A 1 201 ? 22.984 13.182 -57.421 1.00 97.50 201 ARG A CA 1
ATOM 1367 C C . ARG A 1 201 ? 24.430 13.144 -57.914 1.00 97.50 201 ARG A C 1
ATOM 1369 O O . ARG A 1 201 ? 24.681 13.442 -59.085 1.00 97.50 201 ARG A O 1
ATOM 1376 N N . ASP A 1 202 ? 25.361 12.729 -57.064 1.00 97.00 202 ASP A N 1
ATOM 1377 C CA . ASP A 1 202 ? 26.771 12.576 -57.433 1.00 97.00 202 ASP A CA 1
ATOM 1378 C C . ASP A 1 202 ? 26.946 11.492 -58.501 1.00 97.00 202 ASP A C 1
ATOM 1380 O O . ASP A 1 202 ? 27.627 11.702 -59.507 1.00 97.00 202 ASP A O 1
ATOM 1384 N N . SER A 1 203 ? 26.255 10.357 -58.342 1.00 97.56 203 SER A N 1
ATOM 1385 C CA . SER A 1 203 ? 26.258 9.271 -59.325 1.00 97.56 203 SER A CA 1
ATOM 1386 C C . SER A 1 203 ? 25.723 9.721 -60.689 1.00 97.56 203 SER A C 1
ATOM 1388 O O . SER A 1 203 ? 26.343 9.447 -61.718 1.00 97.56 203 SER A O 1
ATOM 1390 N N . HIS A 1 204 ? 24.623 10.480 -60.713 1.00 98.25 204 HIS A N 1
ATOM 1391 C CA . HIS A 1 204 ? 24.097 11.076 -61.942 1.00 98.25 204 HIS A CA 1
ATOM 1392 C C . HIS A 1 204 ? 25.113 12.022 -62.607 1.00 98.25 204 HIS A C 1
ATOM 1394 O O . HIS A 1 204 ? 25.331 11.949 -63.816 1.00 98.25 204 HIS A O 1
ATOM 1400 N N . THR A 1 205 ? 25.783 12.869 -61.822 1.00 97.62 205 THR A N 1
ATOM 1401 C CA . THR A 1 205 ? 26.816 13.795 -62.319 1.00 97.62 205 THR A CA 1
ATOM 1402 C C . THR A 1 205 ? 28.002 13.040 -62.928 1.00 97.62 205 THR A C 1
ATOM 1404 O O . THR A 1 205 ? 28.450 13.361 -64.030 1.00 97.62 205 THR A O 1
ATOM 1407 N N . ALA A 1 206 ? 28.473 11.981 -62.264 1.00 95.00 206 ALA A N 1
ATOM 1408 C CA . ALA A 1 206 ? 29.539 11.120 -62.775 1.00 95.00 206 ALA A CA 1
ATOM 1409 C C . ALA A 1 206 ? 29.139 10.406 -64.080 1.00 95.00 206 ALA A C 1
ATOM 1411 O O . ALA A 1 206 ? 29.954 10.283 -65.001 1.00 95.00 206 ALA A O 1
ATOM 1412 N N . ALA A 1 207 ? 27.877 9.981 -64.202 1.00 95.88 207 ALA A N 1
ATOM 1413 C CA . ALA A 1 207 ? 27.355 9.382 -65.428 1.00 95.88 207 ALA A CA 1
ATOM 1414 C C . ALA A 1 207 ? 27.329 10.388 -66.593 1.00 95.88 207 ALA A C 1
ATOM 1416 O O . ALA A 1 207 ? 27.753 10.054 -67.700 1.00 95.88 207 ALA A O 1
ATOM 1417 N N . GLN A 1 208 ? 26.918 11.638 -66.346 1.00 97.88 208 GLN A N 1
ATOM 1418 C CA . GLN A 1 208 ? 26.963 12.707 -67.351 1.00 97.88 208 GLN A CA 1
ATOM 1419 C C . GLN A 1 208 ? 28.396 13.013 -67.809 1.00 97.88 208 GLN A C 1
ATOM 1421 O O . GLN A 1 208 ? 28.654 13.101 -69.009 1.00 97.88 208 GLN A O 1
ATOM 1426 N N . ALA A 1 209 ? 29.347 13.118 -66.876 1.00 97.19 209 ALA A N 1
ATOM 1427 C CA . ALA A 1 209 ? 30.760 13.318 -67.205 1.00 97.19 209 ALA A CA 1
ATOM 1428 C C . ALA A 1 209 ? 31.332 12.159 -68.044 1.00 97.19 209 ALA A C 1
ATOM 1430 O O . ALA A 1 209 ? 32.090 12.379 -68.996 1.00 97.19 209 ALA A O 1
ATOM 1431 N N . SER A 1 210 ? 30.929 10.926 -67.727 1.00 97.69 210 SER A N 1
ATOM 1432 C CA . SER A 1 210 ? 31.310 9.730 -68.486 1.00 97.69 210 SER A CA 1
ATOM 1433 C C . SER A 1 210 ? 30.756 9.765 -69.914 1.00 97.69 210 SER A C 1
ATOM 1435 O O . SER A 1 210 ? 31.490 9.487 -70.861 1.00 97.69 210 SER A O 1
ATOM 1437 N N . ALA A 1 211 ? 29.496 10.178 -70.089 1.00 98.12 211 ALA A N 1
ATOM 1438 C CA . ALA A 1 211 ? 28.883 10.343 -71.407 1.00 98.12 211 ALA A CA 1
ATOM 1439 C C . ALA A 1 211 ? 29.610 11.402 -72.257 1.00 98.12 211 ALA A C 1
ATOM 1441 O O . ALA A 1 211 ? 29.910 11.154 -73.425 1.00 98.12 211 ALA A O 1
ATOM 1442 N N . THR A 1 212 ? 29.967 12.546 -71.663 1.00 97.50 212 THR A N 1
ATOM 1443 C CA . THR A 1 212 ? 30.770 13.588 -72.329 1.00 97.50 212 THR A CA 1
ATOM 1444 C C . THR A 1 212 ? 32.138 13.060 -72.756 1.00 97.50 212 THR A C 1
ATOM 1446 O O . THR A 1 212 ? 32.562 13.280 -73.889 1.00 97.50 212 THR A O 1
ATOM 1449 N N . SER A 1 213 ? 32.822 12.325 -71.875 1.00 97.06 213 SER A N 1
ATOM 1450 C CA . SER A 1 213 ? 34.137 11.742 -72.172 1.00 97.06 213 SER A CA 1
ATOM 1451 C C . SER A 1 213 ? 34.066 10.750 -73.333 1.00 97.06 213 SER A C 1
ATOM 1453 O O . SER A 1 213 ? 34.897 10.810 -74.234 1.00 97.06 213 SER A O 1
ATOM 1455 N N . ALA A 1 214 ? 3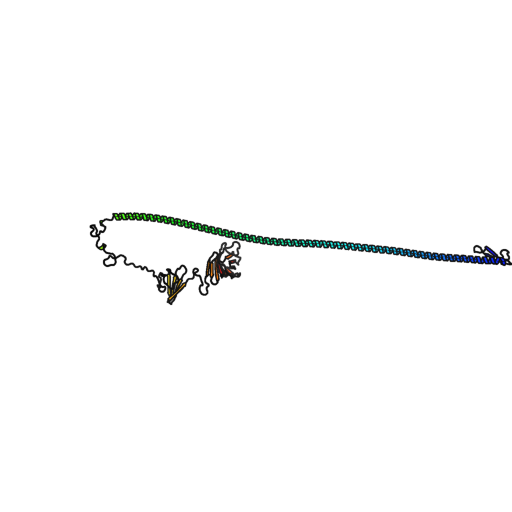3.036 9.897 -73.363 1.00 96.56 214 ALA A N 1
ATOM 1456 C CA . ALA A 1 214 ? 32.792 8.985 -74.477 1.00 96.56 214 ALA A CA 1
ATOM 1457 C C . ALA A 1 214 ? 32.553 9.736 -75.800 1.00 96.56 214 ALA A C 1
ATOM 1459 O O . ALA A 1 214 ? 33.106 9.351 -76.830 1.00 96.56 214 ALA A O 1
ATOM 1460 N N . GLY A 1 215 ? 31.791 10.836 -75.767 1.00 97.81 215 GLY A N 1
ATOM 1461 C CA . GLY A 1 215 ? 31.603 11.720 -76.921 1.00 97.81 215 GLY A CA 1
ATOM 1462 C C . GLY A 1 215 ? 32.921 12.312 -77.428 1.00 97.81 215 GLY A C 1
ATOM 1463 O O . GLY A 1 215 ? 33.215 12.232 -78.618 1.00 97.81 215 GLY A O 1
ATOM 1464 N N . ASN A 1 216 ? 33.761 12.824 -76.525 1.00 96.25 216 ASN A N 1
ATOM 1465 C CA . ASN A 1 216 ? 35.082 13.353 -76.876 1.00 96.25 216 ASN A CA 1
ATOM 1466 C C . ASN A 1 216 ? 35.997 12.275 -77.475 1.00 96.25 216 ASN A C 1
ATOM 1468 O O . ASN A 1 216 ? 36.685 12.535 -78.460 1.00 96.25 216 ASN A O 1
ATOM 1472 N N . SER A 1 217 ? 35.996 11.059 -76.918 1.00 97.25 217 SER A N 1
ATOM 1473 C CA . SER A 1 217 ? 36.751 9.929 -77.473 1.00 97.25 217 SER A CA 1
ATOM 1474 C C . SER A 1 217 ? 36.266 9.538 -78.870 1.00 97.25 217 SER A C 1
ATOM 1476 O O . SER A 1 217 ? 37.092 9.250 -79.733 1.00 97.25 217 SER A O 1
ATOM 1478 N N . ALA A 1 218 ? 34.952 9.559 -79.116 1.00 97.94 218 ALA A N 1
ATOM 1479 C CA . ALA A 1 218 ? 34.394 9.308 -80.442 1.00 97.94 218 ALA A CA 1
ATOM 1480 C C . ALA A 1 218 ? 34.849 10.369 -81.459 1.00 97.94 218 ALA A C 1
ATOM 1482 O O . ALA A 1 218 ? 35.280 10.011 -82.556 1.00 97.94 218 ALA A O 1
ATOM 1483 N N . SER A 1 219 ? 34.835 11.652 -81.079 1.00 97.00 219 SER A N 1
ATOM 1484 C CA . SER A 1 219 ? 35.366 12.742 -81.910 1.00 97.00 219 SER A CA 1
ATOM 1485 C C . SER A 1 219 ? 36.859 12.565 -82.200 1.00 97.00 219 SER A C 1
ATOM 1487 O O . SER A 1 219 ? 37.260 12.582 -83.358 1.00 97.00 219 SER A O 1
ATOM 1489 N N . ALA A 1 220 ? 37.679 12.288 -81.180 1.00 95.88 220 ALA A N 1
ATOM 1490 C CA . ALA A 1 220 ? 39.118 12.070 -81.350 1.00 95.88 220 ALA A CA 1
ATOM 1491 C C . ALA A 1 220 ? 39.437 10.868 -82.258 1.00 95.88 220 ALA A C 1
ATOM 1493 O O . ALA A 1 220 ? 40.402 10.897 -83.026 1.00 95.88 220 ALA A O 1
ATOM 1494 N N . ALA A 1 221 ? 38.625 9.808 -82.198 1.00 95.62 221 ALA A N 1
ATOM 1495 C CA . ALA A 1 221 ? 38.743 8.670 -83.102 1.00 95.62 221 ALA A CA 1
ATOM 1496 C C . ALA A 1 221 ? 38.400 9.054 -84.553 1.00 95.62 221 ALA A C 1
ATOM 1498 O O . ALA A 1 221 ? 39.120 8.658 -85.470 1.00 95.62 221 ALA A O 1
ATOM 1499 N N . ALA A 1 222 ? 37.349 9.854 -84.767 1.00 96.31 222 ALA A N 1
ATOM 1500 C CA . ALA A 1 222 ? 36.985 10.366 -86.090 1.00 96.31 222 ALA A CA 1
ATOM 1501 C C . ALA A 1 222 ? 38.066 11.297 -86.672 1.00 96.31 222 ALA A C 1
ATOM 1503 O O . ALA A 1 222 ? 38.420 11.178 -87.850 1.00 96.31 222 ALA A O 1
ATOM 1504 N N . ASP A 1 223 ? 38.647 12.164 -85.840 1.00 96.31 223 ASP A N 1
ATOM 1505 C CA . ASP A 1 223 ? 39.768 13.027 -86.217 1.00 96.31 223 ASP A CA 1
ATOM 1506 C C . ASP A 1 223 ? 41.006 12.198 -86.574 1.00 96.31 223 ASP A C 1
ATOM 1508 O O . ASP A 1 223 ? 41.634 12.435 -87.604 1.00 96.31 223 ASP A O 1
ATOM 1512 N N . SER A 1 224 ? 41.323 11.170 -85.780 1.00 96.31 224 SER A N 1
ATOM 1513 C CA . SER A 1 224 ? 42.438 10.251 -86.052 1.00 96.31 224 SER A CA 1
ATOM 1514 C C . SER A 1 224 ? 42.241 9.482 -87.358 1.00 96.31 224 SER A C 1
ATOM 1516 O O . SER A 1 224 ? 43.184 9.337 -88.135 1.00 96.31 224 SER A O 1
ATOM 1518 N N . ALA A 1 225 ? 41.019 9.017 -87.636 1.00 96.69 225 ALA A N 1
ATOM 1519 C CA . ALA A 1 225 ? 40.686 8.360 -88.896 1.00 96.69 225 ALA A CA 1
ATOM 1520 C C . ALA A 1 225 ? 40.852 9.315 -90.089 1.00 96.69 225 ALA A C 1
ATOM 1522 O O . ALA A 1 225 ? 41.426 8.939 -91.112 1.00 96.69 225 ALA A O 1
ATOM 1523 N N . SER A 1 226 ? 40.416 10.568 -89.935 1.00 95.62 226 SER A N 1
ATOM 1524 C CA . SER A 1 226 ? 40.580 11.615 -90.950 1.00 95.62 226 SER A CA 1
ATOM 1525 C C . SER A 1 226 ? 42.055 11.959 -91.176 1.00 95.62 226 SER A C 1
ATOM 1527 O O . SER A 1 226 ? 42.501 12.061 -92.318 1.00 95.62 226 SER A O 1
ATOM 1529 N N . ALA A 1 227 ? 42.839 12.083 -90.103 1.00 94.19 227 ALA A N 1
ATOM 1530 C CA . ALA A 1 227 ? 44.278 12.312 -90.167 1.00 94.19 227 ALA A CA 1
ATOM 1531 C C . ALA A 1 227 ? 44.998 11.157 -90.872 1.00 94.19 227 ALA A C 1
ATOM 1533 O O . ALA A 1 227 ? 45.795 11.405 -91.770 1.00 94.19 227 ALA A O 1
ATOM 1534 N N . ALA A 1 228 ? 44.665 9.906 -90.541 1.00 93.12 228 ALA A N 1
ATOM 1535 C CA . ALA A 1 228 ? 45.219 8.731 -91.205 1.00 93.12 228 ALA A CA 1
ATOM 1536 C C . ALA A 1 228 ? 44.886 8.704 -92.706 1.00 93.12 228 ALA A C 1
ATOM 1538 O O . ALA A 1 228 ? 45.772 8.446 -93.522 1.00 93.12 228 ALA A O 1
ATOM 1539 N N . ALA A 1 229 ? 43.643 9.024 -93.085 1.00 93.88 229 ALA A N 1
ATOM 1540 C CA . ALA A 1 229 ? 43.237 9.129 -94.486 1.00 93.88 229 ALA A CA 1
ATOM 1541 C C . ALA A 1 229 ? 44.011 10.231 -95.231 1.00 93.88 229 ALA A C 1
ATOM 1543 O O . ALA A 1 229 ? 44.492 10.007 -96.342 1.00 93.88 229 ALA A O 1
ATOM 1544 N N . ASN A 1 230 ? 44.197 11.395 -94.601 1.00 93.25 230 ASN A N 1
ATOM 1545 C CA . ASN A 1 230 ? 44.983 12.494 -95.161 1.00 93.25 230 ASN A CA 1
ATOM 1546 C C . ASN A 1 230 ? 46.467 12.133 -95.295 1.00 93.25 230 ASN A C 1
ATOM 1548 O O . ASN A 1 230 ? 47.053 12.381 -96.346 1.00 93.25 230 ASN A O 1
ATOM 1552 N N . SER A 1 231 ? 47.076 11.519 -94.276 1.00 91.00 231 SER A N 1
ATOM 1553 C CA . SER A 1 231 ? 48.459 11.039 -94.345 1.00 91.00 231 SER A CA 1
ATOM 1554 C C . SER A 1 231 ? 48.632 10.018 -95.466 1.00 91.00 231 SER A C 1
ATOM 1556 O O . SER A 1 231 ? 49.567 10.140 -96.248 1.00 91.00 231 SER A O 1
ATOM 1558 N N . ALA A 1 232 ? 47.703 9.067 -95.607 1.00 89.38 232 ALA A N 1
ATOM 1559 C CA . ALA A 1 232 ? 47.718 8.105 -96.705 1.00 89.38 232 ALA A CA 1
ATOM 1560 C C . ALA A 1 232 ? 47.607 8.785 -98.082 1.00 89.38 232 ALA A C 1
ATOM 1562 O O . ALA A 1 232 ? 48.299 8.384 -99.012 1.00 89.38 232 ALA A O 1
ATOM 1563 N N . ALA A 1 233 ? 46.789 9.835 -98.213 1.00 89.44 233 ALA A N 1
ATOM 1564 C CA . ALA A 1 233 ? 46.670 10.609 -99.450 1.00 89.44 233 ALA A CA 1
ATOM 1565 C C . ALA A 1 233 ? 47.914 11.467 -99.757 1.00 89.44 233 ALA A C 1
ATOM 1567 O O . ALA A 1 233 ? 48.218 11.713 -100.922 1.00 89.44 233 ALA A O 1
ATOM 1568 N N . GLN A 1 234 ? 48.629 11.929 -98.726 1.00 88.19 234 GLN A N 1
ATOM 1569 C CA . GLN A 1 234 ? 49.867 12.706 -98.856 1.00 88.19 234 GLN A CA 1
ATOM 1570 C C . GLN A 1 234 ? 51.110 11.840 -99.081 1.00 88.19 234 GLN A C 1
ATOM 1572 O O . GLN A 1 234 ? 52.138 12.368 -99.505 1.00 88.19 234 GLN A O 1
ATOM 1577 N N . MET A 1 235 ? 51.044 10.531 -98.814 1.00 82.00 235 MET A N 1
ATOM 1578 C CA . MET A 1 235 ? 52.142 9.616 -99.108 1.00 82.00 235 MET A CA 1
ATOM 1579 C C . MET A 1 235 ? 52.383 9.544 -100.618 1.00 82.00 235 MET A C 1
ATOM 1581 O O . MET A 1 235 ? 51.658 8.885 -101.362 1.00 82.00 235 MET A O 1
ATOM 1585 N N . ASN A 1 236 ? 53.449 10.199 -101.068 1.00 78.50 236 ASN A N 1
ATOM 1586 C CA . ASN A 1 236 ? 53.957 10.050 -102.418 1.00 78.50 236 ASN A CA 1
ATOM 1587 C C . ASN A 1 236 ? 54.811 8.779 -102.492 1.00 78.50 236 ASN A C 1
ATOM 1589 O O . ASN A 1 236 ? 55.745 8.604 -101.710 1.00 78.50 236 ASN A O 1
ATOM 1593 N N . ALA A 1 237 ? 54.522 7.900 -103.455 1.00 71.56 237 ALA A N 1
ATOM 1594 C CA . ALA A 1 237 ? 55.293 6.676 -103.667 1.00 71.56 237 ALA A CA 1
ATOM 1595 C C . ALA A 1 237 ? 56.798 6.944 -103.871 1.00 71.56 237 ALA A C 1
ATOM 1597 O O . ALA A 1 237 ? 57.607 6.085 -103.547 1.00 71.56 237 ALA A O 1
ATOM 1598 N N . ALA A 1 238 ? 57.178 8.135 -104.348 1.00 69.31 238 ALA A N 1
ATOM 1599 C CA . ALA A 1 238 ? 58.577 8.530 -104.512 1.00 69.31 238 ALA A CA 1
ATOM 1600 C C . ALA A 1 238 ? 59.345 8.743 -103.186 1.00 69.31 238 ALA A C 1
ATOM 1602 O O . ALA A 1 238 ? 60.574 8.678 -103.186 1.00 69.31 238 ALA A O 1
ATOM 1603 N N . ASP A 1 239 ? 58.651 8.970 -102.065 1.00 68.94 239 ASP A N 1
ATOM 1604 C CA . ASP A 1 239 ? 59.267 9.242 -100.755 1.00 68.94 239 ASP A CA 1
ATOM 1605 C C . ASP A 1 239 ? 59.433 7.972 -99.895 1.00 68.94 239 ASP A C 1
ATOM 1607 O O . ASP A 1 239 ? 60.071 8.006 -98.840 1.00 68.94 239 ASP A O 1
ATOM 1611 N N . ILE A 1 240 ? 58.898 6.829 -100.340 1.00 77.06 240 ILE A N 1
ATOM 1612 C CA . ILE A 1 240 ? 59.041 5.541 -99.653 1.00 77.06 240 ILE A CA 1
ATOM 1613 C C . ILE A 1 240 ? 60.386 4.934 -100.042 1.00 77.06 240 ILE A C 1
ATOM 1615 O O . ILE A 1 240 ? 60.624 4.650 -101.212 1.00 77.06 240 ILE A O 1
ATOM 1619 N N . MET A 1 241 ? 61.265 4.688 -99.065 1.00 74.19 241 MET A N 1
ATOM 1620 C CA . MET A 1 241 ? 62.540 4.059 -99.387 1.00 74.19 241 MET A CA 1
ATOM 1621 C C . MET A 1 241 ? 62.347 2.604 -99.826 1.00 74.19 241 MET A C 1
ATOM 1623 O O . MET A 1 241 ? 61.816 1.777 -99.079 1.00 74.19 241 MET A O 1
ATOM 1627 N N . HIS A 1 242 ? 62.809 2.269 -101.026 1.00 72.19 242 HIS A N 1
ATOM 1628 C CA . HIS A 1 242 ? 62.645 0.934 -101.585 1.00 72.19 242 HIS A CA 1
ATOM 1629 C C . HIS A 1 242 ? 63.868 0.046 -101.358 1.00 72.19 242 HIS A C 1
ATOM 1631 O O . HIS A 1 242 ? 64.996 0.506 -101.153 1.00 72.19 242 HIS A O 1
ATOM 1637 N N . ARG A 1 243 ? 63.646 -1.274 -101.392 1.00 69.50 243 ARG A N 1
ATOM 1638 C CA . ARG A 1 243 ? 64.735 -2.251 -101.321 1.00 69.50 243 ARG A CA 1
ATOM 1639 C C . ARG A 1 243 ? 65.709 -1.991 -102.466 1.00 69.50 243 ARG A C 1
ATOM 1641 O O . ARG A 1 243 ? 65.287 -1.814 -103.607 1.00 69.50 243 ARG A O 1
ATOM 1648 N N . ARG A 1 244 ? 67.004 -2.037 -102.163 1.00 61.78 244 ARG A N 1
ATOM 1649 C CA . ARG A 1 244 ? 68.057 -1.921 -103.171 1.00 61.78 244 ARG A CA 1
ATOM 1650 C C . ARG A 1 244 ? 67.855 -2.940 -104.304 1.00 61.78 244 ARG A C 1
ATOM 1652 O O . ARG A 1 244 ? 67.649 -4.125 -104.030 1.00 61.78 244 ARG A O 1
ATOM 1659 N N . GLY A 1 245 ? 67.925 -2.482 -105.552 1.00 71.62 245 GLY A N 1
ATOM 1660 C CA . GLY A 1 245 ? 67.687 -3.279 -106.758 1.00 71.62 245 GLY A CA 1
ATOM 1661 C C . GLY A 1 245 ? 66.211 -3.515 -107.099 1.00 71.62 245 GLY A C 1
ATOM 1662 O O . GLY A 1 245 ? 65.907 -4.473 -107.806 1.00 71.62 245 GLY A O 1
ATOM 1663 N N . SER A 1 246 ? 65.293 -2.697 -106.582 1.00 74.25 246 SER A N 1
ATOM 1664 C CA . SER A 1 246 ? 63.857 -2.785 -106.899 1.00 74.25 246 SER A CA 1
ATOM 1665 C C . SER A 1 246 ? 63.475 -2.019 -108.167 1.00 74.25 246 SER A C 1
ATOM 1667 O O . SER A 1 246 ? 62.431 -2.304 -108.748 1.00 74.25 246 SER A O 1
ATOM 1669 N N . GLY A 1 247 ? 64.313 -1.075 -108.614 1.00 73.94 247 GLY A N 1
ATOM 1670 C CA . GLY A 1 247 ? 64.061 -0.272 -109.816 1.00 73.94 247 GLY A CA 1
ATOM 1671 C C . GLY A 1 247 ? 63.071 0.880 -109.613 1.00 73.94 247 GLY A C 1
ATOM 1672 O O . GLY A 1 247 ? 62.683 1.521 -110.588 1.00 73.94 247 GLY A O 1
ATOM 1673 N N . LEU A 1 248 ? 62.674 1.155 -108.367 1.00 71.25 248 LEU A N 1
ATOM 1674 C CA . LEU A 1 248 ? 61.844 2.299 -107.984 1.00 71.25 248 LEU A CA 1
ATOM 1675 C C . LEU A 1 248 ? 62.723 3.466 -107.465 1.00 71.25 248 LEU A C 1
ATOM 1677 O O . LEU A 1 248 ? 63.844 3.221 -107.011 1.00 71.25 248 LEU A O 1
ATOM 1681 N N . PRO A 1 249 ? 62.266 4.735 -107.528 1.00 67.00 249 PRO A N 1
ATOM 1682 C CA . PRO A 1 249 ? 63.019 5.890 -107.013 1.00 67.00 249 PRO A CA 1
ATOM 1683 C C . PRO A 1 249 ? 63.271 5.787 -105.495 1.00 67.00 249 PRO A C 1
ATOM 1685 O O . PRO A 1 249 ? 62.406 5.297 -104.794 1.00 67.00 249 PRO A O 1
ATOM 1688 N N . ASN A 1 250 ? 64.397 6.300 -104.972 1.00 66.81 250 ASN A N 1
ATOM 1689 C CA . ASN A 1 250 ? 64.702 6.354 -103.522 1.00 66.81 250 ASN A CA 1
ATOM 1690 C C . ASN A 1 250 ? 65.038 4.989 -102.856 1.00 66.81 250 ASN A C 1
ATOM 1692 O O . ASN A 1 250 ? 64.391 4.558 -101.910 1.00 66.81 250 ASN A O 1
ATOM 1696 N N . GLU A 1 251 ? 66.063 4.265 -103.326 1.00 73.06 251 GLU A N 1
ATOM 1697 C CA . GLU A 1 251 ? 66.508 3.008 -102.687 1.00 73.06 251 GLU A CA 1
ATOM 1698 C C . GLU A 1 251 ? 67.325 3.235 -101.392 1.00 73.06 251 GLU A C 1
ATOM 1700 O O . GLU A 1 251 ? 68.167 4.133 -101.331 1.00 73.06 251 GLU A O 1
ATOM 1705 N N . VAL A 1 252 ? 67.138 2.388 -100.365 1.00 67.00 252 VAL A N 1
ATOM 1706 C CA . VAL A 1 252 ? 67.877 2.491 -99.085 1.00 67.00 252 VAL A CA 1
ATOM 1707 C C . VAL A 1 252 ? 69.400 2.350 -99.255 1.00 67.00 252 VAL A C 1
ATOM 1709 O O . VAL A 1 252 ? 69.899 1.440 -99.924 1.00 67.00 252 VAL A O 1
ATOM 1712 N N . GLY A 1 253 ? 70.156 3.217 -98.572 1.00 63.53 253 GLY A N 1
ATOM 1713 C CA . GLY A 1 253 ? 71.610 3.098 -98.411 1.00 63.53 253 GLY A CA 1
ATOM 1714 C C . GLY A 1 253 ? 72.026 2.003 -97.412 1.00 63.53 253 GLY A C 1
ATOM 1715 O O . GLY A 1 253 ? 71.206 1.431 -96.697 1.00 63.53 253 GLY A O 1
ATOM 1716 N N . THR A 1 254 ? 73.329 1.725 -97.306 1.00 57.66 254 THR A N 1
ATOM 1717 C CA . THR A 1 254 ? 73.901 0.624 -96.492 1.00 57.66 254 THR A CA 1
ATOM 1718 C C . THR A 1 254 ? 73.709 0.748 -94.973 1.00 57.66 254 THR A C 1
ATOM 1720 O O . THR A 1 254 ? 73.997 -0.197 -94.242 1.00 57.66 254 THR A O 1
ATOM 1723 N N . ALA A 1 255 ? 73.226 1.887 -94.472 1.00 56.00 255 ALA A N 1
ATOM 1724 C CA . ALA A 1 255 ? 72.978 2.099 -93.046 1.00 56.00 255 ALA A CA 1
ATOM 1725 C C . ALA A 1 255 ? 71.741 1.340 -92.524 1.00 56.00 255 ALA A C 1
ATOM 1727 O O . ALA A 1 255 ? 71.734 0.934 -91.367 1.00 56.00 255 ALA A O 1
ATOM 1728 N N . ALA A 1 256 ? 70.732 1.093 -93.370 1.00 60.19 256 ALA A N 1
ATOM 1729 C CA . ALA A 1 256 ? 69.461 0.477 -92.966 1.00 60.19 256 ALA A CA 1
ATOM 1730 C C . ALA A 1 256 ? 69.540 -1.045 -92.718 1.00 60.19 256 ALA A C 1
ATOM 1732 O O . ALA A 1 256 ? 68.582 -1.640 -92.237 1.00 60.19 256 ALA A O 1
ATOM 1733 N N . THR A 1 257 ? 70.665 -1.686 -93.050 1.00 56.38 257 THR A N 1
ATOM 1734 C CA . THR A 1 257 ? 70.881 -3.133 -92.874 1.00 56.38 257 THR A CA 1
ATOM 1735 C C . THR A 1 257 ? 71.814 -3.470 -91.705 1.00 56.38 257 THR A C 1
ATOM 1737 O O . THR A 1 257 ? 72.282 -4.603 -91.620 1.00 56.38 257 THR A O 1
ATOM 1740 N N . ARG A 1 258 ? 72.157 -2.502 -90.841 1.00 55.94 258 ARG A N 1
ATOM 1741 C CA . ARG A 1 258 ? 73.026 -2.723 -89.669 1.00 55.94 258 ARG A CA 1
ATOM 1742 C C . ARG A 1 258 ? 72.168 -2.938 -88.416 1.00 55.94 258 ARG A C 1
ATOM 1744 O O . ARG A 1 258 ? 71.209 -2.201 -88.211 1.00 55.94 258 ARG A O 1
ATOM 1751 N N . ASN A 1 259 ? 72.521 -3.925 -87.591 1.00 57.66 259 ASN A N 1
ATOM 1752 C CA . ASN A 1 259 ? 71.864 -4.188 -86.302 1.00 57.66 259 ASN A CA 1
ATOM 1753 C C . ASN A 1 259 ? 72.077 -3.023 -85.316 1.00 57.66 259 ASN A C 1
ATOM 1755 O O . ASN A 1 259 ? 73.017 -2.244 -85.483 1.00 57.66 259 ASN A O 1
ATOM 1759 N N . VAL A 1 260 ? 71.215 -2.915 -84.298 1.00 58.31 260 VAL A N 1
ATOM 1760 C CA . VAL A 1 260 ? 71.299 -1.920 -83.211 1.00 58.31 260 VAL A CA 1
ATOM 1761 C C . VAL A 1 260 ? 71.702 -2.649 -81.924 1.00 58.31 260 VAL A C 1
ATOM 1763 O O . VAL A 1 260 ? 71.049 -3.633 -81.582 1.00 58.31 260 VAL A O 1
ATOM 1766 N N . GLY A 1 261 ? 72.772 -2.213 -81.257 1.00 65.38 261 GLY A N 1
ATOM 1767 C CA . GLY A 1 261 ? 73.363 -2.906 -80.108 1.00 65.38 261 GLY A CA 1
ATOM 1768 C C . GLY A 1 261 ? 74.728 -2.339 -79.695 1.00 65.38 261 GLY A C 1
ATOM 1769 O O . GLY A 1 261 ? 75.189 -1.323 -80.220 1.00 65.38 261 GLY A O 1
ATOM 1770 N N . THR A 1 262 ? 75.387 -2.973 -78.721 1.00 56.56 262 THR A N 1
ATOM 1771 C CA . THR A 1 262 ? 76.697 -2.532 -78.192 1.00 56.56 262 THR A CA 1
ATOM 1772 C C . THR A 1 262 ? 77.896 -3.216 -78.862 1.00 56.56 262 THR A C 1
ATOM 1774 O O . THR A 1 262 ? 79.041 -2.915 -78.510 1.00 56.56 262 THR A O 1
ATOM 1777 N N . ALA A 1 263 ? 77.673 -4.116 -79.830 1.00 58.31 263 ALA A N 1
ATOM 1778 C CA . ALA A 1 263 ? 78.747 -4.810 -80.534 1.00 58.31 263 ALA A CA 1
ATOM 1779 C C . ALA A 1 263 ? 79.375 -3.942 -81.641 1.00 58.31 263 ALA A C 1
ATOM 1781 O O . ALA A 1 263 ? 78.729 -3.116 -82.289 1.00 58.31 263 ALA A O 1
ATOM 1782 N N . ALA A 1 264 ? 80.673 -4.134 -81.886 1.00 49.53 264 ALA A N 1
ATOM 1783 C CA . ALA A 1 264 ? 81.411 -3.359 -82.878 1.00 49.53 264 ALA A CA 1
ATOM 1784 C C . ALA A 1 264 ? 80.846 -3.577 -84.297 1.00 49.53 264 ALA A C 1
ATOM 1786 O O . ALA A 1 264 ? 80.926 -4.672 -84.849 1.00 49.53 264 ALA A O 1
ATOM 1787 N N . GLY A 1 265 ? 80.310 -2.510 -84.899 1.00 61.09 265 GLY A N 1
ATOM 1788 C CA . GLY A 1 265 ? 79.700 -2.523 -86.236 1.00 61.09 265 GLY A CA 1
ATOM 1789 C C . GLY A 1 265 ? 78.181 -2.324 -86.246 1.00 61.09 265 GLY A C 1
ATOM 1790 O O . GLY A 1 265 ? 77.624 -2.109 -87.330 1.00 61.09 265 GLY A O 1
ATOM 1791 N N . GLU A 1 266 ? 77.555 -2.343 -85.068 1.00 58.66 266 GLU A N 1
ATOM 1792 C CA . GLU A 1 266 ? 76.140 -2.050 -84.828 1.00 58.66 266 GLU A CA 1
ATOM 1793 C C . GLU A 1 266 ? 75.916 -0.554 -84.534 1.00 58.66 266 GLU A C 1
ATOM 1795 O O . GLU A 1 266 ? 76.845 0.183 -84.190 1.00 58.66 266 GLU A O 1
ATOM 1800 N N . LEU A 1 267 ? 74.688 -0.077 -84.734 1.00 57.50 267 LEU A N 1
ATOM 1801 C CA . LEU A 1 267 ? 74.264 1.273 -84.358 1.00 57.50 267 LEU A CA 1
ATOM 1802 C C . LEU A 1 267 ? 73.962 1.302 -82.847 1.00 57.50 267 LEU A C 1
ATOM 1804 O O . LEU A 1 267 ? 73.323 0.395 -82.331 1.00 57.50 267 LEU A O 1
ATOM 1808 N N . LEU A 1 268 ? 74.420 2.326 -82.125 1.00 50.19 268 LEU A N 1
ATOM 1809 C CA . LEU A 1 268 ? 74.240 2.441 -80.669 1.00 50.19 268 LEU A CA 1
ATOM 1810 C C . LEU A 1 268 ? 72.790 2.776 -80.284 1.00 50.19 268 LEU A C 1
ATOM 1812 O O . LEU A 1 268 ? 72.175 3.666 -80.871 1.00 50.19 268 LEU A O 1
ATOM 1816 N N . GLU A 1 269 ? 72.271 2.110 -79.252 1.00 57.84 269 GLU A N 1
ATOM 1817 C CA . GLU A 1 269 ? 70.933 2.354 -78.699 1.00 57.84 269 GLU A CA 1
ATOM 1818 C C . GLU A 1 269 ? 70.899 3.647 -77.860 1.00 57.84 269 GLU A C 1
ATOM 1820 O O . GLU A 1 269 ? 71.760 3.883 -77.007 1.00 57.84 269 GLU A O 1
ATOM 1825 N N . ALA A 1 270 ? 69.888 4.496 -78.059 1.00 44.88 270 ALA A N 1
ATOM 1826 C CA . ALA A 1 270 ? 69.698 5.698 -77.249 1.00 44.88 270 ALA A CA 1
ATOM 1827 C C . ALA A 1 270 ? 69.081 5.338 -75.880 1.00 44.88 270 ALA A C 1
ATOM 1829 O O . ALA A 1 270 ? 67.905 4.991 -75.816 1.00 44.88 270 ALA A O 1
ATOM 1830 N N . GLY A 1 271 ? 69.856 5.442 -74.787 1.00 55.78 271 GLY A N 1
ATOM 1831 C CA . GLY A 1 271 ? 69.348 5.256 -73.411 1.00 55.78 271 GLY A CA 1
ATOM 1832 C C . GLY A 1 271 ? 70.251 4.520 -72.409 1.00 55.78 271 GLY A C 1
ATOM 1833 O O . GLY A 1 271 ? 69.831 4.302 -71.278 1.00 55.78 271 GLY A O 1
ATOM 1834 N N . ALA A 1 272 ? 71.488 4.159 -72.759 1.00 45.88 272 ALA A N 1
ATOM 1835 C CA . ALA A 1 272 ? 72.348 3.305 -71.925 1.00 45.88 272 ALA A CA 1
ATOM 1836 C C . ALA A 1 272 ? 72.887 3.912 -70.597 1.00 45.88 272 ALA A C 1
ATOM 1838 O O . ALA A 1 272 ? 73.728 3.283 -69.959 1.00 45.88 272 ALA A O 1
ATOM 1839 N N . PHE A 1 273 ? 72.422 5.083 -70.133 1.00 53.53 273 PHE A N 1
ATOM 1840 C CA . PHE A 1 273 ? 72.805 5.641 -68.822 1.00 53.53 273 PHE A CA 1
ATOM 1841 C C . PHE A 1 273 ? 71.663 6.425 -68.154 1.00 53.53 273 PHE A C 1
ATOM 1843 O O . PHE A 1 273 ? 71.348 7.542 -68.560 1.00 53.53 273 PHE A O 1
ATOM 1850 N N . GLY A 1 274 ? 71.089 5.870 -67.081 1.00 44.56 274 GLY A N 1
ATOM 1851 C CA . GLY A 1 274 ? 70.139 6.553 -66.196 1.00 44.56 274 GLY A CA 1
ATOM 1852 C C . GLY A 1 274 ? 70.427 6.253 -64.721 1.00 44.56 274 GLY A C 1
ATOM 1853 O O . GLY A 1 274 ? 70.361 5.104 -64.294 1.00 44.56 274 GLY A O 1
ATOM 1854 N N . ILE A 1 275 ? 70.772 7.294 -63.958 1.00 46.31 275 ILE A N 1
ATOM 1855 C CA . ILE A 1 275 ? 71.023 7.287 -62.509 1.00 46.31 275 ILE A CA 1
ATOM 1856 C C . ILE A 1 275 ? 69.683 7.262 -61.760 1.00 46.31 275 ILE A C 1
ATOM 1858 O O . ILE A 1 275 ? 68.884 8.187 -61.879 1.00 46.31 275 ILE A O 1
ATOM 1862 N N . GLY A 1 276 ? 69.476 6.218 -60.956 1.00 46.56 276 GLY A N 1
ATOM 1863 C CA . GLY A 1 276 ? 68.372 6.075 -60.006 1.00 46.56 276 GLY A CA 1
ATOM 1864 C C . GLY A 1 276 ? 68.351 4.653 -59.452 1.00 46.56 276 GLY A C 1
ATOM 1865 O O . GLY A 1 276 ? 67.846 3.747 -60.110 1.00 46.56 276 GLY A O 1
ATOM 1866 N N . SER A 1 277 ? 68.956 4.416 -58.282 1.00 43.19 277 SER A N 1
ATOM 1867 C CA . SER A 1 277 ? 68.961 3.078 -57.685 1.00 43.19 277 SER A CA 1
ATOM 1868 C C . SER A 1 277 ? 67.572 2.733 -57.140 1.00 43.19 277 SER A C 1
ATOM 1870 O O . SER A 1 277 ? 67.003 3.428 -56.301 1.00 43.19 277 SER A O 1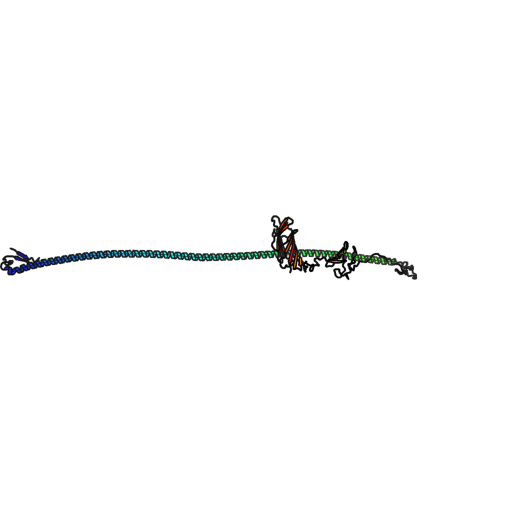
ATOM 1872 N N . ALA A 1 278 ? 67.024 1.624 -57.626 1.00 45.38 278 ALA A N 1
ATOM 1873 C CA . ALA A 1 278 ? 65.722 1.083 -57.251 1.00 45.38 278 ALA A CA 1
ATOM 1874 C C . ALA A 1 278 ? 65.769 0.254 -55.946 1.00 45.38 278 ALA A C 1
ATOM 1876 O O . ALA A 1 278 ? 65.189 -0.826 -55.876 1.00 45.38 278 ALA A O 1
ATOM 1877 N N . GLY A 1 279 ? 66.491 0.706 -54.915 1.00 51.41 279 GLY A N 1
ATOM 1878 C CA . GLY A 1 279 ? 66.750 -0.110 -53.724 1.00 51.41 279 GLY A CA 1
ATOM 1879 C C . GLY A 1 279 ? 66.178 0.465 -52.433 1.00 51.41 279 GLY A C 1
ATOM 1880 O O . GLY A 1 279 ? 66.889 1.170 -51.725 1.00 51.41 279 GLY A O 1
ATOM 1881 N N . SER A 1 280 ? 64.944 0.098 -52.071 1.00 53.97 280 SER A N 1
ATOM 1882 C CA . SER A 1 280 ? 64.570 0.001 -50.650 1.00 53.97 280 SER A CA 1
ATOM 1883 C C . SER A 1 280 ? 65.599 -0.912 -49.974 1.00 53.97 280 SER A C 1
ATOM 1885 O O . SER A 1 280 ? 65.772 -2.053 -50.409 1.00 53.97 280 SER A O 1
ATOM 1887 N N . GLN A 1 281 ? 66.349 -0.422 -48.981 1.00 58.62 281 GLN A N 1
ATOM 1888 C CA . GLN A 1 281 ? 67.266 -1.291 -48.244 1.00 58.62 281 GLN A CA 1
ATOM 1889 C C . GLN A 1 281 ? 66.441 -2.251 -47.391 1.00 58.62 281 GLN A C 1
ATOM 1891 O O . GLN A 1 281 ? 65.829 -1.872 -46.390 1.00 58.62 281 GLN A O 1
ATOM 1896 N N . ILE A 1 282 ? 66.428 -3.508 -47.823 1.00 61.25 282 ILE A N 1
ATOM 1897 C CA . ILE A 1 282 ? 65.894 -4.615 -47.050 1.00 61.25 282 ILE A CA 1
ATOM 1898 C C . ILE A 1 282 ? 66.927 -4.957 -45.979 1.00 61.25 282 ILE A C 1
ATOM 1900 O O . ILE A 1 282 ? 68.016 -5.436 -46.296 1.00 61.25 282 ILE A O 1
ATOM 1904 N N . ILE A 1 283 ? 66.592 -4.705 -44.716 1.00 61.44 283 ILE A N 1
ATOM 1905 C CA . ILE A 1 283 ? 67.461 -5.048 -43.588 1.00 61.44 283 ILE A CA 1
ATOM 1906 C C . ILE A 1 283 ? 67.073 -6.447 -43.113 1.00 61.44 283 ILE A C 1
ATOM 1908 O O . ILE A 1 283 ? 65.932 -6.686 -42.719 1.00 61.44 283 ILE A O 1
ATOM 1912 N N . THR A 1 284 ? 68.016 -7.383 -43.190 1.00 61.12 284 THR A N 1
ATOM 1913 C CA . THR A 1 284 ? 67.831 -8.789 -42.797 1.00 61.12 284 THR A CA 1
ATOM 1914 C C . THR A 1 284 ? 68.250 -9.086 -41.363 1.00 61.12 284 THR A C 1
ATOM 1916 O O . THR A 1 284 ? 67.857 -10.121 -40.850 1.00 61.12 284 THR A O 1
ATOM 1919 N N . GLU A 1 285 ? 69.005 -8.201 -40.703 1.00 64.50 285 GLU A N 1
ATOM 1920 C CA . GLU A 1 285 ? 69.424 -8.375 -39.308 1.00 64.50 285 GLU A CA 1
ATOM 1921 C C . GLU A 1 285 ? 69.366 -7.046 -38.533 1.00 64.50 285 GLU A C 1
ATOM 1923 O O . GLU A 1 285 ? 69.931 -6.047 -38.992 1.00 64.50 285 GLU A O 1
ATOM 1928 N N . PRO A 1 286 ? 68.770 -7.012 -37.324 1.00 57.75 286 PRO A N 1
ATOM 1929 C CA . PRO A 1 286 ? 68.680 -5.801 -36.500 1.00 57.75 286 PRO A CA 1
ATOM 1930 C C . PRO A 1 286 ? 70.039 -5.219 -36.078 1.00 57.75 286 PRO A C 1
ATOM 1932 O O . PRO A 1 286 ? 70.124 -4.065 -35.662 1.00 57.75 286 PRO A O 1
ATOM 1935 N N . ALA A 1 287 ? 71.117 -6.004 -36.157 1.00 62.28 287 ALA A N 1
ATOM 1936 C CA . ALA A 1 287 ? 72.458 -5.557 -35.798 1.00 62.28 287 ALA A CA 1
ATOM 1937 C C . ALA A 1 287 ? 73.057 -4.551 -36.803 1.00 62.28 287 ALA A C 1
ATOM 1939 O O . ALA A 1 287 ? 73.883 -3.732 -36.391 1.00 62.28 287 ALA A O 1
ATOM 1940 N N . ASN A 1 288 ? 72.607 -4.568 -38.066 1.00 63.44 288 ASN A N 1
ATOM 1941 C CA . ASN A 1 288 ? 73.218 -3.868 -39.209 1.00 63.44 288 ASN A CA 1
ATOM 1942 C C . ASN A 1 288 ? 72.473 -2.589 -39.632 1.00 63.44 288 ASN A C 1
ATOM 1944 O O . ASN A 1 288 ? 72.407 -2.252 -40.813 1.00 63.44 288 ASN A O 1
ATOM 1948 N N . LEU A 1 289 ? 71.869 -1.880 -38.681 1.00 60.28 289 LEU A N 1
ATOM 1949 C CA . LEU A 1 289 ? 71.043 -0.714 -38.994 1.00 60.28 289 LEU A CA 1
ATOM 1950 C C . LEU A 1 289 ? 71.887 0.493 -39.441 1.00 60.28 289 LEU A C 1
ATOM 1952 O O . LEU A 1 289 ? 72.904 0.789 -38.806 1.00 60.28 289 LEU A O 1
ATOM 1956 N N . PRO A 1 290 ? 71.454 1.228 -40.482 1.00 60.84 290 PRO A N 1
ATOM 1957 C CA . PRO A 1 290 ? 72.114 2.450 -40.924 1.00 60.84 290 PRO A CA 1
ATOM 1958 C C . PRO A 1 290 ? 72.072 3.531 -39.837 1.00 60.84 290 PRO A C 1
ATOM 1960 O O . PRO A 1 290 ? 71.082 3.698 -39.123 1.00 60.84 290 PRO A O 1
ATOM 1963 N N . GLU A 1 291 ? 73.169 4.278 -39.710 1.00 57.91 291 GLU A N 1
ATOM 1964 C CA . GLU A 1 291 ? 73.419 5.118 -38.535 1.00 57.91 291 GLU A CA 1
ATOM 1965 C C . GLU A 1 291 ? 72.493 6.346 -38.422 1.00 57.91 291 GLU A C 1
ATOM 1967 O O . GLU A 1 291 ? 72.340 6.854 -37.311 1.00 57.91 291 GLU A O 1
ATOM 1972 N N . TYR A 1 292 ? 71.825 6.798 -39.501 1.00 57.28 292 TYR A N 1
ATOM 1973 C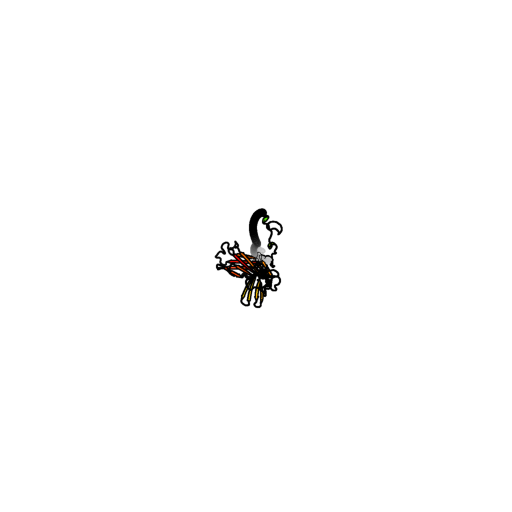 CA . TYR A 1 292 ? 70.931 7.971 -39.471 1.00 57.28 292 TYR A CA 1
ATOM 1974 C C . TYR A 1 292 ? 69.809 7.943 -40.536 1.00 57.28 292 TYR A C 1
ATOM 1976 O O . TYR A 1 292 ? 70.054 7.622 -41.695 1.00 57.28 292 TYR A O 1
ATOM 1984 N N . GLY A 1 293 ? 68.593 8.364 -40.150 1.00 55.72 293 GLY A N 1
ATOM 1985 C CA . GLY A 1 293 ? 67.608 9.051 -41.011 1.00 55.72 293 GLY A CA 1
ATOM 1986 C C . GLY A 1 293 ? 67.120 8.368 -42.296 1.00 55.72 293 GLY A C 1
ATOM 1987 O O . GLY A 1 293 ? 66.830 9.070 -43.261 1.00 55.72 293 GLY A O 1
ATOM 1988 N N . THR A 1 294 ? 67.030 7.039 -42.343 1.00 60.16 294 THR A N 1
ATOM 1989 C CA . THR A 1 294 ? 66.620 6.291 -43.547 1.00 60.16 294 THR A CA 1
ATOM 1990 C C . THR A 1 294 ? 65.299 5.548 -43.348 1.00 60.16 294 THR A C 1
ATOM 1992 O O . THR A 1 294 ? 64.976 5.105 -42.247 1.00 60.16 294 THR A O 1
ATOM 1995 N N . PHE A 1 295 ? 64.530 5.412 -44.433 1.00 57.62 295 PHE A N 1
ATOM 1996 C CA . PHE A 1 295 ? 63.388 4.501 -44.507 1.00 57.62 295 PHE A CA 1
ATOM 1997 C C . PHE A 1 295 ? 63.896 3.115 -44.911 1.00 57.62 295 PHE A C 1
ATOM 1999 O O . PHE A 1 295 ? 64.641 2.993 -45.883 1.00 57.62 295 PHE A O 1
ATOM 2006 N N . PHE A 1 296 ? 63.499 2.082 -44.178 1.00 64.94 296 PHE A N 1
ATOM 2007 C CA . PHE A 1 296 ? 63.900 0.699 -44.431 1.00 64.94 296 PHE A CA 1
ATOM 2008 C C . PHE A 1 296 ? 62.698 -0.236 -44.297 1.00 64.94 296 PHE A C 1
ATOM 2010 O O . PHE A 1 296 ? 61.672 0.116 -43.710 1.00 64.94 296 PHE A O 1
ATOM 2017 N N . GLN A 1 297 ? 62.834 -1.443 -44.840 1.00 61.28 297 GLN A N 1
ATOM 2018 C CA . GLN A 1 297 ? 61.815 -2.486 -44.772 1.00 61.28 297 GLN A CA 1
ATOM 2019 C C . GLN A 1 297 ? 62.449 -3.777 -44.242 1.00 61.28 297 GLN A C 1
ATOM 2021 O O . GLN A 1 297 ? 63.489 -4.207 -44.742 1.00 61.28 297 GLN A O 1
ATOM 2026 N N . PHE A 1 298 ? 61.838 -4.410 -43.237 1.00 60.91 298 PHE A N 1
ATOM 2027 C CA . PHE A 1 298 ? 62.281 -5.728 -42.772 1.00 60.91 298 PHE A CA 1
ATOM 2028 C C . PHE A 1 298 ? 61.715 -6.825 -43.658 1.00 60.91 298 PHE A C 1
ATOM 2030 O O . PHE A 1 298 ? 60.515 -6.846 -43.934 1.00 60.91 298 PHE A O 1
ATOM 2037 N N . ASN A 1 299 ? 62.562 -7.770 -44.057 1.00 60.47 299 ASN A N 1
ATOM 2038 C CA . ASN A 1 299 ? 62.095 -9.005 -44.671 1.00 60.47 299 ASN A CA 1
ATOM 2039 C C . ASN A 1 299 ? 61.682 -9.975 -43.561 1.00 60.47 299 ASN A C 1
ATOM 2041 O O . ASN A 1 299 ? 62.545 -10.532 -42.887 1.00 60.47 299 ASN A O 1
ATOM 2045 N N . GLY A 1 300 ? 60.375 -10.162 -43.363 1.00 56.00 300 GLY A N 1
ATOM 2046 C CA . GLY A 1 300 ? 59.790 -10.908 -42.237 1.00 56.00 300 GLY A CA 1
ATOM 2047 C C . GLY A 1 300 ? 60.090 -12.413 -42.187 1.00 56.00 300 GLY A C 1
ATOM 2048 O O . GLY A 1 300 ? 59.414 -13.133 -41.458 1.00 56.00 300 GLY A O 1
ATOM 2049 N N . ALA A 1 301 ? 61.060 -12.901 -42.963 1.00 55.09 301 ALA A N 1
ATOM 2050 C CA . ALA A 1 301 ? 61.327 -14.321 -43.110 1.00 55.09 301 ALA A CA 1
ATOM 2051 C C . ALA A 1 301 ? 62.310 -14.904 -42.080 1.00 55.09 301 ALA A C 1
ATOM 2053 O O . ALA A 1 301 ? 62.147 -16.074 -41.785 1.00 55.09 301 ALA A O 1
ATOM 2054 N N . ASN A 1 302 ? 63.292 -14.173 -41.522 1.00 52.25 302 ASN A N 1
ATOM 2055 C CA . ASN A 1 302 ? 64.357 -14.803 -40.705 1.00 52.25 302 ASN A CA 1
ATOM 2056 C C . ASN A 1 302 ? 65.081 -13.859 -39.714 1.00 52.25 302 ASN A C 1
ATOM 2058 O O . ASN A 1 302 ? 66.306 -13.789 -39.711 1.00 52.25 302 ASN A O 1
ATOM 2062 N N . THR A 1 303 ? 64.369 -13.137 -38.851 1.00 55.19 303 THR A N 1
ATOM 2063 C CA . THR A 1 303 ? 65.023 -12.387 -37.756 1.00 55.19 303 THR A CA 1
ATOM 2064 C C . THR A 1 303 ? 64.665 -12.973 -36.399 1.00 55.19 303 THR A C 1
ATOM 2066 O O . THR A 1 303 ? 63.641 -12.620 -35.816 1.00 55.19 303 THR A O 1
ATOM 2069 N N . GLU A 1 304 ? 65.523 -13.863 -35.892 1.00 53.62 304 GLU A N 1
ATOM 2070 C CA . GLU A 1 304 ? 65.536 -14.256 -34.479 1.00 53.62 304 GLU A CA 1
ATOM 2071 C C . GLU A 1 304 ? 65.640 -12.997 -33.599 1.00 53.62 304 GLU A C 1
ATOM 2073 O O . GLU A 1 304 ? 66.519 -12.158 -33.791 1.00 53.62 304 GLU A O 1
ATOM 2078 N N . GLY A 1 305 ? 64.719 -12.847 -32.642 1.00 57.38 305 GLY A N 1
ATOM 2079 C CA . GLY A 1 305 ? 64.764 -11.782 -31.632 1.00 57.38 305 GLY A CA 1
ATOM 2080 C C . GLY A 1 305 ? 63.904 -10.538 -31.892 1.00 57.38 305 GLY A C 1
ATOM 2081 O O . GLY A 1 305 ? 63.888 -9.656 -31.035 1.00 57.38 305 GLY A O 1
ATOM 2082 N N . LEU A 1 306 ? 63.155 -10.451 -33.002 1.00 58.62 306 LEU A N 1
ATOM 2083 C CA . LEU A 1 306 ? 62.147 -9.395 -33.192 1.00 58.62 306 LEU A CA 1
ATOM 2084 C C . LEU A 1 306 ? 60.728 -9.887 -32.829 1.00 58.62 306 LEU A C 1
ATOM 2086 O O . LEU A 1 306 ? 60.339 -10.978 -33.248 1.00 58.62 306 LEU A O 1
ATOM 2090 N N . PRO A 1 307 ? 59.938 -9.111 -32.061 1.00 55.97 307 PRO A N 1
ATOM 2091 C CA . PRO A 1 307 ? 58.565 -9.474 -31.718 1.00 55.97 307 PRO A CA 1
ATOM 2092 C C . PRO A 1 307 ? 57.622 -9.286 -32.920 1.00 55.97 307 PRO A C 1
ATOM 2094 O O . PRO A 1 307 ? 57.541 -8.196 -33.479 1.00 55.97 307 PRO A O 1
ATOM 2097 N N . GLY A 1 308 ? 56.908 -10.349 -33.305 1.00 56.72 308 GLY A N 1
ATOM 2098 C CA . GLY A 1 308 ? 55.887 -10.340 -34.363 1.00 56.72 308 GLY A CA 1
ATOM 2099 C C . GLY A 1 308 ? 56.128 -11.410 -35.431 1.00 56.72 308 GLY A C 1
ATOM 2100 O O . GLY A 1 308 ? 57.196 -11.484 -36.032 1.00 56.72 308 GLY A O 1
ATOM 2101 N N . SER A 1 309 ? 55.135 -12.264 -35.687 1.00 52.53 309 SER A N 1
ATOM 2102 C CA . SER A 1 309 ? 55.241 -13.329 -36.684 1.00 52.53 309 SER A CA 1
ATOM 2103 C C . SER A 1 309 ? 54.889 -12.834 -38.095 1.00 52.53 309 SER A C 1
ATOM 2105 O O . SER A 1 309 ? 53.778 -12.398 -38.387 1.00 52.53 309 SER A O 1
ATOM 2107 N N . SER A 1 310 ? 55.832 -13.023 -39.018 1.00 54.47 310 SER A N 1
ATOM 2108 C CA . SER A 1 310 ? 55.606 -13.352 -40.436 1.00 54.47 310 SER A CA 1
ATOM 2109 C C . SER A 1 310 ? 55.101 -12.313 -41.454 1.00 54.47 310 SER A C 1
ATOM 2111 O O . SER A 1 310 ? 54.841 -12.728 -42.575 1.00 54.47 310 SER A O 1
ATOM 2113 N N . ASN A 1 311 ? 55.039 -10.999 -41.199 1.00 57.03 311 ASN A N 1
ATOM 2114 C CA . ASN A 1 311 ? 54.716 -10.040 -42.278 1.00 57.03 311 ASN A CA 1
ATOM 2115 C C . ASN A 1 311 ? 55.539 -8.745 -42.248 1.00 57.03 311 ASN A C 1
ATOM 2117 O O . ASN A 1 311 ? 55.969 -8.287 -41.197 1.00 57.03 311 ASN A O 1
ATOM 2121 N N . TYR A 1 312 ? 55.780 -8.183 -43.438 1.00 54.59 312 TYR A N 1
ATOM 2122 C CA . TYR A 1 312 ? 56.543 -6.954 -43.667 1.00 54.59 312 TYR A CA 1
ATOM 2123 C C . TYR A 1 312 ? 55.964 -5.775 -42.873 1.00 54.59 312 TYR A C 1
ATOM 2125 O O . TYR A 1 312 ? 54.858 -5.321 -43.160 1.00 54.59 312 TYR A O 1
ATOM 2133 N N . TYR A 1 313 ? 56.738 -5.230 -41.935 1.00 56.66 313 TYR A N 1
ATOM 2134 C CA . TYR A 1 313 ? 56.386 -3.999 -41.232 1.00 56.66 313 TYR A CA 1
ATOM 2135 C C . TYR A 1 313 ? 57.186 -2.822 -41.797 1.00 56.66 313 TYR A C 1
ATOM 2137 O O . TYR A 1 313 ? 58.418 -2.860 -41.846 1.00 56.66 313 TYR A O 1
ATOM 2145 N N . GLY A 1 314 ? 56.487 -1.769 -42.225 1.00 56.22 314 GLY A N 1
ATOM 2146 C CA . GLY A 1 314 ? 57.098 -0.458 -42.434 1.00 56.22 314 GLY A CA 1
ATOM 2147 C C . GLY A 1 314 ? 57.294 0.210 -41.076 1.00 56.22 314 GLY A C 1
ATOM 2148 O O . GLY A 1 314 ? 56.333 0.342 -40.322 1.00 56.22 314 GLY A O 1
ATOM 2149 N N . GLY A 1 315 ? 58.524 0.600 -40.751 1.00 58.81 315 GLY A N 1
ATOM 2150 C CA . GLY A 1 315 ? 58.854 1.240 -39.480 1.00 58.81 315 GLY A CA 1
ATOM 2151 C C . GLY A 1 315 ? 59.738 2.463 -39.678 1.00 58.81 315 GLY A C 1
ATOM 2152 O O . GLY A 1 315 ? 60.476 2.568 -40.655 1.00 58.81 315 GLY A O 1
ATOM 2153 N N . ILE A 1 316 ? 59.663 3.398 -38.736 1.00 61.28 316 ILE A N 1
ATOM 2154 C CA . ILE A 1 316 ? 60.581 4.538 -38.641 1.00 61.28 316 ILE A CA 1
ATOM 2155 C C . ILE A 1 316 ? 61.507 4.258 -37.456 1.00 61.28 316 ILE A C 1
ATOM 2157 O O . ILE A 1 316 ? 61.012 4.039 -36.349 1.00 61.28 316 ILE A O 1
ATOM 2161 N N . ALA A 1 317 ? 62.828 4.266 -37.671 1.00 58.91 317 ALA A N 1
ATOM 2162 C CA . ALA A 1 317 ? 63.802 4.275 -36.577 1.00 58.91 317 ALA A CA 1
ATOM 2163 C C . ALA A 1 317 ? 64.275 5.704 -36.315 1.00 58.91 317 ALA A C 1
ATOM 2165 O O . ALA A 1 317 ? 64.917 6.336 -37.157 1.00 58.91 317 ALA A O 1
ATOM 2166 N N . LEU A 1 318 ? 63.986 6.201 -35.115 1.00 61.88 318 LEU A N 1
ATOM 2167 C CA . LEU A 1 318 ? 64.575 7.433 -34.606 1.00 61.88 318 LEU A CA 1
ATOM 2168 C C . LEU A 1 318 ? 65.708 7.060 -33.659 1.00 61.88 318 LEU A C 1
ATOM 2170 O O . LEU A 1 318 ? 65.467 6.672 -32.515 1.00 61.88 318 LEU A O 1
ATOM 2174 N N . THR A 1 319 ? 66.942 7.156 -34.147 1.00 61.94 319 THR A N 1
ATOM 2175 C CA . THR A 1 319 ? 68.135 6.747 -33.402 1.00 61.94 319 THR A CA 1
ATOM 2176 C C . THR A 1 319 ? 68.864 7.965 -32.849 1.00 61.94 319 THR A C 1
ATOM 2178 O O . THR A 1 319 ? 69.250 8.861 -33.599 1.00 61.94 319 THR A O 1
ATOM 2181 N N . ARG A 1 320 ? 69.109 7.990 -31.534 1.00 58.47 320 ARG A N 1
ATOM 2182 C CA . ARG A 1 320 ? 70.031 8.941 -30.899 1.00 58.47 320 ARG A CA 1
ATOM 2183 C C . ARG A 1 320 ? 71.147 8.172 -30.200 1.00 58.47 320 ARG A C 1
ATOM 2185 O O . ARG A 1 320 ? 70.912 7.467 -29.218 1.00 58.47 320 ARG A O 1
ATOM 2192 N N . LYS A 1 321 ? 72.373 8.333 -30.702 1.00 58.84 321 LYS A N 1
ATOM 2193 C CA . LYS A 1 321 ? 73.591 7.763 -30.115 1.00 58.84 321 LYS A CA 1
ATOM 2194 C C . LYS A 1 321 ? 74.213 8.760 -29.139 1.00 58.84 321 LYS A C 1
ATOM 2196 O O . LYS A 1 321 ? 74.426 9.920 -29.483 1.00 58.84 321 LYS A O 1
ATOM 2201 N N . SER A 1 322 ? 74.506 8.310 -27.923 1.00 56.19 322 SER A N 1
ATOM 2202 C CA . SER A 1 322 ? 75.322 9.055 -26.959 1.00 56.19 322 SER A CA 1
ATOM 2203 C C . SER A 1 322 ? 76.320 8.084 -26.331 1.00 56.19 322 SER A C 1
ATOM 2205 O O . SER A 1 322 ? 75.967 7.272 -25.479 1.00 56.19 322 SER A O 1
ATOM 2207 N N . GLY A 1 323 ? 77.564 8.108 -26.819 1.00 69.31 323 GLY A N 1
ATOM 2208 C CA . GLY A 1 323 ? 78.588 7.133 -26.432 1.00 69.31 323 GLY A CA 1
ATOM 2209 C C . GLY A 1 323 ? 78.280 5.714 -26.933 1.00 69.31 323 GLY A C 1
ATOM 2210 O O . GLY A 1 323 ? 77.928 5.529 -28.099 1.00 69.31 323 GLY A O 1
ATOM 2211 N N . SER A 1 324 ? 78.423 4.715 -26.056 1.00 59.00 324 SER A N 1
ATOM 2212 C CA . SER A 1 324 ? 78.119 3.297 -26.321 1.00 59.00 324 SER A CA 1
ATOM 2213 C C . SER A 1 324 ? 76.626 2.953 -26.241 1.00 59.00 324 SER A C 1
ATOM 2215 O O . SER A 1 324 ? 76.237 1.837 -26.571 1.00 59.00 324 SER A O 1
ATOM 2217 N N . LEU A 1 325 ? 75.773 3.899 -25.838 1.00 54.69 325 LEU A N 1
ATOM 2218 C CA . LEU A 1 325 ? 74.325 3.717 -25.766 1.00 54.69 325 LEU A CA 1
ATOM 2219 C C . LEU A 1 325 ? 73.656 4.206 -27.055 1.00 54.69 325 LEU A C 1
ATOM 2221 O O . LEU A 1 325 ? 73.771 5.379 -27.431 1.00 54.69 325 LEU A O 1
ATOM 2225 N N . ILE A 1 326 ? 72.922 3.306 -27.708 1.00 62.88 326 ILE A N 1
ATOM 2226 C CA . ILE A 1 326 ? 72.076 3.613 -28.862 1.00 62.88 326 ILE A CA 1
ATOM 2227 C C . ILE A 1 326 ? 70.620 3.472 -28.412 1.00 62.88 326 ILE A C 1
ATOM 2229 O O . ILE A 1 326 ? 70.106 2.366 -28.245 1.00 62.88 326 ILE A O 1
ATOM 2233 N N . ASN A 1 327 ? 69.947 4.607 -28.216 1.00 57.94 327 ASN A N 1
ATOM 2234 C CA . ASN A 1 327 ? 68.506 4.615 -27.989 1.00 57.94 327 ASN A CA 1
ATOM 2235 C C . ASN A 1 327 ? 67.825 4.787 -29.344 1.00 57.94 327 ASN A C 1
ATOM 2237 O O . ASN A 1 327 ? 67.970 5.834 -29.980 1.00 57.94 327 ASN A O 1
ATOM 2241 N N . ALA A 1 328 ? 67.115 3.757 -29.785 1.00 60.97 328 ALA A N 1
ATOM 2242 C CA . ALA A 1 328 ? 66.308 3.809 -30.986 1.00 60.97 328 ALA A CA 1
ATOM 2243 C C . ALA A 1 328 ? 64.832 3.669 -30.593 1.00 60.97 328 ALA A C 1
ATOM 2245 O O . ALA A 1 328 ? 64.462 2.816 -29.793 1.00 60.97 328 ALA A O 1
ATOM 2246 N N . VAL A 1 329 ? 63.976 4.536 -31.120 1.00 59.25 329 VAL A N 1
ATOM 2247 C CA . VAL A 1 329 ? 62.521 4.391 -30.989 1.00 59.25 329 VAL A CA 1
ATOM 2248 C C . VAL A 1 329 ? 62.014 3.848 -32.308 1.00 59.25 329 VAL A C 1
ATOM 2250 O O . VAL A 1 329 ? 62.289 4.423 -33.360 1.00 59.25 329 VAL A O 1
ATOM 2253 N N . TRP A 1 330 ? 61.328 2.714 -32.232 1.00 63.53 330 TRP A N 1
ATOM 2254 C CA . TRP A 1 330 ? 60.788 2.002 -33.378 1.00 63.53 330 TRP A CA 1
ATOM 2255 C C . TRP A 1 330 ? 59.274 2.082 -33.264 1.00 63.53 330 TRP A C 1
ATOM 2257 O O . TRP A 1 330 ? 58.733 2.038 -32.166 1.00 63.53 330 TRP A O 1
ATOM 2267 N N . ILE A 1 331 ? 58.585 2.258 -34.382 1.00 60.50 331 ILE A N 1
ATOM 2268 C CA . ILE A 1 331 ? 57.125 2.197 -34.423 1.00 60.50 331 ILE A CA 1
ATOM 2269 C C . ILE A 1 331 ? 56.798 1.112 -35.430 1.00 60.50 331 ILE A C 1
ATOM 2271 O O . ILE A 1 331 ? 56.925 1.320 -36.633 1.00 60.50 331 ILE A O 1
ATOM 2275 N N . VAL A 1 332 ? 56.462 -0.064 -34.912 1.00 59.41 332 VAL A N 1
ATOM 2276 C CA . VAL A 1 332 ? 56.046 -1.225 -35.695 1.00 59.41 332 VAL A CA 1
ATOM 2277 C C . VAL A 1 332 ? 54.536 -1.335 -35.514 1.00 59.41 332 VAL A C 1
ATOM 2279 O O . VAL A 1 332 ? 54.104 -1.782 -34.453 1.00 59.41 332 VAL A O 1
ATOM 2282 N N . PRO A 1 333 ? 53.718 -0.851 -36.463 1.00 54.91 333 PRO A N 1
ATOM 2283 C CA . PRO A 1 333 ? 52.285 -1.051 -36.391 1.00 54.91 333 PRO A CA 1
ATOM 2284 C C . PRO A 1 333 ? 51.993 -2.506 -36.757 1.00 54.91 333 PRO A C 1
ATOM 2286 O O . PRO A 1 333 ? 51.885 -2.848 -37.933 1.00 54.91 333 PRO A O 1
ATOM 2289 N N . ASP A 1 334 ? 51.862 -3.367 -35.755 1.00 57.16 334 ASP A N 1
ATOM 2290 C CA . ASP A 1 334 ? 50.988 -4.524 -35.896 1.00 57.16 334 ASP A CA 1
ATOM 2291 C C . ASP A 1 334 ? 49.598 -4.157 -35.347 1.00 57.16 334 ASP A C 1
ATOM 2293 O O . ASP A 1 334 ? 49.413 -3.139 -34.675 1.00 57.16 334 ASP A O 1
ATOM 2297 N N . SER A 1 335 ? 48.569 -4.936 -35.674 1.00 54.81 335 SER A N 1
ATOM 2298 C CA . SER A 1 335 ? 47.200 -4.653 -35.222 1.00 54.81 335 SER A CA 1
ATOM 2299 C C . SER A 1 335 ? 47.006 -4.744 -33.694 1.00 54.81 335 SER A C 1
ATOM 2301 O O . SER A 1 335 ? 45.885 -4.563 -33.219 1.00 54.81 335 SER A O 1
ATOM 2303 N N . THR A 1 336 ? 48.053 -5.056 -32.922 1.00 55.19 336 THR A N 1
ATOM 2304 C CA . THR A 1 336 ? 47.977 -5.567 -31.547 1.00 55.19 336 THR A CA 1
ATOM 2305 C C . THR A 1 336 ? 48.911 -4.892 -30.528 1.00 55.19 336 THR A C 1
ATOM 2307 O O . THR A 1 336 ? 48.567 -4.870 -29.347 1.00 55.19 336 THR A O 1
ATOM 2310 N N . ALA A 1 337 ? 50.038 -4.289 -30.906 1.00 59.88 337 ALA A N 1
ATOM 2311 C CA . ALA A 1 337 ? 50.998 -3.703 -29.972 1.00 59.88 337 ALA A CA 1
ATOM 2312 C C . ALA A 1 337 ? 51.871 -2.601 -30.597 1.00 59.88 337 ALA A C 1
ATOM 2314 O O . ALA A 1 337 ? 51.973 -2.447 -31.810 1.00 59.88 337 ALA A O 1
ATOM 2315 N N . LEU A 1 338 ? 52.508 -1.822 -29.721 1.00 64.50 338 LEU A N 1
ATOM 2316 C CA . LEU A 1 338 ? 53.570 -0.878 -30.064 1.00 64.50 338 LEU A CA 1
ATOM 2317 C C . LEU A 1 338 ? 54.835 -1.309 -29.309 1.00 64.50 338 LEU A C 1
ATOM 2319 O O . LEU A 1 338 ? 54.769 -1.579 -28.111 1.00 64.50 338 LEU A O 1
ATOM 2323 N N . TYR A 1 339 ? 55.980 -1.356 -29.984 1.00 65.50 339 TYR A N 1
ATOM 2324 C CA . TYR A 1 339 ? 57.254 -1.800 -29.407 1.00 65.50 339 TYR A CA 1
ATOM 2325 C C . TYR A 1 339 ? 58.310 -0.706 -29.510 1.00 65.50 339 TYR A C 1
ATOM 2327 O O . TYR A 1 339 ? 58.469 -0.130 -30.576 1.00 65.50 339 TYR A O 1
ATOM 2335 N N . THR A 1 340 ? 59.095 -0.475 -28.460 1.00 67.56 340 THR A N 1
ATOM 2336 C CA . THR A 1 340 ? 60.380 0.232 -28.542 1.00 67.56 340 THR A CA 1
ATOM 2337 C C . THR A 1 340 ? 61.531 -0.747 -28.384 1.00 67.56 340 THR A C 1
ATOM 2339 O O . THR A 1 340 ? 61.478 -1.647 -27.559 1.00 67.56 340 THR A O 1
ATOM 2342 N N . LEU A 1 341 ? 62.594 -0.585 -29.171 1.00 66.56 341 LEU A N 1
ATOM 2343 C CA . LEU A 1 341 ? 63.767 -1.459 -29.133 1.00 66.56 341 LEU A CA 1
ATOM 2344 C C . LEU A 1 341 ? 64.988 -0.644 -28.712 1.00 66.56 341 LEU A C 1
ATOM 2346 O O . LEU A 1 341 ? 65.421 0.256 -29.429 1.00 66.56 341 LEU A O 1
ATOM 2350 N N . ARG A 1 342 ? 65.568 -0.961 -27.558 1.00 67.88 342 ARG A N 1
ATOM 2351 C CA . ARG A 1 342 ? 66.787 -0.321 -27.056 1.00 67.88 342 ARG A CA 1
ATOM 2352 C C . ARG A 1 342 ? 67.984 -1.226 -27.317 1.00 67.88 342 ARG A C 1
ATOM 2354 O O . ARG A 1 342 ? 67.945 -2.392 -26.952 1.00 67.88 342 ARG A O 1
ATOM 2361 N N . LYS A 1 343 ? 69.069 -0.695 -27.889 1.00 64.94 343 LYS A N 1
ATOM 2362 C CA . LYS A 1 343 ? 70.330 -1.440 -28.000 1.00 64.94 343 LYS A CA 1
ATOM 2363 C C . LYS A 1 343 ? 71.212 -1.126 -26.790 1.00 64.94 343 LYS A C 1
ATOM 2365 O O . LYS A 1 343 ? 71.535 0.039 -26.536 1.00 64.94 343 LYS A O 1
ATOM 2370 N N . THR A 1 344 ? 71.555 -2.147 -26.017 1.00 63.91 344 THR A N 1
ATOM 2371 C CA . THR A 1 344 ? 72.408 -2.041 -24.829 1.00 63.91 344 THR A CA 1
ATOM 2372 C C . THR A 1 344 ? 73.879 -1.888 -25.232 1.00 63.91 344 THR A C 1
ATOM 2374 O O . THR A 1 344 ? 74.266 -2.125 -26.379 1.00 63.91 344 THR A O 1
ATOM 2377 N N . ALA A 1 345 ? 74.718 -1.418 -24.304 1.00 63.91 345 ALA A N 1
ATOM 2378 C CA . ALA A 1 345 ? 76.118 -1.075 -24.586 1.00 63.91 345 ALA A CA 1
ATOM 2379 C C . ALA A 1 345 ? 77.001 -2.284 -24.966 1.00 63.91 345 ALA A C 1
ATOM 2381 O O . ALA A 1 345 ? 78.066 -2.107 -25.549 1.00 63.91 345 ALA A O 1
ATOM 2382 N N . ASP A 1 346 ? 76.548 -3.495 -24.651 1.00 67.88 346 ASP A N 1
ATOM 2383 C CA . ASP A 1 346 ? 77.136 -4.795 -24.991 1.00 67.88 346 ASP A CA 1
ATOM 2384 C C . ASP A 1 346 ? 76.609 -5.375 -26.321 1.00 67.88 346 ASP A C 1
ATOM 2386 O O . ASP A 1 346 ? 77.012 -6.460 -26.729 1.00 67.88 346 ASP A O 1
ATOM 2390 N N . GLY A 1 347 ? 75.745 -4.642 -27.032 1.00 66.56 347 GLY A N 1
ATOM 2391 C CA . GLY A 1 347 ? 75.219 -5.030 -28.342 1.00 66.56 347 GLY A CA 1
ATOM 2392 C C . GLY A 1 347 ? 73.911 -5.821 -28.305 1.00 66.56 347 GLY A C 1
ATOM 2393 O O . GLY A 1 347 ? 73.367 -6.090 -29.377 1.00 66.56 347 GLY A O 1
ATOM 2394 N N . GLY A 1 348 ? 73.384 -6.134 -27.116 1.00 67.81 348 GLY A N 1
ATOM 2395 C CA . GLY A 1 348 ? 72.058 -6.726 -26.938 1.00 67.81 348 GLY A CA 1
ATOM 2396 C C . GLY A 1 348 ? 70.931 -5.791 -27.386 1.00 67.81 348 GLY A C 1
ATOM 2397 O O . GLY A 1 348 ? 71.087 -4.569 -27.420 1.00 67.81 348 GLY A O 1
ATOM 2398 N N . ILE A 1 349 ? 69.787 -6.361 -27.763 1.00 66.50 349 ILE A N 1
ATOM 2399 C CA . ILE A 1 349 ? 68.575 -5.606 -28.101 1.00 66.50 349 ILE A CA 1
ATOM 2400 C C . ILE A 1 349 ? 67.503 -5.954 -27.073 1.00 66.50 349 ILE A C 1
ATOM 2402 O O . ILE A 1 349 ? 67.086 -7.103 -26.963 1.00 66.50 349 ILE A O 1
ATOM 2406 N N . GLU A 1 350 ? 67.049 -4.951 -26.332 1.00 66.88 350 GLU A N 1
ATOM 2407 C CA . GLU A 1 350 ? 65.942 -5.047 -25.388 1.00 66.88 350 GLU A CA 1
ATOM 2408 C C . GLU A 1 350 ? 64.669 -4.502 -26.039 1.00 66.88 350 GLU A C 1
ATOM 2410 O O . GLU A 1 350 ? 64.582 -3.319 -26.376 1.00 66.88 350 GLU A O 1
ATOM 2415 N N . ALA A 1 351 ? 63.662 -5.360 -26.204 1.00 65.94 351 ALA A N 1
ATOM 2416 C CA . ALA A 1 351 ? 62.328 -4.948 -26.618 1.00 65.94 351 ALA A CA 1
ATOM 2417 C C . ALA A 1 351 ? 61.498 -4.521 -25.401 1.00 65.94 351 ALA A C 1
ATOM 2419 O O . ALA A 1 351 ? 61.210 -5.313 -24.506 1.00 65.94 351 ALA A O 1
ATOM 2420 N N . LEU A 1 352 ? 61.072 -3.266 -25.393 1.00 65.19 352 LEU A N 1
ATOM 2421 C CA . LEU A 1 352 ? 60.092 -2.702 -24.478 1.00 65.19 352 LEU A CA 1
ATOM 2422 C C . LEU A 1 352 ? 58.738 -2.691 -25.192 1.00 65.19 352 LEU A C 1
ATOM 2424 O O . LEU A 1 352 ? 58.543 -2.004 -26.191 1.00 65.19 352 LEU A O 1
ATOM 2428 N N . THR A 1 353 ? 57.790 -3.481 -24.699 1.00 67.31 353 THR A N 1
ATOM 2429 C CA . THR A 1 353 ? 56.432 -3.521 -25.260 1.00 67.31 353 THR A CA 1
ATOM 2430 C C . THR A 1 353 ? 55.565 -2.486 -24.556 1.00 67.31 353 THR A C 1
ATOM 2432 O O . THR A 1 353 ? 55.500 -2.467 -23.326 1.00 67.31 353 THR A O 1
ATOM 2435 N N . PHE A 1 354 ? 54.862 -1.645 -25.314 1.00 64.12 354 PHE A N 1
ATOM 2436 C CA . PHE A 1 354 ? 53.826 -0.781 -24.760 1.00 64.12 354 PHE A CA 1
ATOM 2437 C C . PHE A 1 354 ? 52.584 -1.607 -24.483 1.00 64.12 354 PHE A C 1
ATOM 2439 O O . PHE A 1 354 ? 51.850 -2.021 -25.385 1.00 64.12 354 PHE A O 1
ATOM 2446 N N . VAL A 1 355 ? 52.355 -1.822 -23.198 1.00 61.59 355 VAL A N 1
ATOM 2447 C CA . VAL A 1 355 ? 51.146 -2.447 -22.693 1.00 61.59 355 VAL A CA 1
ATOM 2448 C C . VAL A 1 355 ? 50.021 -1.404 -22.721 1.00 61.59 355 VAL A C 1
ATOM 2450 O O . VAL A 1 355 ? 50.130 -0.339 -22.117 1.00 61.59 355 VAL A O 1
ATOM 2453 N N . ASN A 1 356 ? 48.959 -1.680 -23.468 1.00 63.09 356 ASN A N 1
ATOM 2454 C CA . ASN A 1 356 ? 47.772 -0.856 -23.631 1.00 63.09 356 ASN A CA 1
ATOM 2455 C C . ASN A 1 356 ? 46.501 -1.661 -23.299 1.00 63.09 356 ASN A C 1
ATOM 2457 O O . ASN A 1 356 ? 46.524 -2.870 -23.068 1.00 63.09 356 ASN A O 1
ATOM 2461 N N . ASN A 1 357 ? 45.355 -0.984 -23.306 1.00 56.91 357 ASN A N 1
ATOM 2462 C CA . ASN A 1 357 ? 44.057 -1.588 -22.997 1.00 56.91 357 ASN A CA 1
ATOM 2463 C C . ASN A 1 357 ? 43.602 -2.692 -23.975 1.00 56.91 357 ASN A C 1
ATOM 2465 O O . ASN A 1 357 ? 42.620 -3.368 -23.683 1.00 56.91 357 ASN A O 1
ATOM 2469 N N . LYS A 1 358 ? 44.280 -2.878 -25.114 1.00 53.12 358 LYS A N 1
ATOM 2470 C CA . LYS A 1 358 ? 43.984 -3.920 -26.107 1.00 53.12 358 LYS A CA 1
ATOM 2471 C C . LYS A 1 358 ? 44.889 -5.149 -25.998 1.00 53.12 358 LYS A C 1
ATOM 2473 O O . LYS A 1 358 ? 44.514 -6.190 -26.523 1.00 53.12 358 LYS A O 1
ATOM 2478 N N . ASN A 1 359 ? 46.048 -5.050 -25.343 1.00 59.00 359 ASN A N 1
ATOM 2479 C CA . ASN A 1 359 ? 47.023 -6.145 -25.252 1.00 59.00 359 ASN A CA 1
ATOM 2480 C C . ASN A 1 359 ? 47.295 -6.631 -23.814 1.00 59.00 359 ASN A C 1
ATOM 2482 O O . ASN A 1 359 ? 48.124 -7.515 -23.606 1.00 59.00 359 ASN A O 1
ATOM 2486 N N . MET A 1 360 ? 46.562 -6.112 -22.823 1.00 57.22 360 MET A N 1
ATOM 2487 C CA . MET A 1 360 ? 46.552 -6.644 -21.459 1.00 57.22 360 MET A CA 1
ATOM 2488 C C . MET A 1 360 ? 45.575 -7.811 -21.315 1.00 57.22 360 MET A C 1
ATOM 2490 O O . MET A 1 360 ? 44.392 -7.601 -21.053 1.00 57.22 360 MET A O 1
ATOM 2494 N N . VAL A 1 361 ? 46.085 -9.041 -21.390 1.00 50.41 361 VAL A N 1
ATOM 2495 C CA . VAL A 1 361 ? 45.429 -10.213 -20.791 1.00 50.41 361 VAL A CA 1
ATOM 2496 C C . VAL A 1 361 ? 46.502 -11.036 -20.068 1.00 50.41 361 VAL A C 1
ATOM 2498 O O . VAL A 1 361 ? 47.405 -11.565 -20.710 1.00 50.41 361 VAL A O 1
ATOM 2501 N N . GLY A 1 362 ? 46.440 -11.118 -18.731 1.00 58.94 362 GLY A N 1
ATOM 2502 C CA . GLY A 1 362 ? 47.408 -11.864 -17.900 1.00 58.94 362 GLY A CA 1
ATOM 2503 C C . GLY A 1 362 ? 48.263 -11.024 -16.933 1.00 58.94 362 GLY A C 1
ATOM 2504 O O . GLY A 1 362 ? 48.191 -9.797 -16.914 1.00 58.94 362 GLY A O 1
ATOM 2505 N N . SER A 1 363 ? 49.025 -11.701 -16.057 1.00 51.41 363 SER A N 1
ATOM 2506 C CA . SER A 1 363 ? 49.802 -11.109 -14.947 1.00 51.41 363 SER A CA 1
ATOM 2507 C C . SER A 1 363 ? 50.916 -10.177 -15.424 1.00 51.41 363 SER A C 1
ATOM 2509 O O . SER A 1 363 ? 51.839 -10.621 -16.107 1.00 51.41 363 SER A O 1
ATOM 2511 N N . VAL A 1 364 ? 50.881 -8.911 -15.003 1.00 54.19 364 VAL A N 1
ATOM 2512 C CA . VAL A 1 364 ? 51.892 -7.904 -15.361 1.00 54.19 364 VAL A CA 1
ATOM 2513 C C . VAL A 1 364 ? 53.041 -7.945 -14.348 1.00 54.19 364 VAL A C 1
ATOM 2515 O O . VAL A 1 364 ? 53.212 -7.047 -13.535 1.00 54.19 364 VAL A O 1
ATOM 2518 N N . GLY A 1 365 ? 53.824 -9.024 -14.368 1.00 57.81 365 GLY A N 1
ATOM 2519 C CA . GLY A 1 365 ? 55.020 -9.159 -13.528 1.00 57.81 365 GLY A CA 1
ATOM 2520 C C . GLY A 1 365 ? 54.759 -9.282 -12.018 1.00 57.81 365 GLY A C 1
ATOM 2521 O O . GLY A 1 365 ? 53.625 -9.297 -11.538 1.00 57.81 365 GLY A O 1
ATOM 2522 N N . ALA A 1 366 ? 55.844 -9.444 -11.257 1.00 50.69 366 ALA A N 1
ATOM 2523 C CA . ALA A 1 366 ? 55.798 -9.707 -9.822 1.00 50.69 366 ALA A CA 1
ATOM 2524 C C . ALA A 1 366 ? 55.145 -8.541 -9.055 1.00 50.69 366 ALA A C 1
ATOM 2526 O O . ALA A 1 366 ? 55.740 -7.480 -8.896 1.00 50.69 366 ALA A O 1
ATOM 2527 N N . GLY A 1 367 ? 53.927 -8.765 -8.559 1.00 57.56 367 GLY A N 1
ATOM 2528 C CA . GLY A 1 367 ? 53.240 -7.863 -7.631 1.00 57.56 367 GLY A CA 1
ATOM 2529 C C . GLY A 1 367 ? 52.114 -7.011 -8.220 1.00 57.56 367 GLY A C 1
ATOM 2530 O O . GLY A 1 367 ? 51.408 -6.378 -7.438 1.00 57.56 367 GLY A O 1
ATOM 2531 N N . LEU A 1 368 ? 51.885 -7.016 -9.540 1.00 56.19 368 LEU A N 1
ATOM 2532 C CA . LEU A 1 368 ? 50.712 -6.367 -10.139 1.00 56.19 368 LEU A CA 1
ATOM 2533 C C . LEU A 1 368 ? 49.724 -7.422 -10.649 1.00 56.19 368 LEU A C 1
ATOM 2535 O O . LEU A 1 368 ? 50.104 -8.319 -11.410 1.00 56.19 368 LEU A O 1
ATOM 2539 N N . PRO A 1 369 ? 48.450 -7.355 -10.239 1.00 63.97 369 PRO A N 1
ATOM 2540 C CA . PRO A 1 369 ? 47.489 -8.363 -10.629 1.00 63.97 369 PRO A CA 1
ATOM 2541 C C . PRO A 1 369 ? 47.162 -8.221 -12.120 1.00 63.97 369 PRO A C 1
ATOM 2543 O O . PRO A 1 369 ? 46.962 -7.124 -12.638 1.00 63.97 369 PRO A O 1
ATOM 2546 N N . GLY A 1 370 ? 47.154 -9.343 -12.836 1.00 74.88 370 GLY A N 1
ATOM 2547 C CA . GLY A 1 370 ? 46.861 -9.356 -14.268 1.00 74.88 370 GLY A CA 1
ATOM 2548 C C . GLY A 1 370 ? 45.413 -9.014 -14.568 1.00 74.88 370 GLY A C 1
ATOM 2549 O O . GLY A 1 370 ? 44.539 -9.400 -13.804 1.00 74.88 370 GLY A O 1
ATOM 2550 N N . VAL A 1 371 ? 45.132 -8.343 -15.681 1.00 80.00 371 VAL A N 1
ATOM 2551 C CA . VAL A 1 371 ? 43.745 -8.149 -16.126 1.00 80.00 371 VAL A CA 1
ATOM 2552 C C . VAL A 1 371 ? 43.247 -9.467 -16.722 1.00 80.00 371 VAL A C 1
ATOM 2554 O O . VAL A 1 371 ? 43.870 -10.009 -17.633 1.00 80.00 371 VAL A O 1
ATOM 2557 N N . ILE A 1 372 ? 42.161 -10.007 -16.168 1.00 82.75 372 ILE A N 1
ATOM 2558 C CA . ILE A 1 372 ? 41.500 -11.230 -16.655 1.00 82.75 372 ILE A CA 1
ATOM 2559 C C . ILE A 1 372 ? 40.397 -10.881 -17.645 1.00 82.75 372 ILE A C 1
ATOM 2561 O O . ILE A 1 372 ? 40.190 -11.593 -18.621 1.00 82.75 372 ILE A O 1
ATOM 2565 N N . GLU A 1 373 ? 39.679 -9.795 -17.382 1.00 87.00 373 GLU A N 1
ATOM 2566 C CA . GLU A 1 373 ? 38.527 -9.390 -18.173 1.00 87.00 373 GLU A CA 1
ATOM 2567 C C . GLU A 1 373 ? 38.349 -7.882 -18.049 1.00 87.00 373 GLU A C 1
ATOM 2569 O O . GLU A 1 373 ? 38.473 -7.320 -16.960 1.00 87.00 373 GLU A O 1
ATOM 2574 N N . SER A 1 374 ? 38.018 -7.228 -19.151 1.00 88.75 374 SER A N 1
ATOM 2575 C CA . SER A 1 374 ? 37.497 -5.869 -19.146 1.00 88.75 374 SER A CA 1
ATOM 2576 C C . SER A 1 374 ? 36.236 -5.820 -19.997 1.00 88.75 374 SER A C 1
ATOM 2578 O O . SER A 1 374 ? 36.064 -6.609 -20.927 1.00 88.75 374 SER A O 1
ATOM 2580 N N . GLY A 1 375 ? 35.328 -4.916 -19.652 1.00 89.19 375 GLY A N 1
ATOM 2581 C CA . GLY A 1 375 ? 34.072 -4.766 -20.371 1.00 89.19 375 GLY A CA 1
ATOM 2582 C C . GLY A 1 375 ? 33.424 -3.416 -20.120 1.00 89.19 375 GLY A C 1
ATOM 2583 O O . GLY A 1 375 ? 33.801 -2.674 -19.211 1.00 89.19 375 GLY A O 1
ATOM 2584 N N . GLU A 1 376 ? 32.442 -3.097 -20.951 1.00 93.44 376 GLU A N 1
ATOM 2585 C CA . GLU A 1 376 ? 31.681 -1.855 -20.890 1.00 93.44 376 GLU A CA 1
ATOM 2586 C C . GLU A 1 376 ? 30.210 -2.147 -21.190 1.00 93.44 376 GLU A C 1
ATOM 2588 O O . GLU A 1 376 ? 29.888 -2.954 -22.063 1.00 93.44 376 GLU A O 1
ATOM 2593 N N . ASN A 1 377 ? 29.311 -1.507 -20.448 1.00 92.69 377 ASN A N 1
ATOM 2594 C CA . ASN A 1 377 ? 27.877 -1.516 -20.716 1.00 92.69 377 ASN A CA 1
ATOM 2595 C C . ASN A 1 377 ? 27.270 -0.142 -20.387 1.00 92.69 377 ASN A C 1
ATOM 2597 O O . ASN A 1 377 ? 27.980 0.803 -20.049 1.00 92.69 377 ASN A O 1
ATOM 2601 N N . SER A 1 378 ? 25.942 -0.019 -20.467 1.00 92.50 378 SER A N 1
ATOM 2602 C CA . SER A 1 378 ? 25.235 1.240 -20.178 1.00 92.50 378 SER A CA 1
ATOM 2603 C C . SER A 1 378 ? 25.439 1.766 -18.753 1.00 92.50 378 SER A C 1
ATOM 2605 O O . SER A 1 378 ? 25.107 2.913 -18.477 1.00 92.50 378 SER A O 1
ATOM 2607 N N . ASN A 1 379 ? 25.956 0.932 -17.852 1.00 91.31 379 ASN A N 1
ATOM 2608 C CA . ASN A 1 379 ? 26.227 1.263 -16.463 1.00 91.31 379 ASN A CA 1
ATOM 2609 C C . ASN A 1 379 ? 27.717 1.556 -16.200 1.00 91.31 379 ASN A C 1
ATOM 2611 O O . ASN A 1 379 ? 28.103 1.722 -15.046 1.00 91.31 379 ASN A O 1
ATOM 2615 N N . GLY A 1 380 ? 28.565 1.604 -17.230 1.00 92.62 380 GLY A N 1
ATOM 2616 C CA . GLY A 1 380 ? 29.977 1.971 -17.118 1.00 92.62 380 GLY A CA 1
ATOM 2617 C C . GLY A 1 380 ? 30.949 0.878 -17.539 1.00 92.62 380 GLY A C 1
ATOM 2618 O O . GLY A 1 380 ? 30.588 -0.104 -18.188 1.00 92.62 380 GLY A O 1
ATOM 2619 N N . ARG A 1 381 ? 32.212 1.075 -17.169 1.00 93.69 381 ARG A N 1
ATOM 2620 C CA . ARG A 1 381 ? 33.343 0.206 -17.504 1.00 93.69 381 ARG A CA 1
ATOM 2621 C C . ARG A 1 381 ? 33.763 -0.602 -16.291 1.00 93.69 381 ARG A C 1
ATOM 2623 O O . ARG A 1 381 ? 33.656 -0.127 -15.162 1.00 93.69 381 ARG A O 1
ATOM 2630 N N . TYR A 1 382 ? 34.274 -1.806 -16.514 1.00 93.19 382 TYR A N 1
ATOM 2631 C CA . TYR A 1 382 ? 34.866 -2.620 -15.460 1.00 93.19 382 TYR A CA 1
ATOM 2632 C C . TYR A 1 382 ? 36.145 -3.319 -15.908 1.00 93.19 382 TYR A C 1
ATOM 2634 O O . TYR A 1 382 ? 36.339 -3.610 -17.088 1.00 93.19 382 TYR A O 1
ATOM 2642 N N . ILE A 1 383 ? 37.003 -3.606 -14.931 1.00 89.69 383 ILE A N 1
ATOM 2643 C CA . ILE A 1 383 ? 38.246 -4.356 -15.078 1.00 89.69 383 ILE A CA 1
ATOM 2644 C C . ILE A 1 383 ? 38.331 -5.363 -13.929 1.00 89.69 383 ILE A C 1
ATOM 2646 O O . ILE A 1 383 ? 38.355 -4.982 -12.756 1.00 89.69 383 ILE A O 1
ATOM 2650 N N . LYS A 1 384 ? 38.376 -6.651 -14.272 1.00 89.81 384 LYS A N 1
ATOM 2651 C CA . LYS A 1 384 ? 38.642 -7.761 -13.355 1.00 89.81 384 LYS A CA 1
ATOM 2652 C C . LYS A 1 384 ? 40.127 -8.066 -13.350 1.00 89.81 384 LYS A C 1
ATOM 2654 O O . LYS A 1 384 ? 40.723 -8.345 -14.391 1.00 89.81 384 LYS A O 1
ATOM 2659 N N . TYR A 1 385 ? 40.692 -8.087 -12.159 1.00 86.50 385 TYR A N 1
ATOM 2660 C CA . TYR A 1 385 ? 42.080 -8.420 -11.915 1.00 86.50 385 TYR A CA 1
ATOM 2661 C C . TYR A 1 385 ? 42.218 -9.838 -11.352 1.00 86.50 385 TYR A C 1
ATOM 2663 O O . TYR A 1 385 ? 41.320 -10.358 -10.690 1.00 86.50 385 TYR A O 1
ATOM 2671 N N . ALA A 1 386 ? 43.350 -10.483 -11.619 1.00 82.81 386 ALA A N 1
ATOM 2672 C CA . ALA A 1 386 ? 43.606 -11.882 -11.290 1.00 82.81 386 ALA A CA 1
ATOM 2673 C C . ALA A 1 386 ? 43.712 -12.172 -9.792 1.00 82.81 386 ALA A C 1
ATOM 2675 O O . ALA A 1 386 ? 43.482 -13.304 -9.369 1.00 82.81 386 ALA A O 1
ATOM 2676 N N . ASP A 1 387 ? 44.000 -11.151 -8.990 1.00 82.25 387 ASP A N 1
ATOM 2677 C CA . ASP A 1 387 ? 43.958 -11.194 -7.526 1.00 82.25 387 ASP A CA 1
ATOM 2678 C C . ASP A 1 387 ? 42.527 -11.175 -6.955 1.00 82.25 387 ASP A C 1
ATOM 2680 O O . ASP A 1 387 ? 42.348 -11.190 -5.737 1.00 82.25 387 ASP A O 1
ATOM 2684 N N . GLY A 1 388 ? 41.508 -11.143 -7.819 1.00 85.25 388 GLY A N 1
ATOM 2685 C CA . GLY A 1 388 ? 40.102 -11.047 -7.440 1.00 85.25 388 GLY A CA 1
ATOM 2686 C C . GLY A 1 388 ? 39.598 -9.610 -7.318 1.00 85.25 388 GLY A C 1
ATOM 2687 O O . GLY A 1 388 ? 38.402 -9.425 -7.098 1.00 85.25 388 GLY A O 1
ATOM 2688 N N . SER A 1 389 ? 40.454 -8.597 -7.490 1.00 86.75 389 SER A N 1
ATOM 2689 C CA . SER A 1 389 ? 40.058 -7.187 -7.442 1.00 86.75 389 SER A CA 1
ATOM 2690 C C . SER A 1 389 ? 39.225 -6.804 -8.670 1.00 86.75 389 SER A C 1
ATOM 2692 O O . SER A 1 389 ? 39.446 -7.287 -9.780 1.00 86.75 389 SER A O 1
ATOM 2694 N N . LEU A 1 390 ? 38.242 -5.930 -8.479 1.00 89.50 390 LEU A N 1
ATOM 2695 C CA . LEU A 1 390 ? 37.340 -5.416 -9.508 1.00 89.50 390 LEU A CA 1
ATOM 2696 C C . LEU A 1 390 ? 37.341 -3.892 -9.429 1.00 89.50 390 LEU A C 1
ATOM 2698 O O . LEU A 1 390 ? 36.943 -3.339 -8.407 1.00 89.50 390 LEU A O 1
ATOM 2702 N N . VAL A 1 391 ? 37.755 -3.218 -10.498 1.00 90.25 391 VAL A N 1
ATOM 2703 C CA . VAL A 1 391 ? 37.647 -1.758 -10.616 1.00 90.25 391 VAL A CA 1
ATOM 2704 C C . VAL A 1 391 ? 36.550 -1.439 -11.611 1.00 90.25 391 VAL A C 1
ATOM 2706 O O . VAL A 1 391 ? 36.516 -2.002 -12.700 1.00 90.25 391 VAL A O 1
ATOM 2709 N N . MET A 1 392 ? 35.649 -0.544 -11.238 1.00 92.81 392 MET A N 1
ATOM 2710 C CA . MET A 1 392 ? 34.545 -0.096 -12.073 1.00 92.81 392 MET A CA 1
ATOM 2711 C C . MET A 1 392 ? 34.552 1.420 -12.139 1.00 92.81 392 MET A C 1
ATOM 2713 O O . MET A 1 392 ? 34.834 2.072 -11.135 1.00 92.81 392 MET A O 1
ATOM 2717 N N . THR A 1 393 ? 34.223 1.977 -13.297 1.00 91.88 393 THR A N 1
ATOM 2718 C CA . THR A 1 393 ? 34.118 3.422 -13.492 1.00 91.88 393 THR A CA 1
ATOM 2719 C C . THR A 1 393 ? 32.866 3.775 -14.271 1.00 91.88 393 THR A C 1
ATOM 2721 O O . THR A 1 393 ? 32.408 3.013 -15.124 1.00 91.88 393 THR A O 1
ATOM 2724 N N . PHE A 1 394 ? 32.300 4.936 -13.973 1.00 90.81 394 PHE A N 1
ATOM 2725 C CA . PHE A 1 394 ? 31.143 5.462 -14.676 1.00 90.81 394 PHE A CA 1
ATOM 2726 C C . PHE A 1 394 ? 31.178 6.982 -14.677 1.00 90.81 394 PHE A C 1
ATOM 2728 O O . PHE A 1 394 ? 31.485 7.610 -13.666 1.00 90.81 394 PHE A O 1
ATOM 2735 N N . GLU A 1 395 ? 30.862 7.552 -15.829 1.00 88.12 395 GLU A N 1
ATOM 2736 C CA . GLU A 1 395 ? 30.759 8.988 -16.025 1.00 88.12 395 GLU A CA 1
ATOM 2737 C C . GLU A 1 395 ? 29.301 9.299 -16.336 1.00 88.12 395 GLU A C 1
ATOM 2739 O O . GLU A 1 395 ? 28.722 8.740 -17.270 1.00 88.12 395 GLU A O 1
ATOM 2744 N N . ALA A 1 396 ? 28.693 10.162 -15.528 1.00 82.25 396 ALA A N 1
ATOM 2745 C CA . ALA A 1 396 ? 27.338 10.617 -15.778 1.00 82.25 396 ALA A CA 1
ATOM 2746 C C . ALA A 1 396 ? 27.161 12.093 -15.496 1.00 82.25 396 ALA A C 1
ATOM 2748 O O . ALA A 1 396 ? 27.759 12.679 -14.595 1.00 82.25 396 ALA A O 1
ATOM 2749 N N . MET A 1 397 ? 26.238 12.659 -16.263 1.00 77.38 397 MET A N 1
ATOM 2750 C CA . MET A 1 397 ? 25.695 13.974 -16.018 1.00 77.38 397 MET A CA 1
ATOM 2751 C C . MET A 1 397 ? 24.462 13.818 -15.126 1.00 77.38 397 MET A C 1
ATOM 2753 O O . MET A 1 397 ? 23.441 13.270 -15.546 1.00 77.38 397 MET A O 1
ATOM 2757 N N . ALA A 1 398 ? 24.561 14.261 -13.878 1.00 70.44 398 ALA A N 1
ATOM 2758 C CA . ALA A 1 398 ? 23.432 14.272 -12.970 1.00 70.44 398 ALA A CA 1
ATOM 2759 C C . ALA A 1 398 ? 22.610 15.551 -13.170 1.00 70.44 398 ALA A C 1
ATOM 2761 O O . ALA A 1 398 ? 23.131 16.668 -13.112 1.00 70.44 398 ALA A O 1
ATOM 2762 N N . VAL A 1 399 ? 21.311 15.369 -13.405 1.00 63.19 399 VAL A N 1
ATOM 2763 C CA . VAL A 1 399 ? 20.345 16.452 -13.617 1.00 63.19 399 VAL A CA 1
ATOM 2764 C C . VAL A 1 399 ? 19.457 16.571 -12.380 1.00 63.19 399 VAL A C 1
ATOM 2766 O O . VAL A 1 399 ? 19.061 15.569 -11.784 1.00 63.19 399 VAL A O 1
ATOM 2769 N N . ARG A 1 400 ? 19.159 17.808 -11.976 1.00 61.66 400 ARG A N 1
ATOM 2770 C CA . ARG A 1 400 ? 18.348 18.130 -10.796 1.00 61.66 400 ARG A CA 1
ATOM 2771 C C . ARG A 1 400 ? 16.968 17.456 -10.872 1.00 61.66 400 ARG A C 1
ATOM 2773 O O . ARG A 1 400 ? 16.230 17.647 -11.834 1.00 61.66 400 ARG A O 1
ATOM 2780 N N . SER A 1 401 ? 16.603 16.714 -9.827 1.00 58.09 401 SER A N 1
ATOM 2781 C CA . SER A 1 401 ? 15.231 16.237 -9.619 1.00 58.09 401 SER A CA 1
ATOM 2782 C C . SER A 1 401 ? 14.349 17.416 -9.193 1.00 58.09 401 SER A C 1
ATOM 2784 O O . SER A 1 401 ? 14.673 18.126 -8.241 1.00 58.09 401 SER A O 1
ATOM 2786 N N . SER A 1 402 ? 13.241 17.642 -9.900 1.00 57.22 402 SER A N 1
ATOM 2787 C CA . SER A 1 402 ? 12.376 18.824 -9.762 1.00 57.22 402 SER A CA 1
ATOM 2788 C C . SER A 1 402 ? 11.624 18.940 -8.429 1.00 57.22 402 SER A C 1
ATOM 2790 O O . SER A 1 402 ? 10.978 19.956 -8.193 1.00 57.22 402 SER A O 1
ATOM 2792 N N . SER A 1 403 ? 11.686 17.939 -7.546 1.00 53.31 403 SER A N 1
ATOM 2793 C CA . SER A 1 403 ? 10.833 17.878 -6.351 1.00 53.31 403 SER A CA 1
ATOM 2794 C C . SER A 1 403 ? 11.529 18.186 -5.022 1.00 53.31 403 SER A C 1
ATOM 2796 O O . SER A 1 403 ? 10.869 18.182 -3.987 1.00 53.31 403 SER A O 1
ATOM 2798 N N . SER A 1 404 ? 12.838 18.456 -4.999 1.00 55.50 404 SER A N 1
ATOM 2799 C CA . SER A 1 404 ? 13.525 18.841 -3.759 1.00 55.50 404 SER A CA 1
ATOM 2800 C C . SER A 1 404 ? 14.703 19.766 -4.028 1.00 55.50 404 SER A C 1
ATOM 2802 O O . SER A 1 404 ? 15.714 19.359 -4.592 1.00 55.50 404 SER A O 1
ATOM 2804 N N . GLU A 1 405 ? 14.618 21.007 -3.556 1.00 61.62 405 GLU A N 1
ATOM 2805 C CA . GLU A 1 405 ? 15.639 22.035 -3.798 1.00 61.62 405 GLU A CA 1
ATOM 2806 C C . GLU A 1 405 ? 17.010 21.754 -3.156 1.00 61.62 405 GLU A C 1
ATOM 2808 O O . GLU A 1 405 ? 17.939 22.534 -3.353 1.00 61.62 405 GLU A O 1
ATOM 2813 N N . ARG A 1 406 ? 17.142 20.676 -2.373 1.00 63.25 406 ARG A N 1
ATOM 2814 C CA . ARG A 1 406 ? 18.195 20.536 -1.356 1.00 63.25 406 ARG A CA 1
ATOM 2815 C C . ARG A 1 406 ? 19.147 19.357 -1.537 1.00 63.25 406 ARG A C 1
ATOM 2817 O O . ARG A 1 406 ? 20.111 19.273 -0.780 1.00 63.25 406 ARG A O 1
ATOM 2824 N N . TYR A 1 407 ? 18.898 18.458 -2.487 1.00 69.69 407 TYR A N 1
ATOM 2825 C CA . TYR A 1 407 ? 19.791 17.326 -2.721 1.00 69.69 407 TYR A CA 1
ATOM 2826 C C . TYR A 1 407 ? 19.788 16.850 -4.164 1.00 69.69 407 TYR A C 1
ATOM 2828 O O . TYR A 1 407 ? 18.761 16.871 -4.845 1.00 69.69 407 TYR A O 1
ATOM 2836 N N . LEU A 1 408 ? 20.957 16.397 -4.609 1.00 73.56 408 LEU A N 1
ATOM 2837 C CA . LEU A 1 408 ? 21.118 15.669 -5.855 1.00 73.56 408 LEU A CA 1
ATOM 2838 C C . LEU A 1 408 ? 21.364 14.203 -5.501 1.00 73.56 408 LEU A C 1
ATOM 2840 O O . LEU A 1 408 ? 22.362 13.870 -4.863 1.00 73.56 408 LEU A O 1
ATOM 2844 N N . GLN A 1 409 ? 20.406 13.353 -5.864 1.00 76.19 409 GLN A N 1
ATOM 2845 C CA . GLN A 1 409 ? 20.477 11.919 -5.626 1.00 76.19 409 GLN A CA 1
ATOM 2846 C C . GLN A 1 409 ? 20.822 11.207 -6.927 1.00 76.19 409 GLN A C 1
ATOM 2848 O O . GLN A 1 409 ? 20.113 11.335 -7.927 1.00 76.19 409 GLN A O 1
ATOM 2853 N N . PHE A 1 410 ? 21.901 10.434 -6.893 1.00 80.38 410 PHE A N 1
ATOM 2854 C CA . PHE A 1 410 ? 22.338 9.616 -8.008 1.00 80.38 410 PHE A CA 1
ATOM 2855 C C . PHE A 1 410 ? 22.417 8.147 -7.592 1.00 80.38 410 PHE A C 1
ATOM 2857 O O . PHE A 1 410 ? 23.068 7.795 -6.606 1.00 80.38 410 PHE A O 1
ATOM 2864 N N . ARG A 1 411 ? 21.756 7.272 -8.357 1.00 86.50 411 ARG A N 1
ATOM 2865 C CA . ARG A 1 411 ? 21.873 5.819 -8.202 1.00 86.50 411 ARG A CA 1
ATOM 2866 C C . ARG A 1 411 ? 22.721 5.273 -9.339 1.00 86.50 411 ARG A C 1
ATOM 2868 O O . ARG A 1 411 ? 22.273 5.233 -10.481 1.00 86.50 411 ARG A O 1
ATOM 2875 N N . TRP A 1 412 ? 23.903 4.774 -9.003 1.00 90.38 412 TRP A N 1
ATOM 2876 C CA . TRP A 1 412 ? 24.732 4.022 -9.933 1.00 90.38 412 TRP A CA 1
ATOM 2877 C C . TRP A 1 412 ? 24.516 2.526 -9.723 1.00 90.38 412 TRP A C 1
ATOM 2879 O O . TRP A 1 412 ? 24.756 2.013 -8.630 1.00 90.38 412 TRP A O 1
ATOM 2889 N N . THR A 1 413 ? 24.071 1.818 -10.757 1.00 92.62 413 THR A N 1
ATOM 2890 C CA . THR A 1 413 ? 24.137 0.351 -10.804 1.00 92.62 413 THR A CA 1
ATOM 2891 C C . THR A 1 413 ? 25.507 -0.050 -11.307 1.00 92.62 413 THR A C 1
ATOM 2893 O O . THR A 1 413 ? 25.940 0.478 -12.317 1.00 92.62 413 THR A O 1
ATOM 2896 N N . TYR A 1 414 ? 26.196 -0.968 -10.642 1.00 92.12 414 TYR A N 1
ATOM 2897 C CA . TYR A 1 414 ? 27.517 -1.376 -11.100 1.00 92.12 414 TYR A CA 1
ATOM 2898 C C . TYR A 1 414 ? 27.446 -2.124 -12.438 1.00 92.12 414 TYR A C 1
ATOM 2900 O O . TYR A 1 414 ? 26.523 -2.916 -12.653 1.00 92.12 414 TYR A O 1
ATOM 2908 N N . PRO A 1 415 ? 28.429 -1.930 -13.336 1.00 92.88 415 PRO A N 1
ATOM 2909 C CA . PRO A 1 415 ? 28.489 -2.661 -14.598 1.00 92.88 415 PRO A CA 1
ATOM 2910 C C . PRO A 1 415 ? 28.771 -4.159 -14.403 1.00 92.88 415 PRO A C 1
ATOM 2912 O O . PRO A 1 415 ? 28.534 -4.934 -15.327 1.00 92.88 415 PRO A O 1
ATOM 2915 N N . HIS A 1 416 ? 29.221 -4.576 -13.213 1.00 92.19 416 HIS A N 1
ATOM 2916 C CA . HIS A 1 416 ? 29.410 -5.974 -12.834 1.00 92.19 416 HIS A CA 1
ATOM 2917 C C . HIS A 1 416 ? 29.023 -6.214 -11.363 1.00 92.19 416 HIS A C 1
ATOM 2919 O O . HIS A 1 416 ? 29.148 -5.323 -10.524 1.00 92.19 416 HIS A O 1
ATOM 2925 N N . ALA A 1 417 ? 28.579 -7.430 -11.033 1.00 85.50 417 ALA A N 1
ATOM 2926 C CA . ALA A 1 417 ? 28.290 -7.817 -9.654 1.00 85.50 417 ALA A CA 1
ATOM 2927 C C . ALA A 1 417 ? 29.572 -7.877 -8.805 1.00 85.50 417 ALA A C 1
ATOM 2929 O O . ALA A 1 417 ? 30.592 -8.410 -9.252 1.00 85.50 417 ALA A O 1
ATOM 2930 N N . VAL A 1 418 ? 29.500 -7.365 -7.573 1.00 84.94 418 VAL A N 1
ATOM 2931 C CA . VAL A 1 418 ? 30.605 -7.397 -6.608 1.00 84.94 418 VAL A CA 1
ATOM 2932 C C . VAL A 1 418 ? 30.349 -8.475 -5.559 1.00 84.94 418 VAL A C 1
ATOM 2934 O O . VAL A 1 418 ? 29.262 -8.552 -4.983 1.00 84.94 418 VAL A O 1
ATOM 2937 N N . ILE A 1 419 ? 31.354 -9.302 -5.294 1.00 84.25 419 ILE A N 1
ATOM 2938 C CA . ILE A 1 419 ? 31.368 -10.279 -4.209 1.00 84.25 419 ILE A CA 1
ATOM 2939 C C . ILE A 1 419 ? 32.039 -9.625 -2.998 1.00 84.25 419 ILE A C 1
ATOM 2941 O O . ILE A 1 419 ? 33.081 -8.987 -3.118 1.00 84.25 419 ILE A O 1
ATOM 2945 N N . ASN A 1 420 ? 31.380 -9.760 -1.848 1.00 67.12 420 ASN A N 1
ATOM 2946 C CA . ASN A 1 420 ? 31.738 -9.233 -0.528 1.00 67.12 420 ASN A CA 1
ATOM 2947 C C . ASN A 1 420 ? 33.271 -9.142 -0.282 1.00 67.12 420 ASN A C 1
ATOM 2949 O O . ASN A 1 420 ? 33.970 -10.120 -0.555 1.00 67.12 420 ASN A O 1
ATOM 2953 N N . PRO A 1 421 ? 33.814 -8.055 0.308 1.00 66.12 421 PRO A N 1
ATOM 2954 C CA . PRO A 1 421 ? 33.132 -6.929 0.949 1.00 66.12 421 PRO A CA 1
ATOM 2955 C C . PRO A 1 421 ? 32.496 -5.937 -0.031 1.00 66.12 421 PRO A C 1
ATOM 2957 O O . PRO A 1 421 ? 32.793 -5.932 -1.225 1.00 66.12 421 PRO A O 1
ATOM 2960 N N . ARG A 1 422 ? 31.601 -5.090 0.495 1.00 73.06 422 ARG A N 1
ATOM 2961 C CA . ARG A 1 422 ? 30.983 -3.999 -0.270 1.00 73.06 422 ARG A CA 1
ATOM 2962 C C . ARG A 1 422 ? 32.071 -3.155 -0.948 1.00 73.06 422 ARG A C 1
ATOM 2964 O O . ARG A 1 422 ? 33.053 -2.815 -0.284 1.00 73.06 422 ARG A O 1
ATOM 2971 N N . PRO A 1 423 ? 31.897 -2.796 -2.227 1.00 73.69 423 PRO A N 1
ATOM 2972 C CA . PRO A 1 423 ? 32.885 -2.011 -2.947 1.00 73.69 423 PRO A CA 1
ATOM 2973 C C . PRO A 1 423 ? 33.061 -0.626 -2.314 1.00 73.69 423 PRO A C 1
ATOM 2975 O O . PRO A 1 423 ? 32.094 0.012 -1.879 1.00 73.69 423 PRO A O 1
ATOM 2978 N N . LEU A 1 424 ? 34.309 -0.166 -2.291 1.00 74.00 424 LEU A N 1
ATOM 2979 C CA . LEU A 1 424 ? 34.674 1.195 -1.934 1.00 74.00 424 LEU A CA 1
ATOM 2980 C C . LEU A 1 424 ? 34.382 2.087 -3.142 1.00 74.00 424 LEU A C 1
ATOM 2982 O O . LEU A 1 424 ? 35.062 1.975 -4.160 1.00 74.00 424 LEU A O 1
ATOM 2986 N N . ALA A 1 425 ? 33.352 2.925 -3.051 1.00 73.75 425 ALA A N 1
ATOM 2987 C CA . ALA A 1 425 ? 32.992 3.855 -4.112 1.00 73.75 425 ALA A CA 1
ATOM 2988 C C . ALA A 1 425 ? 33.530 5.253 -3.792 1.00 73.75 425 ALA A C 1
ATOM 2990 O O . ALA A 1 425 ? 33.213 5.819 -2.746 1.00 73.75 425 ALA A O 1
ATOM 2991 N N . THR A 1 426 ? 34.325 5.808 -4.696 1.00 69.69 426 THR A N 1
ATOM 2992 C CA . THR A 1 426 ? 34.766 7.197 -4.690 1.00 69.69 426 THR A CA 1
ATOM 2993 C C . THR A 1 426 ? 34.008 7.977 -5.754 1.00 69.69 426 THR A C 1
ATOM 2995 O O . THR A 1 426 ? 33.563 7.436 -6.771 1.00 69.69 426 THR A O 1
ATOM 2998 N N . MET A 1 427 ? 33.830 9.262 -5.481 1.00 69.62 427 MET A N 1
ATOM 2999 C CA . MET A 1 427 ? 33.217 10.192 -6.407 1.00 69.62 427 MET A CA 1
ATOM 3000 C C . MET A 1 427 ? 34.133 11.392 -6.558 1.00 69.62 427 MET A C 1
ATOM 3002 O O . MET A 1 427 ? 34.609 11.948 -5.567 1.00 69.62 427 MET A O 1
ATOM 3006 N N . GLU A 1 428 ? 34.331 11.802 -7.797 1.00 68.38 428 GLU A N 1
ATOM 3007 C CA . GLU A 1 428 ? 34.949 13.068 -8.129 1.00 68.38 428 GLU A CA 1
ATOM 3008 C C . GLU A 1 428 ? 33.881 13.985 -8.726 1.00 68.38 428 GLU A C 1
ATOM 3010 O O . GLU A 1 428 ? 33.193 13.650 -9.696 1.00 68.38 428 GLU A O 1
ATOM 3015 N N . TYR A 1 429 ? 33.712 15.133 -8.076 1.00 60.16 429 TYR A N 1
ATOM 3016 C CA . TYR A 1 429 ? 32.850 16.220 -8.514 1.00 60.16 429 TYR A CA 1
ATOM 3017 C C . TYR A 1 429 ? 33.748 17.404 -8.853 1.00 60.16 429 TYR A C 1
ATOM 3019 O O . TYR A 1 429 ? 34.630 17.730 -8.059 1.00 60.16 429 TYR A O 1
ATOM 3027 N N . ALA A 1 430 ? 33.541 17.987 -10.039 1.00 57.47 430 ALA A N 1
ATOM 3028 C CA . ALA A 1 430 ? 34.360 19.028 -10.667 1.00 57.47 430 ALA A CA 1
ATOM 3029 C C . ALA A 1 430 ? 35.336 19.753 -9.706 1.00 57.47 430 ALA A C 1
ATOM 3031 O O . ALA A 1 430 ? 34.946 20.658 -8.968 1.00 57.47 430 ALA A O 1
ATOM 3032 N N . ASN A 1 431 ? 36.611 19.343 -9.769 1.00 45.44 431 ASN A N 1
ATOM 3033 C CA . ASN A 1 431 ? 37.794 19.860 -9.062 1.00 45.44 431 ASN A CA 1
ATOM 3034 C C . ASN A 1 431 ? 38.002 19.518 -7.572 1.00 45.44 431 ASN A C 1
ATOM 3036 O O . ASN A 1 431 ? 38.968 20.031 -7.011 1.00 45.44 431 ASN A O 1
ATOM 3040 N N . ASN A 1 432 ? 37.219 18.640 -6.928 1.00 46.62 432 ASN A N 1
ATOM 3041 C CA . ASN A 1 432 ? 37.528 18.187 -5.560 1.00 46.62 432 ASN A CA 1
ATOM 3042 C C . ASN A 1 432 ? 37.364 16.666 -5.353 1.00 46.62 432 ASN A C 1
ATOM 3044 O O . ASN A 1 432 ? 36.308 16.083 -5.597 1.00 46.62 432 ASN A O 1
ATOM 3048 N N . TYR A 1 433 ? 38.440 16.033 -4.868 1.00 43.16 433 TYR A N 1
ATOM 3049 C CA . TYR A 1 433 ? 38.553 14.591 -4.617 1.00 43.16 433 TYR A CA 1
ATOM 3050 C C . TYR A 1 433 ? 37.973 14.210 -3.249 1.00 43.16 433 TYR A C 1
ATOM 3052 O O . TYR A 1 433 ? 38.407 14.747 -2.227 1.00 43.16 433 TYR A O 1
ATOM 3060 N N . VAL A 1 434 ? 37.041 13.248 -3.206 1.00 50.22 434 VAL A N 1
ATOM 3061 C CA . VAL A 1 434 ? 36.440 12.783 -1.946 1.00 50.22 434 VAL A CA 1
ATOM 3062 C C . VAL A 1 434 ? 36.411 11.248 -1.859 1.00 50.22 434 VAL A C 1
ATOM 3064 O O . VAL A 1 434 ? 35.666 10.594 -2.594 1.00 50.22 434 VAL A O 1
ATOM 3067 N N . PRO A 1 435 ? 37.191 10.630 -0.952 1.00 49.72 435 PRO A N 1
ATOM 3068 C CA . PRO A 1 435 ? 37.186 9.181 -0.776 1.00 49.72 435 PRO A CA 1
ATOM 3069 C C . PRO A 1 435 ? 35.953 8.718 0.020 1.00 49.72 435 PRO A C 1
ATOM 3071 O O . PRO A 1 435 ? 35.776 9.119 1.166 1.00 49.72 435 PRO A O 1
ATOM 3074 N N . GLY A 1 436 ? 35.114 7.845 -0.549 1.00 44.25 436 GLY A N 1
ATOM 3075 C CA . GLY A 1 436 ? 33.957 7.261 0.142 1.00 44.25 436 GLY A CA 1
ATOM 3076 C C . GLY A 1 436 ? 34.311 5.976 0.898 1.00 44.25 436 GLY A C 1
ATOM 3077 O O . GLY A 1 436 ? 34.890 5.059 0.329 1.00 44.25 436 GLY A O 1
ATOM 3078 N N . GLY A 1 437 ? 33.977 5.893 2.187 1.00 45.25 437 GLY A N 1
ATOM 3079 C CA . GLY A 1 437 ? 34.090 4.673 3.001 1.00 45.25 437 GLY A CA 1
ATOM 3080 C C . GLY A 1 437 ? 32.799 3.840 3.032 1.00 45.25 437 GLY A C 1
ATOM 3081 O O . GLY A 1 437 ? 31.747 4.291 2.593 1.00 45.25 437 GLY A O 1
ATOM 3082 N N . SER A 1 438 ? 32.862 2.623 3.586 1.00 42.56 438 SER A N 1
ATOM 3083 C CA . SER A 1 438 ? 31.720 1.694 3.725 1.00 42.56 438 SER A CA 1
ATOM 3084 C C . SER A 1 438 ? 30.690 2.085 4.797 1.00 42.56 438 SER A C 1
ATOM 3086 O O . SER A 1 438 ? 29.611 1.494 4.851 1.00 42.56 438 SER A O 1
ATOM 3088 N N . ASP A 1 439 ? 31.015 3.076 5.629 1.00 47.94 439 ASP A N 1
ATOM 3089 C CA . ASP A 1 439 ? 30.141 3.640 6.657 1.00 47.94 439 ASP A CA 1
ATOM 3090 C C . ASP A 1 439 ? 29.736 5.064 6.283 1.00 47.94 439 ASP A C 1
ATOM 3092 O O . ASP A 1 439 ? 30.531 5.790 5.687 1.00 47.94 439 ASP A O 1
ATOM 3096 N N . LYS A 1 440 ? 28.519 5.470 6.678 1.00 45.53 440 LYS A N 1
ATOM 3097 C CA . LYS A 1 440 ? 27.977 6.830 6.508 1.00 45.53 440 LYS A CA 1
ATOM 3098 C C . LYS A 1 440 ? 28.909 7.868 7.152 1.00 45.53 440 LYS A C 1
ATOM 3100 O O . LYS A 1 440 ? 28.698 8.272 8.293 1.00 45.53 440 LYS A O 1
ATOM 3105 N N . LYS A 1 441 ? 29.946 8.301 6.447 1.00 49.97 441 LYS A N 1
ATOM 3106 C CA . LYS A 1 441 ? 30.845 9.366 6.883 1.00 49.97 441 LYS A CA 1
ATOM 3107 C C . LYS A 1 441 ? 30.534 10.599 6.053 1.00 49.97 441 LYS A C 1
ATOM 3109 O O . LYS A 1 441 ? 30.577 10.540 4.831 1.00 49.97 441 LYS A O 1
ATOM 3114 N N . LEU A 1 442 ? 30.189 11.693 6.732 1.00 45.91 442 LEU A N 1
ATOM 3115 C CA . LEU A 1 442 ? 30.172 13.009 6.108 1.00 45.91 442 LEU A CA 1
ATOM 3116 C C . LEU A 1 442 ? 31.612 13.355 5.742 1.00 45.91 442 LEU A C 1
ATOM 3118 O O . LEU A 1 442 ? 32.452 13.519 6.627 1.00 45.91 442 LEU A O 1
ATOM 3122 N N . TYR A 1 443 ? 31.879 13.490 4.453 1.00 55.12 443 TYR A N 1
ATOM 3123 C CA . TYR A 1 443 ? 33.108 14.105 3.985 1.00 55.12 443 TYR A CA 1
ATOM 3124 C C . TYR A 1 443 ? 32.784 15.545 3.598 1.00 55.12 443 TYR A C 1
ATOM 3126 O O . TYR A 1 443 ? 32.017 15.744 2.655 1.00 55.12 443 TYR A O 1
ATOM 3134 N N . PRO A 1 444 ? 33.290 16.545 4.338 1.00 51.56 444 PRO A N 1
ATOM 3135 C CA . PRO A 1 444 ? 33.151 17.927 3.925 1.00 51.56 444 PRO A CA 1
ATOM 3136 C C . PRO A 1 444 ? 34.052 18.157 2.711 1.00 51.56 444 PRO A C 1
ATOM 3138 O O . PRO A 1 444 ? 35.274 18.077 2.815 1.00 51.56 444 PRO A O 1
ATOM 3141 N N . SER A 1 445 ? 33.453 18.438 1.561 1.00 55.66 445 SER A N 1
ATOM 3142 C CA . SER A 1 445 ? 34.162 18.920 0.375 1.00 55.66 445 SER A CA 1
ATOM 3143 C C . SER A 1 445 ? 33.674 20.314 0.045 1.00 55.66 445 SER A C 1
ATOM 3145 O O . SER A 1 445 ? 32.478 20.561 0.129 1.00 55.66 445 SER A O 1
ATOM 3147 N N . TYR A 1 446 ? 34.560 21.224 -0.327 1.00 55.34 446 TYR A N 1
ATOM 3148 C CA . TYR A 1 446 ? 34.150 22.563 -0.737 1.00 55.34 446 TYR A CA 1
ATOM 3149 C C . TYR A 1 446 ? 33.859 22.565 -2.240 1.00 55.34 446 TYR A C 1
ATOM 3151 O O . TYR A 1 446 ? 34.526 21.852 -2.984 1.00 55.34 446 TYR A O 1
ATOM 3159 N N . ASP A 1 447 ? 32.857 23.297 -2.712 1.00 58.34 447 ASP A N 1
ATOM 3160 C CA . ASP A 1 447 ? 32.733 23.571 -4.145 1.00 58.34 447 ASP A CA 1
ATOM 3161 C C . ASP A 1 447 ? 33.737 24.657 -4.582 1.00 58.34 447 ASP A C 1
ATOM 3163 O O . ASP A 1 447 ? 34.498 25.200 -3.774 1.00 58.34 447 ASP A O 1
ATOM 3167 N N . LYS A 1 448 ? 33.753 24.977 -5.882 1.00 54.16 448 LYS A N 1
ATOM 3168 C CA . LYS A 1 448 ? 34.615 26.023 -6.460 1.00 54.16 448 LYS A CA 1
ATOM 3169 C C . LYS A 1 448 ? 34.382 27.423 -5.863 1.00 54.16 448 LYS A C 1
ATOM 3171 O O . LYS A 1 448 ? 35.238 28.287 -6.024 1.00 54.16 448 LYS A O 1
ATOM 3176 N N . ASP A 1 449 ? 33.246 27.631 -5.198 1.00 58.00 449 ASP A N 1
ATOM 3177 C CA . ASP A 1 449 ? 32.824 28.894 -4.593 1.00 58.00 449 ASP A CA 1
ATOM 3178 C C . ASP A 1 449 ? 33.015 28.881 -3.056 1.00 58.00 449 ASP A C 1
ATOM 3180 O O . ASP A 1 449 ? 32.629 29.825 -2.369 1.00 58.00 449 ASP A O 1
ATOM 3184 N N . GLY A 1 450 ? 33.655 27.839 -2.501 1.00 58.59 450 GLY A N 1
ATOM 3185 C CA . GLY A 1 450 ? 33.985 27.731 -1.076 1.00 58.59 450 GLY A CA 1
ATOM 3186 C C . GLY A 1 450 ? 32.838 27.237 -0.192 1.00 58.59 450 GLY A C 1
ATOM 3187 O O . GLY A 1 450 ? 32.912 27.352 1.033 1.00 58.59 450 GLY A O 1
ATOM 3188 N N . VAL A 1 451 ? 31.785 26.666 -0.775 1.00 55.84 451 VAL A N 1
ATOM 3189 C CA . VAL A 1 451 ? 30.625 26.156 -0.042 1.00 55.84 451 VAL A CA 1
ATOM 3190 C C . VAL A 1 451 ? 30.847 24.702 0.353 1.00 55.84 451 VAL A C 1
ATOM 3192 O O . VAL A 1 451 ? 31.173 23.861 -0.479 1.00 55.84 451 VAL A O 1
ATOM 3195 N N . GLN A 1 452 ? 30.616 24.377 1.623 1.00 57.22 452 GLN A N 1
ATOM 3196 C CA . GLN A 1 452 ? 30.716 23.010 2.116 1.00 57.22 452 GLN A CA 1
ATOM 3197 C C . GLN A 1 452 ? 29.555 22.132 1.597 1.00 57.22 452 GLN A C 1
ATOM 3199 O O . GLN A 1 452 ? 28.366 22.414 1.766 1.00 57.22 452 GLN A O 1
ATOM 3204 N N . VAL A 1 453 ? 29.936 21.031 0.966 1.00 58.78 453 VAL A N 1
ATOM 3205 C CA . VAL A 1 453 ? 29.088 19.978 0.420 1.00 58.78 453 VAL A CA 1
ATOM 3206 C C . VAL A 1 453 ? 29.330 18.721 1.249 1.00 58.78 453 VAL A C 1
ATOM 3208 O O . VAL A 1 453 ? 30.473 18.326 1.487 1.00 58.78 453 VAL A O 1
ATOM 3211 N N . ALA A 1 454 ? 28.250 18.117 1.733 1.00 58.41 454 ALA A N 1
ATOM 3212 C CA . ALA A 1 454 ? 28.267 16.857 2.453 1.00 58.41 454 ALA A CA 1
ATOM 3213 C C . ALA A 1 454 ? 27.863 15.726 1.509 1.00 58.41 454 ALA A C 1
ATOM 3215 O O . ALA A 1 454 ? 26.807 15.771 0.873 1.00 58.41 454 ALA A O 1
ATOM 3216 N N . LEU A 1 455 ? 28.706 14.701 1.457 1.00 65.25 455 LEU A N 1
ATOM 3217 C CA . LEU A 1 455 ? 28.502 13.519 0.633 1.00 65.25 455 LEU A CA 1
ATOM 3218 C C . LEU A 1 455 ? 28.139 12.338 1.515 1.00 65.25 455 LEU A C 1
ATOM 3220 O O . LEU A 1 455 ? 28.878 11.997 2.439 1.00 65.25 455 LEU A O 1
ATOM 3224 N N . ILE A 1 456 ? 27.002 11.712 1.224 1.00 62.34 456 ILE A N 1
ATOM 3225 C CA . ILE A 1 456 ? 26.592 10.471 1.875 1.00 62.34 456 ILE A CA 1
ATOM 3226 C C . ILE A 1 456 ? 26.487 9.410 0.790 1.00 62.34 456 ILE A C 1
ATOM 3228 O O . ILE A 1 456 ? 25.608 9.474 -0.068 1.00 62.34 456 ILE A O 1
ATOM 3232 N N . SER A 1 457 ? 27.378 8.420 0.834 1.00 65.38 457 SER A N 1
ATOM 3233 C CA . SER A 1 457 ? 27.278 7.242 -0.019 1.00 65.38 457 SER A CA 1
ATOM 3234 C C . SER A 1 457 ? 26.745 6.047 0.774 1.00 65.38 457 SER A C 1
ATOM 3236 O O . SER A 1 457 ? 27.136 5.786 1.914 1.00 65.38 457 SER A O 1
ATOM 3238 N N . LYS A 1 458 ? 25.806 5.312 0.177 1.00 69.75 458 LYS A N 1
ATOM 3239 C CA . LYS A 1 458 ? 25.381 3.988 0.644 1.00 69.75 458 LYS A CA 1
ATOM 3240 C C . LYS A 1 458 ? 25.674 2.990 -0.463 1.00 69.75 458 LYS A C 1
ATOM 3242 O O . LYS A 1 458 ? 25.002 3.007 -1.494 1.00 69.75 458 LYS A O 1
ATOM 3247 N N . SER A 1 459 ? 26.659 2.120 -0.257 1.00 67.06 459 SER A N 1
ATOM 3248 C CA . SER A 1 459 ? 26.959 1.037 -1.194 1.00 67.06 459 SER A CA 1
ATOM 3249 C C . SER A 1 459 ? 26.276 -0.273 -0.791 1.00 67.06 459 SER A C 1
ATOM 3251 O O . SER A 1 459 ? 26.110 -0.608 0.384 1.00 67.06 459 SER A O 1
ATOM 3253 N N . SER A 1 460 ? 25.859 -1.015 -1.808 1.00 80.81 460 SER A N 1
ATOM 3254 C CA . SER A 1 460 ? 25.422 -2.410 -1.771 1.00 80.81 460 SER A CA 1
ATOM 3255 C C . SER A 1 460 ? 26.302 -3.214 -2.736 1.00 80.81 460 SER A C 1
ATOM 3257 O O . SER A 1 460 ? 27.203 -2.658 -3.356 1.00 80.81 460 SER A O 1
ATOM 3259 N N . ASN A 1 461 ? 26.042 -4.508 -2.918 1.00 78.50 461 ASN A N 1
ATOM 3260 C CA . ASN A 1 461 ? 26.812 -5.326 -3.869 1.00 78.50 461 ASN A CA 1
ATOM 3261 C C . ASN A 1 461 ? 26.476 -5.037 -5.347 1.00 78.50 461 ASN A C 1
ATOM 3263 O O . ASN A 1 461 ? 27.166 -5.526 -6.238 1.00 78.50 461 ASN A O 1
ATOM 3267 N N . GLN A 1 462 ? 25.412 -4.270 -5.611 1.00 82.00 462 GLN A N 1
ATOM 3268 C CA . GLN A 1 462 ? 24.906 -4.001 -6.964 1.00 82.00 462 GLN A CA 1
ATOM 3269 C C . GLN A 1 462 ? 24.778 -2.513 -7.286 1.00 82.00 462 GLN A C 1
ATOM 3271 O O . GLN A 1 462 ? 24.747 -2.139 -8.455 1.00 82.00 462 GLN A O 1
ATOM 3276 N N . HIS A 1 463 ? 24.696 -1.663 -6.265 1.00 83.94 463 HIS A N 1
ATOM 3277 C CA . HIS A 1 463 ? 24.468 -0.235 -6.439 1.00 83.94 463 HIS A CA 1
ATOM 3278 C C . HIS A 1 463 ? 25.245 0.590 -5.424 1.00 83.94 463 HIS A C 1
ATOM 3280 O O . HIS A 1 463 ? 25.372 0.175 -4.268 1.00 83.94 463 HIS A O 1
ATOM 3286 N N . VAL A 1 464 ? 25.620 1.806 -5.816 1.00 82.94 464 VAL A N 1
ATOM 3287 C CA . VAL A 1 464 ? 25.877 2.900 -4.879 1.00 82.94 464 VAL A CA 1
ATOM 3288 C C . VAL A 1 464 ? 24.820 3.981 -5.051 1.00 82.94 464 VAL A C 1
ATOM 3290 O O . VAL A 1 464 ? 24.503 4.405 -6.162 1.00 82.94 464 VAL A O 1
ATOM 3293 N N . PHE A 1 465 ? 24.267 4.404 -3.922 1.00 81.06 465 PHE A N 1
ATOM 3294 C CA . PHE A 1 465 ? 23.469 5.613 -3.819 1.00 81.06 465 PHE A CA 1
ATOM 3295 C C . PHE A 1 465 ? 24.386 6.719 -3.337 1.00 81.06 465 PHE A C 1
ATOM 3297 O O . PHE A 1 465 ? 25.042 6.555 -2.305 1.00 81.06 465 PHE A O 1
ATOM 3304 N N . VAL A 1 466 ? 24.447 7.807 -4.091 1.00 76.00 466 VAL A N 1
ATOM 3305 C CA . VAL A 1 466 ? 25.191 9.002 -3.723 1.00 76.00 466 VAL A CA 1
ATOM 3306 C C . VAL A 1 466 ? 24.196 10.130 -3.553 1.00 76.00 466 VAL A C 1
ATOM 3308 O O . VAL A 1 466 ? 23.497 10.495 -4.498 1.00 76.00 466 VAL A O 1
ATOM 3311 N N . ASP A 1 467 ? 24.155 10.667 -2.343 1.00 77.19 467 ASP A N 1
ATOM 3312 C CA . ASP A 1 467 ? 23.385 11.854 -2.029 1.00 77.19 467 ASP A CA 1
ATOM 3313 C C . ASP A 1 467 ? 24.360 13.019 -1.796 1.00 77.19 467 ASP A C 1
ATOM 3315 O O . ASP A 1 467 ? 25.251 12.944 -0.941 1.00 77.19 467 ASP A O 1
ATOM 3319 N N . ILE A 1 468 ? 24.200 14.085 -2.581 1.00 74.25 468 ILE A N 1
ATOM 3320 C CA . ILE A 1 468 ? 24.997 15.313 -2.500 1.00 74.25 468 ILE A CA 1
ATOM 3321 C C . ILE A 1 468 ? 24.131 16.407 -1.870 1.00 74.25 468 ILE A C 1
ATOM 3323 O O . ILE A 1 468 ? 23.093 16.769 -2.431 1.00 74.25 468 ILE A O 1
ATOM 3327 N N . PHE A 1 469 ? 24.562 16.953 -0.730 1.00 72.69 469 PHE A N 1
ATOM 3328 C CA . PHE A 1 469 ? 23.853 18.016 -0.010 1.00 72.69 469 PHE A CA 1
ATOM 3329 C C . PHE A 1 469 ? 24.749 19.234 0.208 1.00 72.69 469 PHE A C 1
ATOM 3331 O O . PHE A 1 469 ? 25.929 19.096 0.513 1.00 72.69 469 PHE A O 1
ATOM 3338 N N . LYS A 1 470 ? 24.170 20.431 0.144 1.00 64.12 470 LYS A N 1
ATOM 3339 C CA . LYS A 1 470 ? 24.814 21.688 0.538 1.00 64.12 470 LYS A CA 1
ATOM 3340 C C . LYS A 1 470 ? 24.539 21.920 2.020 1.00 64.12 470 LYS A C 1
ATOM 3342 O O . LYS A 1 470 ? 23.389 21.797 2.441 1.00 64.12 470 LYS A O 1
ATOM 3347 N N . THR A 1 471 ? 25.564 22.214 2.817 1.00 61.19 471 THR A N 1
ATOM 3348 C CA . THR A 1 471 ? 25.367 22.449 4.259 1.00 61.19 471 THR A CA 1
ATOM 3349 C C . THR A 1 471 ? 24.910 23.878 4.564 1.00 61.19 471 THR A C 1
ATOM 3351 O O . THR A 1 471 ? 24.290 24.098 5.603 1.00 61.19 471 THR A O 1
ATOM 3354 N N . ASP A 1 472 ? 25.136 24.828 3.649 1.00 61.62 472 ASP A N 1
ATOM 3355 C CA . ASP A 1 472 ? 24.688 26.219 3.776 1.00 61.62 472 ASP A CA 1
ATOM 3356 C C . ASP A 1 472 ? 23.363 26.471 3.027 1.00 61.62 472 ASP A C 1
ATOM 3358 O O . ASP A 1 472 ? 23.258 26.297 1.810 1.00 61.62 472 ASP A O 1
ATOM 3362 N N . ILE A 1 473 ? 22.340 26.878 3.784 1.00 57.53 473 ILE A N 1
ATOM 3363 C CA . ILE A 1 473 ? 20.933 27.008 3.363 1.00 57.53 473 ILE A CA 1
ATOM 3364 C C . ILE A 1 473 ? 20.682 28.330 2.607 1.00 57.53 473 ILE A C 1
ATOM 3366 O O . ILE A 1 473 ? 19.634 28.504 1.988 1.00 57.53 473 ILE A O 1
ATOM 3370 N N . SER A 1 474 ? 21.626 29.273 2.644 1.00 52.88 474 SER A N 1
ATOM 3371 C CA . SER A 1 474 ? 21.382 30.672 2.269 1.00 52.88 474 SER A CA 1
ATOM 3372 C C . SER A 1 474 ? 21.415 30.988 0.764 1.00 52.88 474 SER A C 1
ATOM 3374 O O . SER A 1 474 ? 20.968 32.065 0.374 1.00 52.88 474 SER A O 1
ATOM 3376 N N . ALA A 1 475 ? 21.879 30.075 -0.097 1.00 56.72 475 ALA A N 1
ATOM 3377 C CA . ALA A 1 475 ? 21.971 30.315 -1.541 1.00 56.72 475 ALA A CA 1
ATOM 3378 C C . ALA A 1 475 ? 21.453 29.123 -2.370 1.00 56.72 475 ALA A C 1
ATOM 3380 O O . ALA A 1 475 ? 21.847 27.984 -2.079 1.00 56.72 475 ALA A O 1
ATOM 3381 N N . PRO A 1 476 ? 20.633 29.356 -3.420 1.00 56.69 476 PRO A N 1
ATOM 3382 C CA . PRO A 1 476 ? 20.126 28.297 -4.292 1.00 56.69 476 PRO A CA 1
ATOM 3383 C C . PRO A 1 476 ? 21.273 27.452 -4.866 1.00 56.69 476 PRO A C 1
ATOM 3385 O O . PRO A 1 476 ? 22.362 27.949 -5.145 1.00 56.69 476 PRO A O 1
ATOM 3388 N N . PHE A 1 477 ? 21.037 26.140 -4.952 1.00 55.59 477 PHE A N 1
ATOM 3389 C CA . PHE A 1 477 ? 22.051 25.106 -5.211 1.00 55.59 477 PHE A CA 1
ATOM 3390 C C . PHE A 1 477 ? 22.732 25.263 -6.580 1.00 55.59 477 PHE A C 1
ATOM 3392 O O . PHE A 1 477 ? 23.895 24.912 -6.727 1.00 55.59 477 PHE A O 1
ATOM 3399 N N . PHE A 1 478 ? 22.000 25.806 -7.552 1.00 55.03 478 PHE A N 1
ATOM 3400 C CA . PHE A 1 478 ? 22.409 26.073 -8.924 1.00 55.03 478 PHE A CA 1
ATOM 3401 C C . PHE A 1 478 ? 21.445 27.107 -9.528 1.00 55.03 478 PHE A C 1
ATOM 3403 O O . PHE A 1 478 ? 20.286 27.165 -9.106 1.00 55.03 478 PHE A O 1
ATOM 3410 N N . GLU A 1 479 ? 21.878 27.875 -10.532 1.00 56.19 479 GLU A N 1
ATOM 3411 C CA . GLU A 1 479 ? 20.929 28.515 -11.454 1.00 56.19 479 GLU A CA 1
ATOM 3412 C C . GLU A 1 479 ? 20.049 27.424 -12.092 1.00 56.19 479 GLU A C 1
ATOM 3414 O O . GLU A 1 479 ? 20.498 26.284 -12.274 1.00 56.19 479 GLU A O 1
ATOM 3419 N N . GLU A 1 480 ? 18.778 27.732 -12.376 1.00 54.16 480 GLU A N 1
ATOM 3420 C CA . GLU A 1 480 ? 17.890 26.807 -13.086 1.00 54.16 480 GLU A CA 1
ATOM 3421 C C . GLU A 1 480 ? 18.627 26.258 -14.323 1.00 54.16 480 GLU A C 1
ATOM 3423 O O . GLU A 1 480 ? 19.000 27.023 -15.208 1.00 54.16 480 GLU A O 1
ATOM 3428 N N . ASN A 1 481 ? 18.839 24.933 -14.360 1.00 55.69 481 ASN A N 1
ATOM 3429 C CA . ASN A 1 481 ? 19.534 24.153 -15.404 1.00 55.69 481 ASN A CA 1
ATOM 3430 C C . ASN A 1 481 ? 21.041 23.860 -15.252 1.00 55.69 481 ASN A C 1
ATOM 3432 O O . ASN A 1 481 ? 21.631 23.357 -16.209 1.00 55.69 481 ASN A O 1
ATOM 3436 N N . ALA A 1 482 ? 21.689 24.061 -14.100 1.00 57.28 482 ALA A N 1
ATOM 3437 C CA . ALA A 1 482 ? 23.067 23.563 -13.985 1.00 57.28 482 ALA A CA 1
ATOM 3438 C C . ALA A 1 482 ? 23.114 22.022 -13.937 1.00 57.28 482 ALA A C 1
ATOM 3440 O O . ALA A 1 482 ? 22.479 21.377 -13.097 1.00 57.28 482 ALA A O 1
ATOM 3441 N N . ALA A 1 483 ? 23.888 21.441 -14.851 1.00 60.62 483 ALA A N 1
ATOM 3442 C CA . ALA A 1 483 ? 24.186 20.020 -14.895 1.00 60.62 483 ALA A CA 1
ATOM 3443 C C . ALA A 1 483 ? 25.514 19.738 -14.181 1.00 60.62 483 ALA A C 1
ATOM 3445 O O . ALA A 1 483 ? 26.508 20.433 -14.395 1.00 60.62 483 ALA A O 1
ATOM 3446 N N . ALA A 1 484 ? 25.533 18.704 -13.343 1.00 67.19 484 ALA A N 1
ATOM 3447 C CA . ALA A 1 484 ? 26.717 18.264 -12.619 1.00 67.19 484 ALA A CA 1
ATOM 3448 C C . ALA A 1 484 ? 27.350 17.069 -13.339 1.00 67.19 484 ALA A C 1
ATOM 3450 O O . ALA A 1 484 ? 26.702 16.033 -13.477 1.00 67.19 484 ALA A O 1
ATOM 3451 N N . TYR A 1 485 ? 28.611 17.180 -13.761 1.00 74.44 485 TYR A N 1
ATOM 3452 C CA . TYR A 1 485 ? 29.382 16.011 -14.189 1.00 74.44 485 TYR A CA 1
ATOM 3453 C C . TYR A 1 485 ? 29.944 15.298 -12.966 1.00 74.44 485 TYR A C 1
ATOM 3455 O O . TYR A 1 485 ? 30.589 15.914 -12.114 1.00 74.44 485 TYR A O 1
ATOM 3463 N N . VAL A 1 486 ? 29.671 14.001 -12.885 1.00 76.12 486 VAL A N 1
ATOM 3464 C CA . VAL A 1 486 ? 30.087 13.150 -11.780 1.00 76.12 486 VAL A CA 1
ATOM 3465 C C . VAL A 1 486 ? 30.886 11.983 -12.340 1.00 76.12 486 VAL A C 1
ATOM 3467 O O . VAL A 1 486 ? 30.388 11.212 -13.164 1.00 76.12 486 VAL A O 1
ATOM 3470 N N . PHE A 1 487 ? 32.115 11.842 -11.853 1.00 79.88 487 PHE A N 1
ATOM 3471 C CA . PHE A 1 487 ? 32.939 10.666 -12.091 1.00 79.88 487 PHE A CA 1
ATOM 3472 C C . PHE A 1 487 ? 32.844 9.747 -10.883 1.00 79.88 487 PHE A C 1
ATOM 3474 O O . PHE A 1 487 ? 33.146 10.140 -9.757 1.00 79.88 487 PHE A O 1
ATOM 3481 N N . LEU A 1 488 ? 32.409 8.515 -11.114 1.00 83.94 488 LEU A N 1
ATOM 3482 C CA . LEU A 1 488 ? 32.294 7.498 -10.082 1.00 83.94 488 LEU A CA 1
ATOM 3483 C C . LEU A 1 488 ? 33.301 6.394 -10.348 1.00 83.94 488 LEU A C 1
ATOM 3485 O O . LEU A 1 488 ? 33.404 5.879 -11.462 1.00 83.94 488 LEU A O 1
ATOM 3489 N N . GLN A 1 489 ? 34.008 5.995 -9.300 1.00 86.62 489 GLN A N 1
ATOM 3490 C CA . GLN A 1 489 ? 34.890 4.842 -9.319 1.00 86.62 489 GLN A CA 1
ATOM 3491 C C . GLN A 1 489 ? 34.524 3.932 -8.154 1.00 86.62 489 GLN A C 1
ATOM 3493 O O . GLN A 1 489 ? 34.302 4.392 -7.044 1.00 86.62 489 GLN A O 1
ATOM 3498 N N . ALA A 1 490 ? 34.438 2.629 -8.391 1.00 85.81 490 ALA A N 1
ATOM 3499 C CA . ALA A 1 490 ? 34.190 1.646 -7.349 1.00 85.81 490 ALA A CA 1
ATOM 3500 C C . ALA A 1 490 ? 35.229 0.531 -7.408 1.00 85.81 490 ALA A C 1
ATOM 3502 O O . ALA A 1 490 ? 35.520 0.002 -8.479 1.00 85.81 490 ALA A O 1
ATOM 3503 N N . ILE A 1 491 ? 35.778 0.173 -6.248 1.00 85.62 491 ILE A N 1
ATOM 3504 C CA . ILE A 1 491 ? 36.764 -0.897 -6.097 1.00 85.62 491 ILE A CA 1
ATOM 3505 C C . ILE A 1 491 ? 36.158 -1.981 -5.212 1.00 85.62 491 ILE A C 1
ATOM 3507 O O . ILE A 1 491 ? 35.852 -1.742 -4.046 1.00 85.62 491 ILE A O 1
ATOM 3511 N N . GLY A 1 492 ? 35.967 -3.170 -5.767 1.00 87.81 492 GLY A N 1
ATOM 3512 C CA . GLY A 1 492 ? 35.401 -4.327 -5.081 1.00 87.81 492 GLY A CA 1
ATOM 3513 C C . GLY A 1 492 ? 36.158 -5.609 -5.397 1.00 87.81 492 GLY A C 1
ATOM 3514 O O . GLY A 1 492 ? 37.288 -5.566 -5.884 1.00 87.81 492 GLY A O 1
ATOM 3515 N N . ARG A 1 493 ? 35.531 -6.759 -5.140 1.00 88.31 493 ARG A N 1
ATOM 3516 C CA . ARG A 1 493 ? 36.035 -8.066 -5.572 1.00 88.31 493 ARG A CA 1
ATOM 3517 C C . ARG A 1 493 ? 35.034 -8.784 -6.463 1.00 88.31 493 ARG A C 1
ATOM 3519 O O . ARG A 1 493 ? 33.831 -8.593 -6.325 1.00 88.31 493 ARG A O 1
ATOM 3526 N N . TRP A 1 494 ? 35.519 -9.597 -7.390 1.00 86.31 494 TRP A N 1
ATOM 3527 C CA . TRP A 1 494 ? 34.682 -10.459 -8.237 1.00 86.31 494 TRP A CA 1
ATOM 3528 C C . TRP A 1 494 ? 34.898 -11.951 -7.948 1.00 86.31 494 TRP A C 1
ATOM 3530 O O . TRP A 1 494 ? 34.180 -12.778 -8.509 1.00 86.31 494 TRP A O 1
ATOM 3540 N N . LYS A 1 495 ? 35.863 -12.281 -7.080 1.00 84.38 495 LYS A N 1
ATOM 3541 C CA . LYS A 1 495 ? 36.202 -13.632 -6.633 1.00 84.38 495 LYS A CA 1
ATOM 3542 C C . LYS A 1 495 ? 36.448 -13.671 -5.130 1.00 84.38 495 LYS A C 1
ATOM 3544 O O . LYS A 1 495 ? 37.032 -12.691 -4.606 1.00 84.38 495 LYS A O 1
#

Secondary structure (DSSP, 8-state):
--EEE--GGGTS-S-EEESS--TTTB-TTTTHHHHHHHHHHHHHHHHHHHHHHHHHHHHHHHHHHHHHHHHHHHHHHHHHHHHHHHHHHHHHHHHHHHHHHHHHHHHHHHHHHHHHHHHHHHHHHHHHHHHHHHHHHHHHHHHHHHHHHHHHHHHHHHHHHHHHHHHHHHHHHHHHHHHHHHHHHHHHHHHHHHHHHHHHHHHHHHHHHHHHHHHHHHHHHHHHHHHHHHHHHH--GGGSPBPTTS-SSSBPPGGGGS-BSSSTTSBPPTT----------EE--GGG--SSS--EEE-TTS-TT-SS-SSPPEEEEEEEEETTEEEEEEE---SS-EEEEEEPTTS-EEEEEE--TTT--B--STTSPPEEEEEEETTEEEEEETTSEEEEEEEEEE---TT-TTEEEEEEEPSSPPEEEEEEEEEEETTEEEPPPSS---EEEE-TTS-EEEEEEEE-SSEEEEEEEES-TTS-SSSTTPPEEEEEEEEEE--